Protein AF-A0A816BNA7-F1 (afdb_monomer_lite)

InterPro domains:
  IPR036397 Ribonuclease H superfamily [G3DSA:3.30.420.10] (160-446)

Sequence (597 aa):
SFHITMHQDNNPNPNEQQSSQHHTSTSSQYRHSSSTLPSSISSNSYSSNSNRSTQHQSRSYNPSNMEVSRSLSNRSTLMLAQAGNSSTERQDGNRRYDHHTQHSTSTHHMHPKLHPQQHLYSRSEVDCPIAEGSKRTRWLKAGEKARENQQLVNNIAPFNWPSSHYGQIIYIDKATSNDVLENLLNRIKDVQVFTIDTESENRKSTSSATKQQQIPAIIQIQAIHNEQLATVFIIEAQHLPSPSSQCFESIKTLCHRIFSVNSIILAWGDPVKELAPFFFTNLFNINDVNDPSNKCDLQKLFTRFWNARHPHTSECLRHLNTLKKPDLHGLELICHALTDDLEDDDITYNINEDINDNRNGCICPDSDRPYKQNKTLWSLQKAIHAAFNMALSKELRLNNWTCGLDPELRTWSTPQDIYTRKRMADYAIHDVFGPTHIFFYLSTKMSLCSVSGLQSLKLPDSSPFPSSSPDNDNNNNTDMLDRQQKQKPSFFILSDSHGKFIQPSSTPNYTTYITSIPGLRWYDNKHIELSAIDLIKKPEITSFLSSCSVLVLLIGTNSTRSTAATQIIQQVQHLIENVRHDYKHLNDYQNLAVVLT

Organism: NCBI:txid1234261

pLDDT: mean 73.09, std 26.45, range [23.33, 98.62]

Foldseek 3Di:
DDDDDDDDDDDDDDDDDDDDDDDDDDDDDDDDDDDDDDDDDDDDDDDDDDDDDDDDDDDDDDDDDDDDDDDDDDDDDDDDDDDDDDDDDDDDDDDDDDDPPPPPPPPPPPPKPPFPLVVLLPDDPVNDDPDDDDVSVVSVVSSVVSVVLVCLQVPFAAQADDCQQAPDEAEQFPVDDLVNLVVVCVVLVPFAEKEKAFAWAFDDDPPDPPDTQTATAKIWMWGDPDPRHTHTYIYGLLGHDDCPDPSLVSLLVVLCSALAPRHAYFYCAQQLVRCVSPVVSVSDDSVSSPPPSRYDNLQLVLLQVCLQDFDADPVLVVLLVVVDPPPPPDDDPRQPPPSVLVPPPPDPDDPPDDPPVCSRWRPGDCVRVVQRPSPRTDDLQVSCCVQPVHRQRPRCSNIDSNCDLDPVVCSQPDPVSVVSSVVVVSSSVSNSVSRVVSVVSSVVVVVVPPDPPPPSPPDPDPDDDDPDDDDDDDDDDDDPPPPPVPPQAEEEEEAEQVQVVPDFDDDPRYGYHYDYHHLAALADPVPLVNHPLNVCVDPVNVVSLQPHLAYEYHHAPNCVVPPDPVVSVVSVVVSLVVSCVSRVSCVDPRRYHYDHD

Structure (mmCIF, N/CA/C/O backbone):
data_AF-A0A816BNA7-F1
#
_entry.id   AF-A0A816BNA7-F1
#
loop_
_atom_site.group_PDB
_atom_site.id
_atom_site.type_symbol
_atom_site.label_atom_id
_atom_site.label_alt_id
_atom_site.label_comp_id
_atom_site.label_asym_id
_atom_site.label_entity_id
_atom_site.label_seq_id
_atom_site.pdbx_PDB_ins_code
_atom_site.Cartn_x
_atom_site.Cartn_y
_atom_site.Cartn_z
_atom_site.occupancy
_atom_site.B_iso_or_equiv
_atom_site.auth_seq_id
_atom_site.auth_comp_id
_atom_site.auth_asym_id
_atom_site.auth_atom_id
_atom_site.pdbx_PDB_model_num
ATOM 1 N N . SER A 1 1 ? -8.171 -43.925 -21.406 1.00 29.33 1 SER A N 1
ATOM 2 C CA . SER A 1 1 ? -9.219 -43.562 -22.379 1.00 29.33 1 SER A CA 1
ATOM 3 C C . SER A 1 1 ? -9.360 -42.055 -22.386 1.00 29.33 1 SER A C 1
ATOM 5 O O . SER A 1 1 ? -9.625 -41.506 -21.326 1.00 29.33 1 SER A O 1
ATOM 7 N N . PHE A 1 2 ? -9.103 -41.379 -23.507 1.00 26.41 2 PHE A N 1
ATOM 8 C CA . PHE A 1 2 ? -9.181 -39.914 -23.570 1.00 26.41 2 PHE A CA 1
ATOM 9 C C . PHE A 1 2 ? -10.620 -39.466 -23.835 1.00 26.41 2 PHE A C 1
ATOM 11 O O . PHE A 1 2 ? -11.218 -39.904 -24.815 1.00 26.41 2 PHE A O 1
ATOM 18 N N . HIS A 1 3 ? -11.153 -38.579 -22.993 1.00 23.33 3 HIS A N 1
ATOM 19 C CA . HIS A 1 3 ? -12.391 -37.855 -23.277 1.00 23.33 3 HIS A CA 1
ATOM 20 C C . HIS A 1 3 ? -12.014 -36.424 -23.667 1.00 23.33 3 HIS A C 1
ATOM 22 O O . HIS A 1 3 ? -11.557 -35.649 -22.831 1.00 23.33 3 HIS A O 1
ATOM 28 N N . ILE A 1 4 ? -12.153 -36.098 -24.952 1.00 30.14 4 ILE A N 1
ATOM 29 C CA . ILE A 1 4 ? -11.978 -34.738 -25.468 1.00 30.14 4 ILE A CA 1
ATOM 30 C C . ILE A 1 4 ? -13.375 -34.138 -25.612 1.00 30.14 4 ILE A C 1
ATOM 32 O O . ILE A 1 4 ? -14.157 -34.598 -26.444 1.00 30.14 4 ILE A O 1
ATOM 36 N N . THR A 1 5 ? -13.688 -33.117 -24.818 1.00 26.59 5 THR A N 1
ATOM 37 C CA . THR A 1 5 ? -14.944 -32.368 -24.937 1.00 26.59 5 THR A CA 1
ATOM 38 C C . THR A 1 5 ? -14.704 -31.142 -25.811 1.00 26.59 5 THR A C 1
ATOM 40 O O . THR A 1 5 ? -14.260 -30.108 -25.322 1.00 26.59 5 THR A O 1
ATOM 43 N N . MET A 1 6 ? -14.973 -31.252 -27.115 1.00 25.81 6 MET A N 1
ATOM 44 C CA . MET A 1 6 ? -15.021 -30.082 -27.998 1.00 25.81 6 MET A CA 1
ATOM 45 C C . MET A 1 6 ? -16.444 -29.526 -28.025 1.00 25.81 6 MET A C 1
ATOM 47 O O . MET A 1 6 ? -17.361 -30.200 -28.492 1.00 25.81 6 MET A O 1
ATOM 51 N N . HIS A 1 7 ? -16.625 -28.293 -27.554 1.00 26.89 7 HIS A N 1
ATOM 52 C CA . HIS A 1 7 ? -17.852 -27.541 -27.800 1.00 26.89 7 HIS A CA 1
ATOM 53 C C . HIS A 1 7 ? -17.807 -26.949 -29.214 1.00 26.89 7 HIS A C 1
ATOM 55 O O . HIS A 1 7 ? -16.896 -26.195 -29.547 1.00 26.89 7 HIS A O 1
ATOM 61 N N . GLN A 1 8 ? -18.784 -27.310 -30.047 1.00 28.11 8 GLN A N 1
ATOM 62 C CA . GLN A 1 8 ? -19.048 -26.640 -31.320 1.00 28.11 8 GLN A CA 1
ATOM 63 C C . GLN A 1 8 ? -20.163 -25.614 -31.118 1.00 28.11 8 GLN A C 1
ATOM 65 O O . GLN A 1 8 ? -21.313 -25.992 -30.889 1.00 28.11 8 GLN A O 1
ATOM 70 N N . ASP A 1 9 ? -19.833 -24.330 -31.247 1.00 28.92 9 ASP A N 1
ATOM 71 C CA . ASP A 1 9 ? -20.837 -23.272 -31.338 1.00 28.92 9 ASP A CA 1
ATOM 72 C C . ASP A 1 9 ? -21.466 -23.283 -32.737 1.00 28.92 9 ASP A C 1
ATOM 74 O O . ASP A 1 9 ? -20.832 -22.936 -33.737 1.00 28.92 9 ASP A O 1
ATOM 78 N N . ASN A 1 10 ? -22.731 -23.701 -32.812 1.00 33.03 10 ASN A N 1
ATOM 79 C CA . ASN A 1 10 ? -23.503 -23.673 -34.049 1.00 33.03 10 ASN A CA 1
ATOM 80 C C . ASN A 1 10 ? -24.079 -22.275 -34.295 1.00 33.03 10 ASN A C 1
ATOM 82 O O . ASN A 1 10 ? -24.891 -21.767 -33.525 1.00 33.03 10 ASN A O 1
ATOM 86 N N . ASN A 1 11 ? -23.681 -21.693 -35.422 1.00 37.66 11 ASN A N 1
ATOM 87 C CA . ASN A 1 11 ? -24.105 -20.387 -35.909 1.00 37.66 11 ASN A CA 1
ATOM 88 C C . ASN A 1 11 ? -25.403 -20.512 -36.744 1.00 37.66 11 ASN A C 1
ATOM 90 O O . ASN A 1 11 ? -25.376 -21.223 -37.753 1.00 37.66 11 ASN A O 1
ATOM 94 N N . PRO A 1 12 ? -26.525 -19.849 -36.398 1.00 39.69 12 PRO A N 1
ATOM 95 C CA . PRO A 1 12 ? -27.710 -19.797 -37.252 1.00 39.69 12 PRO A CA 1
ATOM 96 C C . PRO A 1 12 ? -27.746 -18.515 -38.103 1.00 39.69 12 PRO A C 1
ATOM 98 O O . PRO A 1 12 ? -27.696 -17.395 -37.598 1.00 39.69 12 PRO A O 1
ATOM 101 N N . ASN A 1 13 ? -27.873 -18.696 -39.418 1.00 32.41 13 ASN A N 1
ATOM 102 C CA . ASN A 1 13 ? -28.060 -17.620 -40.399 1.00 32.41 13 ASN A CA 1
ATOM 103 C C . ASN A 1 13 ? -29.499 -17.039 -40.302 1.00 32.41 13 ASN A C 1
ATOM 105 O O . ASN A 1 13 ? -30.405 -17.766 -39.886 1.00 32.41 13 ASN A O 1
ATOM 109 N N . PRO A 1 14 ? -29.762 -15.773 -40.683 1.00 41.78 14 PRO A N 1
ATOM 110 C CA . PRO A 1 14 ? -31.052 -15.134 -40.442 1.00 41.78 14 PRO A CA 1
ATOM 111 C C . PRO A 1 14 ? -32.046 -15.367 -41.586 1.00 41.78 14 PRO A C 1
ATOM 113 O O . PRO A 1 14 ? -31.685 -15.213 -42.751 1.00 41.78 14 PRO A O 1
ATOM 116 N N . ASN A 1 15 ? -33.299 -15.674 -41.237 1.00 33.94 15 ASN A N 1
ATOM 117 C CA . ASN A 1 15 ? -34.540 -15.266 -41.917 1.00 33.94 15 ASN A CA 1
ATOM 118 C C . ASN A 1 15 ? -35.724 -16.052 -41.333 1.00 33.94 15 ASN A C 1
ATOM 120 O O . ASN A 1 15 ? -35.805 -17.249 -41.562 1.00 33.94 15 ASN A O 1
ATOM 124 N N . GLU A 1 16 ? -36.648 -15.378 -40.644 1.00 31.31 16 GLU A N 1
ATOM 125 C CA . GLU A 1 16 ? -38.094 -15.434 -40.932 1.00 31.31 16 GLU A CA 1
ATOM 126 C C . GLU A 1 16 ? -38.875 -14.479 -40.015 1.00 31.31 16 GLU A C 1
ATOM 128 O O . GLU A 1 16 ? -38.404 -14.065 -38.955 1.00 31.31 16 GLU A O 1
ATOM 133 N N . GLN A 1 17 ? -40.051 -14.052 -40.478 1.00 34.72 17 GLN A N 1
ATOM 134 C CA . GLN A 1 17 ? -40.914 -13.090 -39.795 1.00 34.72 17 GLN A CA 1
ATOM 135 C C . GLN A 1 17 ? -42.148 -13.773 -39.171 1.00 34.72 17 GLN A C 1
ATOM 137 O O . GLN A 1 17 ? -42.574 -14.827 -39.623 1.00 34.72 17 GLN A O 1
ATOM 142 N N . GLN A 1 18 ? -42.813 -13.017 -38.287 1.00 31.59 18 GLN A N 1
ATOM 143 C CA . GLN A 1 18 ? -44.248 -13.058 -37.938 1.00 31.59 18 GLN A CA 1
ATOM 144 C C . GLN A 1 18 ? -44.753 -13.888 -36.739 1.00 31.59 18 GLN A C 1
ATOM 146 O O . GLN A 1 18 ? -44.342 -15.001 -36.437 1.00 31.59 18 GLN A O 1
ATOM 151 N N . SER A 1 19 ? -45.784 -13.279 -36.136 1.00 30.09 19 SER A N 1
ATOM 152 C CA . SER A 1 19 ? -46.854 -13.839 -35.297 1.00 30.09 19 SER A CA 1
ATOM 153 C C . SER A 1 19 ? -46.523 -14.396 -33.906 1.00 30.09 19 SER A C 1
ATOM 155 O O . SER A 1 19 ? -46.373 -15.589 -33.678 1.00 30.09 19 SER A O 1
ATOM 157 N N . SER A 1 20 ? -46.601 -13.478 -32.942 1.00 33.22 20 SER A N 1
ATOM 158 C CA . SER A 1 20 ? -47.425 -13.588 -31.726 1.00 33.22 20 SER A CA 1
ATOM 159 C C . SER A 1 20 ? -48.287 -14.851 -31.523 1.00 33.22 20 SER A C 1
ATOM 161 O O . SER A 1 20 ? -49.211 -15.093 -32.301 1.00 33.22 20 SER A O 1
ATOM 163 N N . GLN A 1 21 ? -48.175 -15.464 -30.339 1.00 30.44 21 GLN A N 1
ATOM 164 C CA . GLN A 1 21 ? -49.343 -15.925 -29.574 1.00 30.44 21 GLN A CA 1
ATOM 165 C C . GLN A 1 21 ? -49.054 -15.976 -28.063 1.00 30.44 21 GLN A C 1
ATOM 167 O O . GLN A 1 21 ? -47.953 -16.309 -27.632 1.00 30.44 21 GLN A O 1
ATOM 172 N N . HIS A 1 22 ? -50.060 -15.629 -27.255 1.00 32.16 22 HIS A N 1
ATOM 173 C CA . HIS A 1 22 ? -50.076 -15.913 -25.819 1.00 32.16 22 HIS A CA 1
ATOM 174 C C . HIS A 1 22 ? -50.280 -17.416 -25.590 1.00 32.16 22 HIS A C 1
ATOM 176 O O . HIS A 1 22 ? -51.114 -18.001 -26.269 1.00 32.16 22 HIS A O 1
ATOM 182 N N . HIS A 1 23 ? -49.685 -17.982 -24.535 1.00 30.55 23 HIS A N 1
ATOM 183 C CA . HIS A 1 23 ? -50.478 -18.690 -23.523 1.00 30.55 23 HIS A CA 1
ATOM 184 C C . HIS A 1 23 ? -49.732 -18.844 -22.190 1.00 30.55 23 HIS A C 1
ATOM 186 O O . HIS A 1 23 ? -48.523 -19.044 -22.125 1.00 30.55 23 HIS A O 1
ATOM 192 N N . THR A 1 24 ? -50.497 -18.724 -21.110 1.00 29.77 24 THR A N 1
ATOM 193 C CA . THR A 1 24 ? -50.131 -19.067 -19.732 1.00 29.77 24 THR A CA 1
ATOM 194 C C . THR A 1 24 ? -49.997 -20.581 -19.546 1.00 29.77 24 THR A C 1
ATOM 196 O O . THR A 1 24 ? -50.674 -21.322 -20.259 1.00 29.77 24 THR A O 1
ATOM 199 N N . SER A 1 25 ? -49.276 -21.035 -18.508 1.00 27.95 25 SER A N 1
ATOM 200 C CA . SER A 1 25 ? -49.822 -21.811 -17.357 1.00 27.95 25 SER A CA 1
ATOM 201 C C . SER A 1 25 ? -48.713 -22.484 -16.513 1.00 27.95 25 SER A C 1
ATOM 203 O O . SER A 1 25 ? -47.750 -22.977 -17.077 1.00 27.95 25 SER A O 1
ATOM 205 N N . THR A 1 26 ? -48.885 -22.486 -15.176 1.00 28.30 26 THR A N 1
ATOM 206 C CA . THR A 1 26 ? -48.697 -23.600 -14.189 1.00 28.30 26 THR A CA 1
ATOM 207 C C . THR A 1 26 ? -47.570 -24.654 -14.345 1.00 28.30 26 THR A C 1
ATOM 209 O O . THR A 1 26 ? -47.264 -25.081 -15.442 1.00 28.30 26 THR A O 1
ATOM 212 N N . SER A 1 27 ? -47.049 -25.346 -13.320 1.00 26.84 27 SER A N 1
ATOM 213 C CA . SER A 1 27 ? -47.032 -25.243 -11.845 1.00 26.84 27 SER A CA 1
ATOM 214 C C . SER A 1 27 ? -46.303 -26.487 -11.290 1.00 26.84 27 SER A C 1
ATOM 216 O O . SER A 1 27 ? -46.610 -27.592 -11.725 1.00 26.84 27 SER A O 1
ATOM 218 N N . SER A 1 28 ? -45.419 -26.345 -10.300 1.00 30.38 28 SER A N 1
ATOM 219 C CA . SER A 1 28 ? -44.875 -27.429 -9.447 1.00 30.38 28 SER A CA 1
ATOM 220 C C . SER A 1 28 ? -44.037 -26.725 -8.369 1.00 30.38 28 SER A C 1
ATOM 222 O O . SER A 1 28 ? -43.136 -25.977 -8.729 1.00 30.38 28 SER A O 1
ATOM 224 N N . GLN A 1 29 ? -44.320 -26.707 -7.060 1.00 29.06 29 GLN A N 1
ATOM 225 C CA . GLN A 1 29 ? -44.875 -27.700 -6.126 1.00 29.06 29 GLN A CA 1
ATOM 226 C C . GLN A 1 29 ? -44.068 -29.001 -6.007 1.00 29.06 29 GLN A C 1
ATOM 228 O O . GLN A 1 29 ? -44.469 -30.049 -6.498 1.00 29.06 29 GLN A O 1
ATOM 233 N N . TYR A 1 30 ? -43.010 -28.936 -5.191 1.00 28.78 30 TYR A N 1
ATOM 234 C CA . TYR A 1 30 ? -42.533 -30.078 -4.410 1.00 28.78 30 TYR A CA 1
ATOM 235 C C . TYR A 1 30 ? -42.824 -29.857 -2.920 1.00 28.78 30 TYR A C 1
ATOM 237 O O . TYR A 1 30 ? -42.633 -28.760 -2.393 1.00 28.78 30 TYR A O 1
ATOM 245 N N . ARG A 1 31 ? -43.332 -30.897 -2.249 1.00 28.92 31 ARG A N 1
ATOM 246 C CA . ARG A 1 31 ? -43.710 -30.891 -0.826 1.00 28.92 31 ARG A CA 1
ATOM 247 C C . ARG A 1 31 ? -42.631 -31.522 0.058 1.00 28.92 31 ARG A C 1
ATOM 249 O O . ARG A 1 31 ? -41.946 -32.445 -0.357 1.00 28.92 31 ARG A O 1
ATOM 256 N N . HIS A 1 32 ? -42.608 -31.035 1.299 1.00 28.67 32 HIS A N 1
ATOM 257 C CA . HIS A 1 32 ? -42.213 -31.671 2.564 1.00 28.67 32 HIS A CA 1
ATOM 258 C C . HIS A 1 32 ? -41.524 -33.047 2.572 1.00 28.67 32 HIS A C 1
ATOM 260 O O . HIS A 1 32 ? -42.055 -34.048 2.097 1.00 28.67 32 HIS A O 1
ATOM 266 N N . SER A 1 33 ? -40.482 -33.133 3.400 1.00 28.30 33 SER A N 1
ATOM 267 C CA . SER A 1 33 ? -40.252 -34.281 4.284 1.00 28.30 33 SER A CA 1
ATOM 268 C C . SER A 1 33 ? -39.769 -33.771 5.645 1.00 28.30 33 SER A C 1
ATOM 270 O O . SER A 1 33 ? -38.820 -32.994 5.707 1.00 28.30 33 SER A O 1
ATOM 272 N N . SER A 1 34 ? -40.446 -34.182 6.721 1.00 29.97 34 SER A N 1
ATOM 273 C CA . SER A 1 34 ? -40.172 -33.774 8.107 1.00 29.97 34 SER A CA 1
ATOM 274 C C . SER A 1 34 ? -40.100 -35.012 9.001 1.00 29.97 34 SER A C 1
ATOM 276 O O . SER A 1 34 ? -41.082 -35.746 9.043 1.00 29.97 34 SER A O 1
ATOM 278 N N . SER A 1 35 ? -38.998 -35.212 9.734 1.00 28.67 35 SER A N 1
ATOM 279 C CA . SER A 1 35 ? -38.827 -36.178 10.848 1.00 28.67 35 SER A CA 1
ATOM 280 C C . SER A 1 35 ? -37.336 -36.254 11.225 1.00 28.67 35 SER A C 1
ATOM 282 O O . SER A 1 35 ? -36.516 -36.152 10.321 1.00 28.67 35 SER A O 1
ATOM 284 N N . THR A 1 36 ? -36.863 -36.488 12.453 1.00 30.00 36 THR A N 1
ATOM 285 C CA . THR A 1 36 ? -37.427 -36.498 13.823 1.00 30.00 36 THR A CA 1
ATOM 286 C C . THR A 1 36 ? -36.233 -36.485 14.796 1.00 30.00 36 THR A C 1
ATOM 288 O O . THR A 1 36 ? -35.154 -36.956 14.443 1.00 30.00 36 THR A O 1
ATOM 291 N N . LEU A 1 37 ? -36.422 -36.006 16.031 1.00 33.50 37 LEU A N 1
ATOM 292 C CA . LEU A 1 37 ? -35.477 -36.227 17.142 1.00 33.50 37 LEU A CA 1
ATOM 293 C C . LEU A 1 37 ? -35.424 -37.719 17.542 1.00 33.50 37 LEU A C 1
ATOM 295 O O . LEU A 1 37 ? -36.344 -38.474 17.218 1.00 33.50 37 LEU A O 1
ATOM 299 N N . PRO A 1 38 ? -34.407 -38.131 18.318 1.00 40.97 38 PRO A N 1
ATOM 300 C CA . PRO A 1 38 ? -34.740 -38.519 19.694 1.00 40.97 38 PRO A CA 1
ATOM 301 C C . PRO A 1 38 ? -33.780 -37.967 20.763 1.00 40.97 38 PRO A C 1
ATOM 303 O O . PRO A 1 38 ? -32.670 -37.523 20.483 1.00 40.97 38 PRO A O 1
ATOM 306 N N . SER A 1 39 ? -34.238 -38.018 22.016 1.00 31.53 39 SER A N 1
ATOM 307 C CA . SER A 1 39 ? -33.585 -37.458 23.206 1.00 31.53 39 SER A CA 1
ATOM 308 C C . SER A 1 39 ? -33.608 -38.432 24.392 1.00 31.53 39 SER A C 1
ATOM 310 O O . SER A 1 39 ? -34.683 -38.919 24.739 1.00 31.53 39 SER A O 1
ATOM 312 N N . SER A 1 40 ? -32.472 -38.618 25.073 1.00 31.53 40 SER A N 1
ATOM 313 C CA . SER A 1 40 ? -32.342 -39.169 26.443 1.00 31.53 40 SER A CA 1
ATOM 314 C C . SER A 1 40 ? -30.886 -38.958 26.919 1.00 31.53 40 SER A C 1
ATOM 316 O O . SER A 1 40 ? -29.983 -39.280 26.156 1.00 31.53 40 SER A O 1
ATOM 318 N N . ILE A 1 41 ? -30.581 -38.250 28.025 1.00 30.98 41 ILE A N 1
ATOM 319 C CA . ILE A 1 41 ? -30.687 -38.666 29.455 1.00 30.98 41 ILE A CA 1
ATOM 320 C C . ILE A 1 41 ? -29.635 -39.770 29.760 1.00 30.98 41 ILE A C 1
ATOM 322 O O . ILE A 1 41 ? -29.604 -40.748 29.027 1.00 30.98 41 ILE A O 1
ATOM 326 N N . SER A 1 42 ? -28.723 -39.688 30.752 1.00 28.08 42 SER A N 1
ATOM 327 C CA . SER A 1 42 ? -28.820 -39.167 32.142 1.00 28.08 42 SER A CA 1
ATOM 328 C C . SER A 1 42 ? -27.468 -38.814 32.831 1.00 28.08 42 SER A C 1
ATOM 330 O O . SER A 1 42 ? -26.461 -39.401 32.464 1.00 28.08 42 SER A O 1
ATOM 332 N N . SER A 1 43 ? -27.517 -38.004 33.921 1.00 30.48 43 SER A N 1
ATOM 333 C CA . SER A 1 43 ? -26.760 -38.098 35.224 1.00 30.48 43 SER A CA 1
ATOM 334 C C . SER A 1 43 ? -25.214 -38.257 35.245 1.00 30.48 43 SER A C 1
ATOM 336 O O . SER A 1 43 ? -24.687 -39.036 34.473 1.00 30.48 43 SER A O 1
ATOM 338 N N . ASN A 1 44 ? -24.374 -37.757 36.170 1.00 28.72 44 ASN A N 1
ATOM 339 C CA . ASN A 1 44 ? -24.410 -37.018 37.461 1.00 28.72 44 ASN A CA 1
ATOM 340 C C . ASN A 1 44 ? -22.909 -36.754 37.852 1.00 28.72 44 ASN A C 1
ATOM 342 O O . ASN A 1 44 ? -22.038 -37.304 37.187 1.00 28.72 44 ASN A O 1
ATOM 346 N N . SER A 1 45 ? -22.437 -36.068 38.911 1.00 31.05 45 SER A N 1
ATOM 347 C CA . SER A 1 45 ? -22.892 -35.023 39.866 1.00 31.05 45 SER A CA 1
ATOM 348 C C . SER A 1 45 ? -21.728 -34.730 40.851 1.00 31.05 45 SER A C 1
ATOM 350 O O . SER A 1 45 ? -21.065 -35.692 41.213 1.00 31.05 45 SER A O 1
ATOM 352 N N . TYR A 1 46 ? -21.522 -33.506 41.375 1.00 29.05 46 TYR A N 1
ATOM 353 C CA . TYR A 1 46 ? -21.556 -33.190 42.832 1.00 29.05 46 TYR A CA 1
ATOM 354 C C . TYR A 1 46 ? -21.299 -31.688 43.158 1.00 29.05 46 TYR A C 1
ATOM 356 O O . TYR A 1 46 ? -20.715 -30.950 42.375 1.00 29.05 46 TYR A O 1
ATOM 364 N N . SER A 1 47 ? -21.789 -31.285 44.340 1.00 30.61 47 SER A N 1
ATOM 365 C CA . SER A 1 47 ? -21.643 -30.039 45.143 1.00 30.61 47 SER A CA 1
ATOM 366 C C . SER A 1 47 ? -20.287 -29.279 45.099 1.00 30.61 47 SER A C 1
ATOM 368 O O . SER A 1 47 ? -19.270 -29.900 44.830 1.00 30.61 47 SER A O 1
ATOM 370 N N . SER A 1 48 ? -20.162 -27.989 45.484 1.00 30.67 48 SER A N 1
ATOM 371 C CA . SER A 1 48 ? -20.770 -27.368 46.688 1.00 30.67 48 SER A CA 1
ATOM 372 C C . SER A 1 48 ? -20.846 -25.821 46.773 1.00 30.67 48 SER A C 1
ATOM 374 O O . SER A 1 48 ? -19.874 -25.125 46.509 1.00 30.67 48 SER A O 1
ATOM 376 N N . ASN A 1 49 ? -21.983 -25.340 47.304 1.00 28.94 49 ASN A N 1
ATOM 377 C CA . ASN A 1 49 ? -22.256 -24.142 48.133 1.00 28.94 49 ASN A CA 1
ATOM 378 C C . ASN A 1 49 ? -21.187 -23.044 48.364 1.00 28.94 49 ASN A C 1
ATOM 380 O O . ASN A 1 49 ? -20.152 -23.298 48.972 1.00 28.94 49 ASN A O 1
ATOM 384 N N . SER A 1 50 ? -21.617 -21.776 48.255 1.00 31.27 50 SER A N 1
ATOM 385 C CA . SER A 1 50 ? -21.871 -20.941 49.457 1.00 31.27 50 SER A CA 1
ATOM 386 C C . SER A 1 50 ? -22.741 -19.701 49.160 1.00 31.27 50 SER A C 1
ATOM 388 O O . SER A 1 50 ? -22.835 -19.237 48.029 1.00 31.27 50 SER A O 1
ATOM 390 N N . ASN A 1 51 ? -23.450 -19.211 50.185 1.00 28.77 51 ASN A N 1
ATOM 391 C CA . ASN A 1 51 ? -24.493 -18.181 50.080 1.00 28.77 51 ASN A CA 1
ATOM 392 C C . ASN A 1 51 ? -23.959 -16.756 50.306 1.00 28.77 51 ASN A C 1
ATOM 394 O O . ASN A 1 51 ? -23.231 -16.546 51.277 1.00 28.77 51 ASN A O 1
ATOM 398 N N . ARG A 1 52 ? -24.542 -15.751 49.631 1.00 30.92 52 ARG A N 1
ATOM 399 C CA . ARG A 1 52 ? -25.195 -14.647 50.369 1.00 30.92 52 ARG A CA 1
ATOM 400 C C . ARG A 1 52 ? -26.228 -13.869 49.554 1.00 30.92 52 ARG A C 1
ATOM 402 O O . ARG A 1 52 ? -26.110 -13.688 48.352 1.00 30.92 52 ARG A O 1
ATOM 409 N N . SER A 1 53 ? -27.251 -13.426 50.273 1.00 29.23 53 SER A N 1
ATOM 410 C CA . SER A 1 53 ? -28.464 -12.771 49.794 1.00 29.23 53 SER A CA 1
ATOM 411 C C . SER A 1 53 ? -28.443 -11.257 50.001 1.00 29.23 53 SER A C 1
ATOM 413 O O . SER A 1 53 ? -28.109 -10.811 51.100 1.00 29.23 53 SER A O 1
ATOM 415 N N . THR A 1 54 ? -29.005 -10.505 49.055 1.00 32.59 54 THR A N 1
ATOM 416 C CA . THR A 1 54 ? -29.686 -9.229 49.337 1.00 32.59 54 THR A CA 1
ATOM 417 C C . THR A 1 54 ? -30.854 -9.043 48.372 1.00 32.59 54 THR A C 1
ATOM 419 O O . THR A 1 54 ? -30.710 -9.184 47.161 1.00 32.59 54 THR A O 1
ATOM 422 N N . GLN A 1 55 ? -32.036 -8.758 48.918 1.00 30.73 55 GLN A N 1
ATOM 423 C CA . GLN A 1 55 ? -33.229 -8.424 48.141 1.00 30.73 55 GLN A CA 1
ATOM 424 C C . GLN A 1 55 ? -33.167 -6.963 47.687 1.00 30.73 55 GLN A C 1
ATOM 426 O O . GLN A 1 55 ? -32.804 -6.105 48.484 1.00 30.73 55 GLN A O 1
ATOM 431 N N . HIS A 1 56 ? -33.669 -6.663 46.489 1.00 32.69 56 HIS A N 1
ATOM 432 C CA . HIS A 1 56 ? -34.402 -5.417 46.260 1.00 32.69 56 HIS A CA 1
ATOM 433 C C . HIS A 1 56 ? -35.485 -5.623 45.196 1.00 32.69 56 HIS A C 1
ATOM 435 O O . HIS A 1 56 ? -35.214 -6.016 44.065 1.00 32.69 56 HIS A O 1
ATOM 441 N N . GLN A 1 57 ? -36.734 -5.360 45.576 1.00 31.05 57 GLN A N 1
ATOM 442 C CA . GLN A 1 57 ? -37.860 -5.255 44.650 1.00 31.05 57 GLN A CA 1
ATOM 443 C C . GLN A 1 57 ? -37.829 -3.885 43.962 1.00 31.05 57 GLN A C 1
ATOM 445 O O . GLN A 1 57 ? -37.600 -2.890 44.650 1.00 31.05 57 GLN A O 1
ATOM 450 N N . SER A 1 58 ? -38.184 -3.806 42.671 1.00 29.33 58 SER A N 1
ATOM 451 C CA . SER A 1 58 ? -39.041 -2.727 42.137 1.00 29.33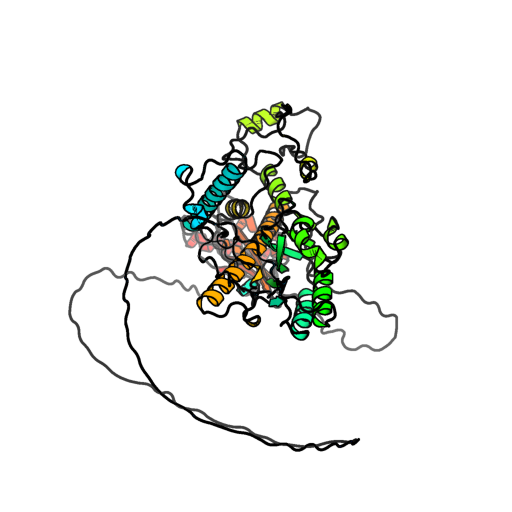 58 SER A CA 1
ATOM 452 C C . SER A 1 58 ? -39.468 -2.929 40.677 1.00 29.33 58 SER A C 1
ATOM 454 O O . SER A 1 58 ? -38.657 -2.864 39.766 1.00 29.33 58 SER A O 1
ATOM 456 N N . ARG A 1 59 ? -40.789 -3.069 40.505 1.00 27.09 59 ARG A N 1
ATOM 457 C CA . ARG A 1 59 ? -41.638 -2.516 39.427 1.00 27.09 59 ARG A CA 1
ATOM 458 C C . ARG A 1 59 ? -41.182 -2.642 37.965 1.00 27.09 59 ARG A C 1
ATOM 460 O O . ARG A 1 59 ? -40.420 -1.836 37.445 1.00 27.09 59 ARG A O 1
ATOM 467 N N . SER A 1 60 ? -41.878 -3.532 37.262 1.00 27.75 60 SER A N 1
ATOM 468 C CA . SER A 1 60 ? -42.162 -3.404 35.835 1.00 27.75 60 SER A CA 1
ATOM 469 C C . SER A 1 60 ? -42.933 -2.113 35.520 1.00 27.75 60 SER A C 1
ATOM 471 O O . SER A 1 60 ? -43.845 -1.729 36.254 1.00 27.75 60 SER A O 1
ATOM 473 N N . TYR A 1 61 ? -42.622 -1.491 34.382 1.00 27.45 61 TYR A N 1
ATOM 474 C CA . TYR A 1 61 ? -43.515 -0.552 33.703 1.00 27.45 61 TYR A CA 1
ATOM 475 C C . TYR A 1 61 ? -43.527 -0.857 32.206 1.00 27.45 61 TYR A C 1
ATOM 477 O O . TYR A 1 61 ? -42.497 -0.826 31.541 1.00 27.45 61 TYR A O 1
ATOM 485 N N . ASN A 1 62 ? -44.719 -1.162 31.706 1.00 35.94 62 ASN A N 1
ATOM 486 C CA . ASN A 1 62 ? -45.056 -1.198 30.288 1.00 35.94 62 ASN A CA 1
ATOM 487 C C . ASN A 1 62 ? -45.679 0.173 29.958 1.00 35.94 62 ASN A C 1
ATOM 489 O O . ASN A 1 62 ? -46.364 0.730 30.823 1.00 35.94 62 ASN A O 1
ATOM 493 N N . PRO A 1 63 ? -45.475 0.733 28.757 1.00 41.53 63 PRO A N 1
ATOM 494 C CA . PRO A 1 63 ? -46.672 0.910 27.935 1.00 41.53 63 PRO A CA 1
ATOM 495 C C . PRO A 1 63 ? -46.445 0.724 26.430 1.00 41.53 63 PRO A C 1
ATOM 497 O O . PRO A 1 63 ? -45.394 1.033 25.872 1.00 41.53 63 PRO A O 1
ATOM 500 N N . SER A 1 64 ? -47.511 0.289 25.768 1.00 30.33 64 SER A N 1
ATOM 501 C CA . SER A 1 64 ? -47.652 0.213 24.317 1.00 30.33 64 SER A CA 1
ATOM 502 C C . SER A 1 64 ? -48.496 1.373 23.756 1.00 30.33 64 SER A C 1
ATOM 504 O O . SER A 1 64 ? -49.253 2.013 24.480 1.00 30.33 64 SER A O 1
ATOM 506 N N . ASN A 1 65 ? -48.396 1.557 22.434 1.00 30.48 65 ASN A N 1
ATOM 507 C CA . ASN A 1 65 ? -49.299 2.293 21.534 1.00 30.48 65 ASN A CA 1
ATOM 508 C C . ASN A 1 65 ? -49.401 3.831 21.639 1.00 30.48 65 ASN A C 1
ATOM 510 O O . ASN A 1 65 ? -50.060 4.365 22.523 1.00 30.48 65 ASN A O 1
ATOM 514 N N . MET A 1 66 ? -48.967 4.509 20.567 1.00 27.39 66 MET A N 1
ATOM 515 C CA . MET A 1 66 ? -49.790 5.511 19.863 1.00 27.39 66 MET A CA 1
ATOM 516 C C . MET A 1 66 ? -49.448 5.515 18.362 1.00 27.39 66 MET A C 1
ATOM 518 O O . MET A 1 66 ? -48.384 5.983 17.964 1.00 27.39 66 MET A O 1
ATOM 522 N N . GLU A 1 67 ? -50.373 5.045 17.523 1.00 28.09 67 GLU A N 1
ATOM 523 C CA . GLU A 1 67 ? -50.434 5.437 16.110 1.00 28.09 67 GLU A CA 1
ATOM 524 C C . GLU A 1 67 ? -51.187 6.768 15.994 1.00 28.09 67 GLU A C 1
ATOM 526 O O . GLU A 1 67 ? -52.305 6.874 16.497 1.00 28.09 67 GLU A O 1
ATOM 531 N N . VAL A 1 68 ? -50.643 7.755 15.271 1.00 29.86 68 VAL A N 1
ATOM 532 C CA . VAL A 1 68 ? -51.445 8.830 14.655 1.00 29.86 68 VAL A CA 1
ATOM 533 C C . VAL A 1 68 ? -50.848 9.204 13.299 1.00 29.86 68 VAL A C 1
ATOM 535 O O . VAL A 1 68 ? -49.716 9.673 13.203 1.00 29.86 68 VAL A O 1
ATOM 538 N N . SER A 1 69 ? -51.639 9.037 12.242 1.00 28.95 69 SER A N 1
ATOM 539 C CA . SER A 1 69 ? -51.317 9.468 10.878 1.00 28.95 69 SER A CA 1
ATOM 540 C C . SER A 1 69 ? -51.621 10.958 10.653 1.00 28.95 69 SER A C 1
ATOM 542 O O . SER A 1 69 ? -52.640 11.449 11.138 1.00 28.95 69 SER A O 1
ATOM 544 N N . ARG A 1 70 ? -50.791 11.644 9.849 1.00 28.78 70 ARG A N 1
ATOM 545 C CA . ARG A 1 70 ? -51.076 12.840 9.005 1.00 28.78 70 ARG A CA 1
ATOM 546 C C . ARG A 1 70 ? -49.777 13.177 8.248 1.00 28.78 70 ARG A C 1
ATOM 548 O O . ARG A 1 70 ? -48.757 13.376 8.889 1.00 28.78 70 ARG A O 1
ATOM 555 N N . SER A 1 71 ? -49.653 13.052 6.924 1.00 27.45 71 SER A N 1
ATOM 556 C CA . SER A 1 71 ? -50.317 13.788 5.828 1.00 27.45 71 SER A CA 1
ATOM 557 C C . SER A 1 71 ? -50.078 15.306 5.860 1.00 27.45 71 SER A C 1
ATOM 559 O O . SER A 1 71 ? -50.614 15.955 6.749 1.00 27.45 71 SER A O 1
ATOM 561 N N . LEU A 1 72 ? -49.329 15.826 4.873 1.00 27.80 72 LEU A N 1
ATOM 562 C CA . LEU A 1 72 ? -49.285 17.193 4.287 1.00 27.80 72 LEU A CA 1
ATOM 563 C C . LEU A 1 72 ? -48.001 17.218 3.415 1.00 27.80 72 LEU A C 1
ATOM 565 O O . LEU A 1 72 ? -46.901 17.160 3.948 1.00 27.80 72 LEU A O 1
ATOM 569 N N . SER A 1 73 ? -48.022 17.008 2.096 1.00 27.17 73 SER A N 1
ATOM 570 C CA . SER A 1 73 ? -48.479 17.894 1.009 1.00 27.17 73 SER A CA 1
ATOM 571 C C . SER A 1 73 ? -47.746 19.245 0.900 1.00 27.17 73 SER A C 1
ATOM 573 O O . SER A 1 73 ? -48.048 20.185 1.626 1.00 27.17 73 SER A O 1
ATOM 575 N N . ASN A 1 74 ? -46.854 19.328 -0.092 1.00 27.84 74 ASN A N 1
ATOM 576 C CA . ASN A 1 74 ? -46.532 20.474 -0.956 1.00 27.84 74 ASN A CA 1
ATOM 577 C C . ASN A 1 74 ? -46.804 21.909 -0.451 1.00 27.84 74 ASN A C 1
ATOM 579 O O . ASN A 1 74 ? -47.956 22.343 -0.439 1.00 27.84 74 ASN A O 1
ATOM 583 N N . ARG A 1 75 ? -45.746 22.735 -0.402 1.00 28.05 75 ARG A N 1
ATOM 584 C CA . ARG A 1 75 ? -45.592 23.815 -1.405 1.00 28.05 75 ARG A CA 1
ATOM 585 C C . ARG A 1 75 ? -44.201 24.455 -1.421 1.00 28.05 75 ARG A C 1
ATOM 587 O O . ARG A 1 75 ? -43.733 24.979 -0.418 1.00 28.05 75 ARG A O 1
ATOM 594 N N . SER A 1 76 ? -43.606 24.490 -2.609 1.00 26.05 76 SER A N 1
ATOM 595 C CA . SER A 1 76 ? -42.496 25.381 -2.954 1.00 26.05 76 SER A CA 1
ATOM 596 C C . SER A 1 76 ? -43.036 26.767 -3.313 1.00 26.05 76 SER A C 1
ATOM 598 O O . SER A 1 76 ? -43.972 26.845 -4.109 1.00 26.05 76 SER A O 1
ATOM 600 N N . THR A 1 77 ? -42.388 27.836 -2.842 1.00 27.53 77 THR A N 1
ATOM 601 C CA . THR A 1 77 ? -42.511 29.182 -3.430 1.00 27.53 77 THR A CA 1
ATOM 602 C C . THR A 1 77 ? -41.166 29.907 -3.333 1.00 27.53 77 THR A C 1
ATOM 604 O O . THR A 1 77 ? -40.697 30.192 -2.234 1.00 27.53 77 THR A O 1
ATOM 607 N N . LEU A 1 78 ? -40.552 30.216 -4.481 1.00 27.34 78 LEU A N 1
ATOM 608 C CA . LEU A 1 78 ? -39.478 31.214 -4.579 1.00 27.34 78 LEU A CA 1
ATOM 609 C C . LEU A 1 78 ? -40.050 32.618 -4.342 1.00 27.34 78 LEU A C 1
ATOM 611 O O . LEU A 1 78 ? -41.124 32.915 -4.856 1.00 27.34 78 LEU A O 1
ATOM 615 N N . MET A 1 79 ? -39.260 33.513 -3.746 1.00 26.91 79 MET A N 1
ATOM 616 C CA . MET A 1 79 ? -39.289 34.949 -4.061 1.00 26.91 79 MET A CA 1
ATOM 617 C C . MET A 1 79 ? -37.872 35.528 -3.927 1.00 26.91 79 MET A C 1
ATOM 619 O O . MET A 1 79 ? -37.220 35.352 -2.899 1.00 26.91 79 MET A O 1
ATOM 623 N N . LEU A 1 80 ? -37.406 36.218 -4.973 1.00 27.30 80 LEU A N 1
ATOM 624 C CA . LEU A 1 80 ? -36.270 37.141 -4.903 1.00 27.30 80 LEU A CA 1
ATOM 625 C C . LEU A 1 80 ? -36.750 38.511 -4.405 1.00 27.30 80 LEU A C 1
ATOM 627 O O . LEU A 1 80 ? -37.831 38.933 -4.800 1.00 27.30 80 LEU A O 1
ATOM 631 N N . ALA A 1 81 ? -35.896 39.228 -3.668 1.00 27.34 81 ALA A N 1
ATOM 632 C CA . ALA A 1 81 ? -35.702 40.692 -3.710 1.00 27.34 81 ALA A CA 1
ATOM 633 C C . ALA A 1 81 ? -34.671 41.047 -2.618 1.00 27.34 81 ALA A C 1
ATOM 635 O O . ALA A 1 81 ? -34.897 40.772 -1.448 1.00 27.34 81 ALA A O 1
ATOM 636 N N . GLN A 1 82 ? -33.429 41.379 -2.975 1.00 27.69 82 GLN A N 1
ATOM 637 C CA . GLN A 1 82 ? -32.920 42.710 -3.358 1.00 27.69 82 GLN A CA 1
ATOM 638 C C . GLN A 1 82 ? -32.337 43.484 -2.167 1.00 27.69 82 GLN A C 1
ATOM 640 O O . GLN A 1 82 ? -32.906 43.542 -1.084 1.00 27.69 82 GLN A O 1
ATOM 645 N N . ALA A 1 83 ? -31.157 44.061 -2.396 1.00 27.42 83 ALA A N 1
ATOM 646 C CA . ALA A 1 83 ? -30.409 44.822 -1.407 1.00 27.42 83 ALA A CA 1
ATOM 647 C C . ALA A 1 83 ? -30.884 46.281 -1.342 1.00 27.42 83 ALA A C 1
ATOM 649 O O . ALA A 1 83 ? -31.190 46.886 -2.369 1.00 27.42 83 ALA A O 1
ATOM 650 N N . GLY A 1 84 ? -30.846 46.860 -0.142 1.00 27.42 84 GLY A N 1
ATOM 651 C CA . GLY A 1 84 ? -30.959 48.297 0.088 1.00 27.42 84 GLY A CA 1
ATOM 652 C C . GLY A 1 84 ? -29.827 48.761 1.000 1.00 27.42 84 GLY A C 1
ATOM 653 O O . GLY A 1 84 ? -29.743 48.327 2.145 1.00 27.42 84 GLY A O 1
ATOM 654 N N . ASN A 1 85 ? -28.951 49.627 0.491 1.00 30.06 85 ASN A N 1
ATOM 655 C CA . ASN A 1 85 ? -27.970 50.338 1.311 1.00 30.06 85 ASN A CA 1
ATOM 656 C C . ASN A 1 85 ? -28.656 51.496 2.044 1.00 30.06 85 ASN A C 1
ATOM 658 O O . ASN A 1 85 ? -29.328 52.302 1.405 1.00 30.06 85 ASN A O 1
ATOM 662 N N . SER A 1 86 ? -28.371 51.670 3.334 1.00 29.53 86 SER A N 1
ATOM 663 C CA . SER A 1 86 ? -28.500 52.975 3.991 1.00 29.53 86 SER A CA 1
ATOM 664 C C . SER A 1 86 ? -27.518 53.098 5.153 1.00 29.53 86 SER A C 1
ATOM 666 O O . SER A 1 86 ? -27.630 52.412 6.166 1.00 29.53 86 SER A O 1
ATOM 668 N N . SER A 1 87 ? -26.549 53.988 4.982 1.00 31.16 87 SER A N 1
ATOM 669 C CA . SER A 1 87 ? -25.622 54.462 6.004 1.00 31.16 87 SER A CA 1
ATOM 670 C C . SER A 1 87 ? -26.258 55.543 6.878 1.00 31.16 87 SER A C 1
ATOM 672 O O . SER A 1 87 ? -26.811 56.487 6.316 1.00 31.16 87 SER A O 1
ATOM 674 N N . THR A 1 88 ? -26.033 55.510 8.195 1.00 32.69 88 THR A N 1
ATOM 675 C CA . THR A 1 88 ? -26.055 56.726 9.031 1.00 32.69 88 THR A CA 1
ATOM 676 C C . THR A 1 88 ? -25.195 56.587 10.292 1.00 32.69 88 THR A C 1
ATOM 678 O O . THR A 1 88 ? -25.284 55.611 11.029 1.00 32.69 88 THR A O 1
ATOM 681 N N . GLU A 1 89 ? -24.330 57.586 10.469 1.00 31.09 89 GLU A N 1
ATOM 682 C CA . GLU A 1 89 ? -23.920 58.258 11.714 1.00 31.09 89 GLU A CA 1
ATOM 683 C C . GLU A 1 89 ? -23.817 57.461 13.032 1.00 31.09 89 GLU A C 1
ATOM 685 O O . GLU A 1 89 ? -24.801 57.053 13.646 1.00 31.09 89 GLU A O 1
ATOM 690 N N . ARG A 1 90 ? -22.588 57.399 13.566 1.00 31.38 90 ARG A N 1
ATOM 691 C CA . ARG A 1 90 ? -22.337 57.177 14.997 1.00 31.38 90 ARG A CA 1
ATOM 692 C C . ARG A 1 90 ? -22.241 58.522 15.715 1.00 31.38 90 ARG A C 1
ATOM 694 O O . ARG A 1 90 ? -21.385 59.329 15.367 1.00 31.38 90 ARG A O 1
ATOM 701 N N . GLN A 1 91 ? -23.054 58.710 16.750 1.00 33.53 91 GLN A N 1
ATOM 702 C CA . GLN A 1 91 ? -22.793 5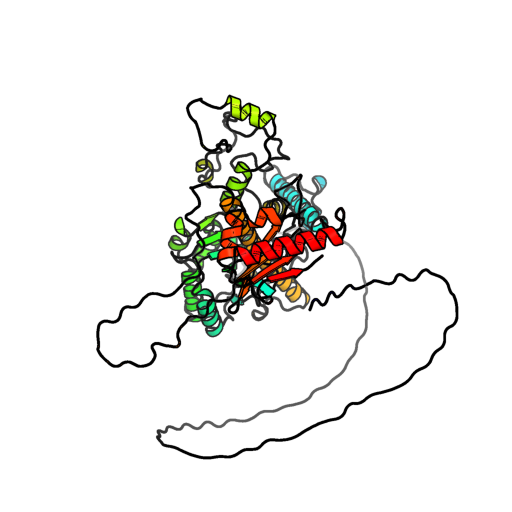9.689 17.807 1.00 33.53 91 GLN A CA 1
ATOM 703 C C . GLN A 1 91 ? -22.010 59.024 18.945 1.00 33.53 91 GLN A C 1
ATOM 705 O O . GLN A 1 91 ? -22.253 57.859 19.274 1.00 33.53 91 GLN A O 1
ATOM 710 N N . ASP A 1 92 ? -21.092 59.768 19.561 1.00 35.91 92 ASP A N 1
ATOM 711 C CA . ASP A 1 92 ? -20.347 59.313 20.733 1.00 35.91 92 ASP A CA 1
ATOM 712 C C . ASP A 1 92 ? -21.259 59.179 21.961 1.00 35.91 92 ASP A C 1
ATOM 714 O O . ASP A 1 92 ? -21.929 60.122 22.380 1.00 35.91 92 ASP A O 1
ATOM 718 N N . GLY A 1 93 ? -21.266 57.985 22.559 1.00 32.09 93 GLY A N 1
ATOM 719 C CA . GLY A 1 93 ? -22.144 57.622 23.671 1.00 32.09 93 GLY A CA 1
ATOM 720 C C . GLY A 1 93 ? -21.400 56.821 24.732 1.00 32.09 93 GLY A C 1
ATOM 721 O O . GLY A 1 93 ? -21.466 55.594 24.763 1.00 32.09 93 GLY A O 1
ATOM 722 N N . ASN A 1 94 ? -20.685 57.521 25.610 1.00 38.69 94 ASN A N 1
ATOM 723 C CA . ASN A 1 94 ? -19.854 56.927 26.655 1.00 38.69 94 ASN A CA 1
ATOM 724 C C . ASN A 1 94 ? -20.717 56.189 27.707 1.00 38.69 94 ASN A C 1
ATOM 726 O O . ASN A 1 94 ? -21.354 56.826 28.549 1.00 38.69 94 ASN A O 1
ATOM 730 N N . ARG A 1 95 ? -20.755 54.848 27.674 1.00 34.38 95 ARG A N 1
ATOM 731 C CA . ARG A 1 95 ? -21.391 54.011 28.710 1.00 34.38 95 ARG A CA 1
ATOM 732 C C . ARG A 1 95 ? -20.518 52.818 29.088 1.00 34.38 95 ARG A C 1
ATOM 734 O O . ARG A 1 95 ? -20.172 51.994 28.246 1.00 34.38 95 ARG A O 1
ATOM 741 N N . ARG A 1 96 ? -20.224 52.719 30.390 1.00 39.59 96 ARG A N 1
ATOM 742 C CA . ARG A 1 96 ? -19.674 51.517 31.033 1.00 39.59 96 ARG A CA 1
ATOM 743 C C . ARG A 1 96 ? -20.608 50.330 30.784 1.00 39.59 96 ARG A C 1
ATOM 745 O O . ARG A 1 96 ? -21.818 50.482 30.926 1.00 39.59 96 ARG A O 1
ATOM 752 N N . TYR A 1 97 ? -20.031 49.171 30.488 1.00 34.28 97 TYR A N 1
ATOM 753 C CA . TYR A 1 97 ? -20.725 47.887 30.481 1.00 34.28 97 TYR A CA 1
ATOM 754 C C . TYR A 1 97 ? -20.024 46.924 31.433 1.00 34.28 97 TYR A C 1
ATOM 756 O O . TYR A 1 97 ? -18.802 46.780 31.384 1.00 34.28 97 TYR A O 1
ATOM 764 N N . ASP A 1 98 ? -20.811 46.263 32.277 1.00 33.62 98 ASP A N 1
ATOM 765 C CA . ASP A 1 98 ? -20.347 45.171 33.123 1.00 33.62 98 ASP A CA 1
ATOM 766 C C . ASP A 1 98 ? -20.014 43.936 32.276 1.00 33.62 98 ASP A C 1
ATOM 768 O O . ASP A 1 98 ? -20.776 43.529 31.394 1.00 33.62 98 ASP A O 1
ATOM 772 N N . HIS A 1 99 ? -18.871 43.310 32.561 1.00 32.94 99 HIS A N 1
ATOM 773 C CA . HIS A 1 99 ? -18.433 42.091 31.884 1.00 32.94 99 HIS A CA 1
ATOM 774 C C . HIS A 1 99 ? -19.191 40.856 32.400 1.00 32.94 99 HIS A C 1
ATOM 776 O O . HIS A 1 99 ? -18.669 40.066 33.185 1.00 32.94 99 HIS A O 1
ATOM 782 N N . HIS A 1 100 ? -20.403 40.627 31.889 1.00 31.17 100 HIS A N 1
ATOM 783 C CA . HIS A 1 100 ? -20.985 39.284 31.869 1.00 31.17 100 HIS A CA 1
ATOM 784 C C . HIS A 1 100 ? -20.646 38.580 30.552 1.00 31.17 100 HIS A C 1
ATOM 786 O O . HIS A 1 100 ? -21.351 38.690 29.550 1.00 31.17 100 HIS A O 1
ATOM 792 N N . THR A 1 101 ? -19.543 37.831 30.571 1.00 32.12 101 THR A N 1
ATOM 793 C CA . THR A 1 101 ? -19.085 37.000 29.451 1.00 32.12 101 THR A CA 1
ATOM 794 C C . THR A 1 101 ? -20.005 35.791 29.264 1.00 32.12 101 THR A C 1
ATOM 796 O O . THR A 1 101 ? -19.708 34.684 29.712 1.00 32.12 101 THR A O 1
ATOM 799 N N . GLN A 1 102 ? -21.134 35.982 28.580 1.00 31.33 102 GLN A N 1
ATOM 800 C CA . GLN A 1 102 ? -21.881 34.863 28.010 1.00 31.33 102 GLN A CA 1
ATOM 801 C C . GLN A 1 102 ? -21.066 34.266 26.858 1.00 31.33 102 GLN A C 1
ATOM 803 O O . GLN A 1 102 ? -21.054 34.792 25.746 1.00 31.33 102 GLN A O 1
ATOM 808 N N . HIS A 1 103 ? -20.383 33.153 27.125 1.00 29.33 103 HIS A N 1
ATOM 809 C CA . HIS A 1 103 ? -19.803 32.319 26.077 1.00 29.33 103 HIS A CA 1
ATOM 810 C C . HIS A 1 103 ? -20.932 31.676 25.262 1.00 29.33 103 HIS A C 1
ATOM 812 O O . HIS A 1 103 ? -21.397 30.584 25.583 1.00 29.33 103 HIS A O 1
ATOM 818 N N . SER A 1 104 ? -21.378 32.345 24.196 1.00 27.03 104 SER A N 1
ATOM 819 C CA . SER A 1 104 ? -22.248 31.716 23.208 1.00 27.03 104 SER A CA 1
ATOM 820 C C . SER A 1 104 ? -21.446 30.662 22.445 1.00 27.03 104 SER A C 1
ATOM 822 O O . SER A 1 104 ? -20.671 30.949 21.531 1.00 27.03 104 SER A O 1
ATOM 824 N N . THR A 1 105 ? -21.627 29.400 22.827 1.00 33.12 105 THR A N 1
ATOM 825 C CA . THR A 1 105 ? -21.132 28.242 22.080 1.00 33.12 105 THR A CA 1
ATOM 826 C C . THR A 1 105 ? -21.946 28.076 20.798 1.00 33.12 105 THR A C 1
ATOM 828 O O . THR A 1 105 ? -22.740 27.149 20.662 1.00 33.12 105 THR A O 1
ATOM 831 N N . SER A 1 106 ? -21.749 28.992 19.841 1.00 31.23 106 SER A N 1
ATOM 832 C CA . SER A 1 106 ? -22.218 28.832 18.465 1.00 31.23 106 SER A CA 1
ATOM 833 C C . SER A 1 106 ? -21.454 27.676 17.826 1.00 31.23 106 SER A C 1
ATOM 835 O O . SER A 1 106 ? -20.402 27.852 17.205 1.00 31.23 106 SER A O 1
ATOM 837 N N . THR A 1 107 ? -21.972 26.463 18.004 1.00 39.09 107 THR A N 1
ATOM 838 C CA . THR A 1 107 ? -21.559 25.281 17.253 1.00 39.09 107 THR A CA 1
ATOM 839 C C . THR A 1 107 ? -22.039 25.433 15.816 1.00 39.09 107 THR A C 1
ATOM 841 O O . THR A 1 107 ? -23.033 24.840 15.399 1.00 39.09 107 THR A O 1
ATOM 844 N N . HIS A 1 108 ? -21.322 26.251 15.041 1.00 44.34 108 HIS A N 1
ATOM 845 C CA . HIS A 1 108 ? -21.429 26.253 13.590 1.00 44.34 108 HIS A CA 1
ATOM 846 C C . HIS A 1 108 ? -21.048 24.862 13.080 1.00 44.34 108 HIS A C 1
ATOM 848 O O . HIS A 1 108 ? -19.870 24.560 12.881 1.00 44.34 108 HIS A O 1
ATOM 854 N N . HIS A 1 109 ? -22.056 24.014 12.872 1.00 50.72 109 HIS A N 1
ATOM 855 C CA . HIS A 1 109 ? -21.906 22.745 12.179 1.00 50.72 109 HIS A CA 1
ATOM 856 C C . HIS A 1 109 ? -21.407 23.029 10.759 1.00 50.72 109 HIS A C 1
ATOM 858 O O . HIS A 1 109 ? -22.170 23.381 9.859 1.00 50.72 109 HIS A O 1
ATOM 864 N N . MET A 1 110 ? -20.092 22.913 10.563 1.00 54.41 110 MET A N 1
ATOM 865 C CA . MET A 1 110 ? -19.486 22.932 9.238 1.00 54.41 110 MET A CA 1
ATOM 866 C C . MET A 1 110 ? -19.893 21.642 8.526 1.00 54.41 110 MET A C 1
ATOM 868 O O . MET A 1 110 ? -19.242 20.610 8.686 1.00 54.41 110 MET A O 1
ATOM 872 N N . HIS A 1 111 ? -20.992 21.709 7.774 1.00 53.78 111 HIS A N 1
ATOM 873 C CA . HIS A 1 111 ? -21.447 20.607 6.932 1.00 53.78 111 HIS A CA 1
ATOM 874 C C . HIS A 1 111 ? -20.336 20.143 5.973 1.00 53.78 111 HIS A C 1
ATOM 876 O O . HIS A 1 111 ? -19.522 20.971 5.533 1.00 53.78 111 HIS A O 1
ATOM 882 N N . PRO A 1 112 ? -20.305 18.846 5.611 1.00 53.53 112 PRO A N 1
ATOM 883 C CA . PRO A 1 112 ? -19.389 18.339 4.601 1.00 53.53 112 PRO A CA 1
ATOM 884 C C . PRO A 1 112 ? -19.464 19.162 3.315 1.00 53.53 112 PRO A C 1
ATOM 886 O O . PRO A 1 112 ? -20.530 19.384 2.737 1.00 53.53 112 PRO A O 1
ATOM 889 N N . LYS A 1 113 ? -18.299 19.592 2.827 1.00 59.16 113 LYS A N 1
ATOM 890 C CA . LYS A 1 113 ? -18.179 20.203 1.504 1.00 59.16 113 LYS A CA 1
ATOM 891 C C . LYS A 1 113 ? -18.262 19.080 0.484 1.00 59.16 113 LYS A C 1
ATOM 893 O O . LYS A 1 113 ? -17.248 18.463 0.197 1.00 59.16 113 LYS A O 1
ATOM 898 N N . LEU A 1 114 ? -19.449 18.829 -0.068 1.00 50.03 114 LEU A N 1
ATOM 899 C CA . LEU A 1 114 ? -19.683 17.695 -0.976 1.00 50.03 114 LEU A CA 1
ATOM 900 C C . LEU A 1 114 ? -18.738 17.643 -2.187 1.00 50.03 114 LEU A C 1
ATOM 902 O O . LEU A 1 114 ? -18.453 16.558 -2.682 1.00 50.03 114 LEU A O 1
ATOM 906 N N . HIS A 1 115 ? -18.182 18.787 -2.596 1.00 56.97 115 HIS A N 1
ATOM 907 C CA . HIS A 1 115 ? -17.008 18.844 -3.463 1.00 56.97 115 HIS A CA 1
ATOM 908 C C . HIS A 1 115 ? -16.063 19.981 -3.032 1.00 56.97 115 HIS A C 1
ATOM 910 O O . HIS A 1 115 ? -16.177 21.101 -3.541 1.00 56.97 115 HIS A O 1
ATOM 916 N N . PRO A 1 116 ? -15.062 19.736 -2.160 1.00 54.25 116 PRO A N 1
ATOM 917 C CA . PRO A 1 116 ? -14.095 20.772 -1.784 1.00 54.25 116 PRO A CA 1
ATOM 918 C C . PRO A 1 116 ? -13.277 21.234 -3.003 1.00 54.25 116 PRO A C 1
ATOM 920 O O . PRO A 1 116 ? -12.785 22.363 -3.046 1.00 54.25 116 PRO A O 1
ATOM 923 N N . GLN A 1 117 ? -13.163 20.352 -4.005 1.00 58.75 117 GLN A N 1
ATOM 924 C CA . GLN A 1 117 ? -12.405 20.556 -5.234 1.00 58.75 117 GLN A CA 1
ATOM 925 C C . GLN A 1 117 ? -13.197 21.209 -6.372 1.00 58.75 117 GLN A C 1
ATOM 927 O O . GLN A 1 117 ? -12.565 21.781 -7.250 1.00 58.75 117 GLN A O 1
ATOM 932 N N . GLN A 1 118 ? -14.537 21.270 -6.342 1.00 62.38 118 GLN A N 1
ATOM 933 C CA . GLN A 1 118 ? -15.281 22.058 -7.345 1.00 62.38 118 GLN A CA 1
ATOM 934 C C . GLN A 1 118 ? -14.875 23.535 -7.295 1.00 62.38 118 GLN A C 1
ATOM 936 O O . GLN A 1 118 ? -14.580 24.136 -8.325 1.00 62.38 118 GLN A O 1
ATOM 941 N N . HIS A 1 119 ? -14.716 24.077 -6.084 1.00 60.16 119 HIS A N 1
ATOM 942 C CA . HIS A 1 119 ? -14.146 25.407 -5.896 1.00 60.16 119 HIS A CA 1
ATOM 943 C C . HIS A 1 119 ? -12.685 25.532 -6.342 1.00 60.16 119 HIS A C 1
ATOM 945 O O . HIS A 1 119 ? -12.248 26.664 -6.487 1.00 60.16 119 HIS A O 1
ATOM 951 N N . LEU A 1 120 ? -11.916 24.443 -6.484 1.00 60.16 120 LEU A N 1
ATOM 952 C CA . LEU A 1 120 ? -10.546 24.452 -7.023 1.00 60.16 120 LEU A CA 1
ATOM 953 C C . LEU A 1 120 ? -10.536 24.385 -8.556 1.00 60.16 120 LEU A C 1
ATOM 955 O O . LEU A 1 120 ? -9.726 25.073 -9.167 1.00 60.16 120 LEU A O 1
ATOM 959 N N . TYR A 1 121 ? -11.439 23.611 -9.165 1.00 54.56 121 TYR A N 1
ATOM 960 C CA . TYR A 1 121 ? -11.557 23.478 -10.621 1.00 54.56 121 TYR A CA 1
ATOM 961 C C . TYR A 1 121 ? -12.001 24.777 -11.302 1.00 54.56 121 TYR A C 1
ATOM 963 O O . TYR A 1 121 ? -11.568 25.061 -12.413 1.00 54.56 121 TYR A O 1
ATOM 971 N N . SER A 1 122 ? -12.828 25.586 -10.632 1.00 56.72 122 SER A N 1
ATOM 972 C CA . SER A 1 122 ? -13.332 26.861 -11.160 1.00 56.72 122 SER A CA 1
ATOM 973 C C . SER A 1 122 ? -12.369 28.048 -10.986 1.00 56.72 122 SER A C 1
ATOM 975 O O . SER A 1 122 ? -12.807 29.190 -11.074 1.00 56.72 122 SER A O 1
ATOM 977 N N . ARG A 1 123 ? -11.091 27.824 -10.644 1.00 61.84 123 ARG A N 1
ATOM 978 C CA . ARG A 1 123 ? -10.114 28.902 -10.396 1.00 61.84 123 ARG A CA 1
ATOM 979 C C . ARG A 1 123 ? -9.273 29.152 -11.635 1.00 61.84 123 ARG A C 1
ATOM 981 O O . ARG A 1 123 ? -8.215 28.544 -11.795 1.00 61.84 123 ARG A O 1
ATOM 988 N N . SER A 1 124 ? -9.733 30.058 -12.492 1.00 61.41 124 SER A N 1
ATOM 989 C CA . SER A 1 124 ? -8.896 30.591 -13.564 1.00 61.41 124 SER A CA 1
ATOM 990 C C . SER A 1 124 ? -7.938 31.670 -13.038 1.00 61.41 124 SER A C 1
ATOM 992 O O . SER A 1 124 ? -8.046 32.139 -11.901 1.00 61.41 124 SER A O 1
ATOM 994 N N . GLU A 1 125 ? -7.005 32.108 -13.885 1.00 60.34 125 GLU A N 1
ATOM 995 C CA . GLU A 1 125 ? -6.156 33.268 -13.591 1.00 60.34 125 GLU A CA 1
ATOM 996 C C . GLU A 1 125 ? -6.959 34.569 -13.405 1.00 60.34 125 GLU A C 1
ATOM 998 O O . GLU A 1 125 ? -6.497 35.463 -12.690 1.00 60.34 125 GLU A O 1
ATOM 1003 N N . VAL A 1 126 ? -8.151 34.637 -14.015 1.00 65.38 126 VAL A N 1
ATOM 1004 C CA . VAL A 1 126 ? -9.084 35.776 -14.042 1.00 65.38 126 VAL A CA 1
ATOM 1005 C C . VAL A 1 126 ? -9.868 35.896 -12.729 1.00 65.38 126 VAL A C 1
ATOM 1007 O O . VAL A 1 126 ? -10.112 37.002 -12.258 1.00 65.38 126 VAL A O 1
ATOM 1010 N N . ASP A 1 127 ? -10.207 34.767 -12.097 1.00 58.16 127 ASP A N 1
ATOM 1011 C CA . ASP A 1 127 ? -11.027 34.716 -10.872 1.00 58.16 127 ASP A CA 1
ATOM 1012 C C . ASP A 1 127 ? -10.211 34.856 -9.574 1.00 58.16 127 ASP A C 1
ATOM 1014 O O . ASP A 1 127 ? -10.759 34.851 -8.468 1.00 58.16 127 ASP A O 1
ATOM 1018 N N . CYS A 1 128 ? -8.881 34.935 -9.677 1.00 53.97 128 CYS A N 1
ATOM 1019 C CA . CYS A 1 128 ? -8.000 35.051 -8.523 1.00 53.97 128 CYS A CA 1
ATOM 1020 C C . CYS A 1 128 ? -7.625 36.522 -8.275 1.00 53.97 128 CYS A C 1
ATOM 1022 O O . CYS A 1 128 ? -6.945 37.108 -9.121 1.00 53.97 128 CYS A O 1
ATOM 1024 N N . PRO A 1 129 ? -7.961 37.114 -7.108 1.00 58.12 129 PRO A N 1
ATOM 1025 C CA . PRO A 1 129 ? -7.593 38.495 -6.810 1.00 58.12 129 PRO A CA 1
ATOM 1026 C C . PRO A 1 129 ? -6.075 38.694 -6.879 1.00 58.12 129 PRO A C 1
ATOM 1028 O O . PRO A 1 129 ? -5.298 37.815 -6.484 1.00 58.12 129 PRO A O 1
ATOM 1031 N N . ILE A 1 130 ? -5.665 39.868 -7.367 1.00 54.41 130 ILE A N 1
ATOM 1032 C CA . ILE A 1 130 ? -4.263 40.270 -7.540 1.00 54.41 130 ILE A CA 1
ATOM 1033 C C . ILE A 1 130 ? -3.663 40.612 -6.166 1.00 54.41 130 ILE A C 1
ATOM 1035 O O . ILE A 1 130 ? -3.440 41.766 -5.820 1.00 54.41 130 ILE A O 1
ATOM 1039 N N . ALA A 1 131 ? -3.437 39.582 -5.354 1.00 54.19 131 ALA A N 1
ATOM 1040 C CA . ALA A 1 131 ? -2.577 39.653 -4.184 1.00 54.19 131 ALA A CA 1
ATOM 1041 C C . ALA A 1 131 ? -1.150 39.294 -4.611 1.00 54.19 131 ALA A C 1
ATOM 1043 O O . ALA A 1 131 ? -0.926 38.233 -5.203 1.00 54.19 131 ALA A O 1
ATOM 1044 N N . GLU A 1 132 ? -0.195 40.171 -4.315 1.00 46.00 132 GLU A N 1
ATOM 1045 C CA . GLU A 1 132 ? 1.206 39.985 -4.690 1.00 46.00 132 GLU A CA 1
ATOM 1046 C C . GLU A 1 132 ? 1.818 38.723 -4.051 1.00 46.00 132 GLU A C 1
ATOM 1048 O O . GLU A 1 132 ? 1.585 38.387 -2.885 1.00 46.00 132 GLU A O 1
ATOM 1053 N N . GLY A 1 133 ? 2.643 38.020 -4.831 1.00 61.31 133 GLY A N 1
ATOM 1054 C CA . GLY A 1 133 ? 3.517 36.958 -4.341 1.00 61.31 133 GLY A CA 1
ATOM 1055 C C . GLY A 1 133 ? 2.899 35.564 -4.148 1.00 61.31 133 GLY A C 1
ATOM 1056 O O . GLY A 1 133 ? 1.847 35.192 -4.675 1.00 61.31 133 GLY A O 1
ATOM 1057 N N . SER A 1 134 ? 3.634 34.745 -3.389 1.00 63.53 134 SER A N 1
ATOM 1058 C CA . SER A 1 134 ? 3.595 33.271 -3.412 1.00 63.53 134 SER A CA 1
ATOM 1059 C C . SER A 1 134 ? 2.240 32.610 -3.130 1.00 63.53 134 SER A C 1
ATOM 1061 O O . SER A 1 134 ? 2.042 31.447 -3.494 1.00 63.53 134 SER A O 1
ATOM 1063 N N . LYS A 1 135 ? 1.288 33.320 -2.510 1.00 68.88 135 LYS A N 1
ATOM 1064 C CA . LYS A 1 135 ? -0.058 32.798 -2.229 1.00 68.88 135 LYS A CA 1
ATOM 1065 C C . LYS A 1 135 ? -0.838 32.524 -3.517 1.00 68.88 135 LYS A C 1
ATOM 1067 O O . LYS A 1 135 ? -1.360 31.418 -3.643 1.00 68.88 135 LYS A O 1
ATOM 1072 N N . ARG A 1 136 ? -0.857 33.454 -4.487 1.00 74.19 136 ARG A N 1
ATOM 1073 C CA . ARG A 1 136 ? -1.533 33.269 -5.791 1.00 74.19 136 ARG A CA 1
ATOM 1074 C C . ARG A 1 136 ? -0.942 32.077 -6.543 1.00 74.19 136 ARG A C 1
ATOM 1076 O O . ARG A 1 136 ? -1.676 31.186 -6.958 1.00 74.19 136 ARG A O 1
ATOM 1083 N N . THR A 1 137 ? 0.387 31.989 -6.600 1.00 73.94 137 THR A N 1
ATOM 1084 C CA . THR A 1 137 ? 1.112 30.885 -7.250 1.00 73.94 137 THR A CA 1
ATOM 1085 C C . THR A 1 137 ? 0.801 29.522 -6.624 1.00 73.94 137 THR A C 1
ATOM 1087 O O . THR A 1 137 ? 0.536 28.568 -7.351 1.00 73.94 137 THR A O 1
ATOM 1090 N N . ARG A 1 138 ? 0.788 29.404 -5.286 1.00 73.00 138 ARG A N 1
ATOM 1091 C CA . ARG A 1 138 ? 0.398 28.155 -4.597 1.00 73.00 138 ARG A CA 1
ATOM 1092 C C . ARG A 1 138 ? -1.055 27.771 -4.891 1.00 73.00 138 ARG A C 1
ATOM 1094 O O . ARG A 1 138 ? -1.351 26.590 -5.035 1.00 73.00 138 ARG A O 1
ATOM 1101 N N . TRP A 1 139 ? -1.948 28.756 -4.980 1.00 70.25 139 TRP A N 1
ATOM 1102 C CA . TRP A 1 139 ? -3.378 28.552 -5.220 1.00 70.25 139 TRP A CA 1
ATOM 1103 C C . TRP A 1 139 ? -3.659 28.040 -6.638 1.00 70.25 139 TRP A C 1
ATOM 1105 O O . TRP A 1 139 ? -4.373 27.050 -6.791 1.00 70.25 139 TRP A O 1
ATOM 1115 N N . LEU A 1 140 ? -3.032 28.653 -7.649 1.00 75.62 140 LEU A N 1
ATOM 1116 C CA . LEU A 1 140 ? -3.116 28.221 -9.049 1.00 75.62 140 LEU A CA 1
ATOM 1117 C C . LEU A 1 140 ? -2.509 26.822 -9.237 1.00 75.62 140 LEU A C 1
ATOM 1119 O O . LEU A 1 140 ? -3.186 25.939 -9.757 1.00 75.62 140 LEU A O 1
ATOM 1123 N N . LYS A 1 141 ? -1.304 26.564 -8.699 1.00 78.06 141 LYS A N 1
ATOM 1124 C CA . LYS A 1 141 ? -0.674 25.226 -8.731 1.00 78.06 141 LYS A CA 1
ATOM 1125 C C . LYS A 1 141 ? -1.534 24.140 -8.069 1.00 78.06 141 LYS A C 1
ATOM 1127 O O . LYS A 1 141 ? -1.534 22.997 -8.518 1.00 78.06 141 LYS A O 1
ATOM 1132 N N . ALA A 1 142 ? -2.276 24.472 -7.010 1.00 76.88 142 ALA A N 1
ATOM 1133 C CA . ALA A 1 142 ? -3.203 23.537 -6.373 1.00 76.88 142 ALA A CA 1
ATOM 1134 C C . ALA A 1 142 ? -4.447 23.252 -7.238 1.00 76.88 142 ALA A C 1
ATOM 1136 O O . ALA A 1 142 ? -4.879 22.103 -7.304 1.00 76.88 142 ALA A O 1
ATOM 1137 N N . GLY A 1 143 ? -5.002 24.269 -7.909 1.00 77.38 143 GLY A N 1
ATOM 1138 C CA . GLY A 1 143 ? -6.113 24.106 -8.856 1.00 77.38 143 GLY A CA 1
ATOM 1139 C C . GLY A 1 143 ? -5.718 23.284 -10.084 1.00 77.38 143 GLY A C 1
ATOM 1140 O O . GLY A 1 143 ? -6.417 22.342 -10.451 1.00 77.38 143 GLY A O 1
ATOM 1141 N N . GLU A 1 144 ? -4.547 23.564 -10.657 1.00 81.31 144 GLU A N 1
ATOM 1142 C CA . GLU A 1 144 ? -3.988 22.806 -11.778 1.00 81.31 144 GLU A CA 1
ATOM 1143 C C . GLU A 1 144 ? -3.750 21.336 -11.419 1.00 81.31 144 GLU A C 1
ATOM 1145 O O . GLU A 1 144 ? -4.246 20.457 -12.119 1.00 81.31 144 GLU A O 1
ATOM 1150 N N . LYS A 1 145 ? -3.105 21.054 -10.280 1.00 82.25 145 LYS A N 1
ATOM 1151 C CA . LYS A 1 145 ? -2.899 19.680 -9.798 1.00 82.25 145 LYS A CA 1
ATOM 1152 C C . LYS A 1 145 ? -4.215 18.943 -9.521 1.00 82.25 145 LYS A C 1
ATOM 1154 O O . LYS A 1 145 ? -4.301 17.741 -9.757 1.00 82.25 145 LYS A O 1
ATOM 1159 N N . ALA A 1 146 ? -5.244 19.638 -9.031 1.00 80.25 146 ALA A N 1
ATOM 1160 C CA . ALA A 1 146 ? -6.570 19.046 -8.871 1.00 80.25 146 ALA A CA 1
ATOM 1161 C C . ALA A 1 146 ? -7.179 18.685 -10.240 1.00 80.25 146 ALA A C 1
ATOM 1163 O O . ALA A 1 146 ? -7.685 17.578 -10.412 1.00 80.25 146 ALA A O 1
ATOM 1164 N N . ARG A 1 147 ? -7.075 19.578 -11.233 1.00 85.19 147 ARG A N 1
ATOM 1165 C CA . ARG A 1 147 ? -7.530 19.338 -12.612 1.00 85.19 147 ARG A CA 1
ATOM 1166 C C . ARG A 1 147 ? -6.781 18.177 -13.280 1.00 85.19 147 ARG A C 1
ATOM 1168 O O . ARG A 1 147 ? -7.440 17.337 -13.881 1.00 85.19 147 ARG A O 1
ATOM 1175 N N . GLU A 1 148 ? -5.454 18.093 -13.140 1.00 86.75 148 GLU A N 1
ATOM 1176 C CA . GLU A 1 148 ? -4.650 16.943 -13.601 1.00 86.75 148 GLU A CA 1
ATOM 1177 C C . GLU A 1 148 ? -5.177 15.631 -13.002 1.00 86.75 148 GLU A C 1
ATOM 1179 O O . GLU A 1 148 ? -5.450 14.675 -13.726 1.00 86.75 148 GLU A O 1
ATOM 1184 N N . ASN A 1 149 ? -5.379 15.591 -11.680 1.00 84.56 149 ASN A N 1
ATOM 1185 C CA . ASN A 1 149 ? -5.902 14.407 -11.000 1.00 84.56 149 ASN A CA 1
ATOM 1186 C C . ASN A 1 149 ? -7.303 14.027 -11.505 1.00 84.56 149 ASN A C 1
ATOM 1188 O O . ASN A 1 149 ? -7.555 12.851 -11.749 1.00 84.56 149 ASN A O 1
ATOM 1192 N N . GLN A 1 150 ? -8.200 15.000 -11.702 1.00 87.50 150 GLN A N 1
ATOM 1193 C CA . GLN A 1 150 ? -9.543 14.741 -12.229 1.00 87.50 150 GLN A CA 1
ATOM 1194 C C . GLN A 1 150 ? -9.503 14.219 -13.672 1.00 87.50 150 GLN A C 1
ATOM 1196 O O . GLN A 1 150 ? -10.268 13.324 -14.014 1.00 87.50 150 GLN A O 1
ATOM 1201 N N . GLN A 1 151 ? -8.604 14.736 -14.515 1.00 91.88 151 GLN A N 1
ATOM 1202 C CA . GLN A 1 151 ? -8.401 14.224 -15.873 1.00 91.88 151 GLN A CA 1
ATOM 1203 C C . GLN A 1 151 ? -7.890 12.778 -15.858 1.00 91.88 151 GLN A C 1
ATOM 1205 O O . GLN A 1 151 ? -8.407 11.956 -16.608 1.00 91.88 151 GLN A O 1
ATOM 1210 N N . LEU A 1 152 ? -6.943 12.440 -14.976 1.00 89.75 152 LEU A N 1
ATOM 1211 C CA . LEU A 1 152 ? -6.480 11.058 -14.805 1.00 89.75 152 LEU A CA 1
ATOM 1212 C C . LEU A 1 152 ? -7.622 10.134 -14.351 1.00 89.75 152 LEU A C 1
ATOM 1214 O O . LEU A 1 152 ? -7.827 9.095 -14.965 1.00 89.75 152 LEU A O 1
ATOM 1218 N N . VAL A 1 153 ? -8.407 10.529 -13.341 1.00 90.06 153 VAL A N 1
ATOM 1219 C CA . VAL A 1 153 ? -9.557 9.744 -12.840 1.00 90.06 153 VAL A CA 1
ATOM 1220 C C . VAL A 1 153 ? -10.657 9.569 -13.897 1.00 90.06 153 VAL A C 1
ATOM 1222 O O . VAL A 1 153 ? -11.302 8.527 -13.934 1.00 90.06 153 VAL A O 1
ATOM 1225 N N . ASN A 1 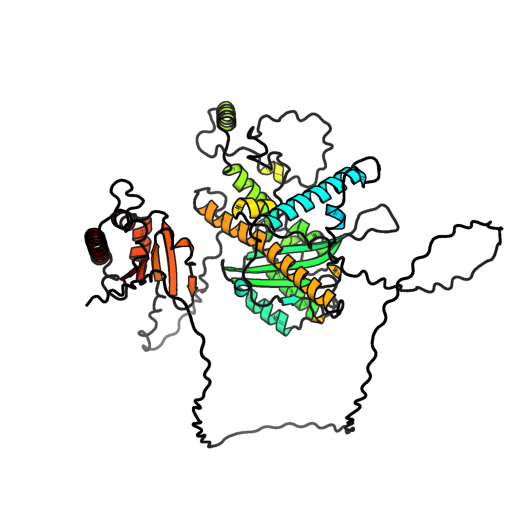154 ? -10.866 10.553 -14.776 1.00 92.56 154 ASN A N 1
ATOM 1226 C CA . ASN A 1 154 ? -11.864 10.461 -15.847 1.00 92.56 154 ASN A CA 1
ATOM 1227 C C . ASN A 1 154 ? -11.409 9.591 -17.033 1.00 92.56 154 ASN A C 1
ATOM 1229 O O . ASN A 1 154 ? -12.253 9.020 -17.721 1.00 92.56 154 ASN A O 1
ATOM 1233 N N . ASN A 1 155 ? -10.101 9.527 -17.303 1.00 94.81 155 ASN A N 1
ATOM 1234 C CA . ASN A 1 155 ? -9.551 8.928 -18.524 1.00 94.81 155 ASN A CA 1
ATOM 1235 C C . ASN A 1 155 ? -8.928 7.536 -18.310 1.00 94.81 155 ASN A C 1
ATOM 1237 O O . ASN A 1 155 ? -8.589 6.867 -19.285 1.00 94.81 155 ASN A O 1
ATOM 1241 N N . ILE A 1 156 ? -8.714 7.121 -17.059 1.00 94.69 156 ILE A N 1
ATOM 1242 C CA . ILE A 1 156 ? -7.932 5.935 -16.688 1.00 94.69 156 ILE A CA 1
ATOM 1243 C C . ILE A 1 156 ? -8.705 5.126 -15.643 1.00 94.69 156 ILE A C 1
ATOM 1245 O O . ILE A 1 156 ? -9.437 5.684 -14.829 1.00 94.69 156 ILE A O 1
ATOM 1249 N N . ALA A 1 157 ? -8.537 3.801 -15.654 1.00 95.25 157 ALA A N 1
ATOM 1250 C CA . ALA A 1 157 ? -9.154 2.921 -14.667 1.00 95.25 157 ALA A CA 1
ATOM 1251 C C . ALA A 1 157 ? -8.807 3.357 -13.223 1.00 95.25 157 ALA A C 1
ATOM 1253 O O . ALA A 1 157 ? -7.633 3.619 -12.931 1.00 95.25 157 ALA A O 1
ATOM 1254 N N . PRO A 1 158 ? -9.791 3.429 -12.308 1.00 95.62 158 PRO A N 1
ATOM 1255 C CA . PRO A 1 158 ? -9.539 3.812 -10.927 1.00 95.62 158 PRO A CA 1
ATOM 1256 C C . PRO A 1 158 ? -8.686 2.759 -10.212 1.00 95.62 158 PRO A C 1
ATOM 1258 O O . PRO A 1 158 ? -8.874 1.554 -10.390 1.00 95.62 158 PRO A O 1
ATOM 1261 N N . PHE A 1 159 ? -7.765 3.221 -9.370 1.00 95.62 159 PHE A N 1
ATOM 1262 C CA . PHE A 1 159 ? -7.042 2.365 -8.437 1.00 95.62 159 PHE A CA 1
ATOM 1263 C C . PHE A 1 159 ? -7.997 1.939 -7.320 1.00 95.62 159 PHE A C 1
ATOM 1265 O O . PHE A 1 159 ? -8.314 2.732 -6.435 1.00 95.62 159 PHE A O 1
ATOM 1272 N N . ASN A 1 160 ? -8.438 0.684 -7.371 1.00 92.12 160 ASN A N 1
ATOM 1273 C CA . ASN A 1 160 ? -9.323 0.083 -6.381 1.00 92.12 160 ASN A CA 1
ATOM 1274 C C . ASN A 1 160 ? -8.664 -1.184 -5.829 1.00 92.12 160 ASN A C 1
ATOM 1276 O O . ASN A 1 160 ? -8.314 -2.082 -6.595 1.00 92.12 160 ASN A O 1
ATOM 1280 N N . TRP A 1 161 ? -8.545 -1.286 -4.505 1.00 88.62 161 TRP A N 1
ATOM 1281 C CA . TRP A 1 161 ? -8.118 -2.526 -3.854 1.00 88.62 161 TRP A CA 1
ATOM 1282 C C . TRP A 1 161 ? -9.335 -3.386 -3.462 1.00 88.62 161 TRP A C 1
ATOM 1284 O O . TRP A 1 161 ? -10.267 -2.841 -2.860 1.00 88.62 161 TRP A O 1
ATOM 1294 N N . PRO A 1 162 ? -9.370 -4.701 -3.765 1.00 89.44 162 PRO A N 1
ATOM 1295 C CA . PRO A 1 162 ? -10.516 -5.551 -3.439 1.00 89.44 162 PRO A CA 1
ATOM 1296 C C . PRO A 1 162 ? -10.790 -5.619 -1.932 1.00 89.44 162 PRO A C 1
ATOM 1298 O O . PRO A 1 162 ? -9.895 -5.918 -1.142 1.00 89.44 162 PRO A O 1
ATOM 1301 N N . SER A 1 163 ? -12.045 -5.419 -1.521 1.00 90.06 163 SER A N 1
ATOM 1302 C CA . SER A 1 163 ? -12.448 -5.540 -0.109 1.00 90.06 163 SER A CA 1
ATOM 1303 C C . SER A 1 163 ? -12.298 -6.957 0.448 1.00 90.06 163 SER A C 1
ATOM 1305 O O . SER A 1 163 ? -12.087 -7.129 1.647 1.00 90.06 163 SER A O 1
ATOM 1307 N N . SER A 1 164 ? -12.296 -7.975 -0.417 1.00 90.12 164 SER A N 1
ATOM 1308 C CA . SER A 1 164 ? -11.958 -9.359 -0.068 1.00 90.12 164 SER A CA 1
ATOM 1309 C C . SER A 1 164 ? -10.550 -9.527 0.516 1.00 90.12 164 SER A C 1
ATOM 1311 O O . SER A 1 164 ? -10.319 -10.497 1.229 1.00 90.12 164 SER A O 1
ATOM 1313 N N . HIS A 1 165 ? -9.621 -8.601 0.251 1.00 89.12 165 HIS A N 1
ATOM 1314 C CA . HIS A 1 165 ? -8.234 -8.685 0.723 1.00 89.12 165 HIS A CA 1
ATOM 1315 C C . HIS A 1 165 ? -8.034 -8.120 2.143 1.00 89.12 165 HIS A C 1
ATOM 1317 O O . HIS A 1 165 ? -6.985 -8.348 2.738 1.00 89.12 165 HIS A O 1
ATOM 1323 N N . TYR A 1 166 ? -8.994 -7.373 2.705 1.00 92.50 166 TYR A N 1
ATOM 1324 C CA . TYR A 1 166 ? -8.883 -6.816 4.068 1.00 92.50 166 TYR A CA 1
ATOM 1325 C C . TYR A 1 166 ? -10.096 -7.086 4.973 1.00 92.50 166 TYR A C 1
ATOM 1327 O O . TYR A 1 166 ? -9.953 -7.138 6.200 1.00 92.50 166 TYR A O 1
ATOM 1335 N N . GLY A 1 167 ? -11.271 -7.335 4.388 1.00 92.38 167 GLY A N 1
ATOM 1336 C CA . GLY A 1 167 ? -12.513 -7.584 5.111 1.00 92.38 167 GLY A CA 1
ATOM 1337 C C . GLY A 1 167 ? -13.134 -6.296 5.655 1.00 92.38 167 GLY A C 1
ATOM 1338 O O . GLY A 1 167 ? -13.190 -5.278 4.970 1.00 92.38 167 GLY A O 1
ATOM 1339 N N . GLN A 1 168 ? -13.640 -6.349 6.886 1.00 95.06 168 GLN A N 1
ATOM 1340 C CA . GLN A 1 168 ? -14.210 -5.184 7.560 1.00 95.06 168 GLN A CA 1
ATOM 1341 C C . GLN A 1 168 ? -13.106 -4.248 8.080 1.00 95.06 168 GLN A C 1
ATOM 1343 O O . GLN A 1 168 ? -12.144 -4.702 8.698 1.00 95.06 168 GLN A O 1
ATOM 1348 N N . ILE A 1 169 ? -13.289 -2.944 7.857 1.00 97.50 169 ILE A N 1
ATOM 1349 C CA . ILE A 1 169 ? -12.479 -1.871 8.450 1.00 97.50 169 ILE A CA 1
ATOM 1350 C C . ILE A 1 169 ? -12.769 -1.829 9.952 1.00 97.50 169 ILE A C 1
ATOM 1352 O O . ILE A 1 169 ? -13.937 -1.781 10.342 1.00 97.50 169 ILE A O 1
ATOM 1356 N N . ILE A 1 170 ? -11.730 -1.814 10.783 1.00 98.44 170 ILE A N 1
ATOM 1357 C CA . ILE A 1 170 ? -11.878 -1.632 12.232 1.00 98.44 170 ILE A CA 1
ATOM 1358 C C . ILE A 1 170 ? -11.601 -0.161 12.559 1.00 98.44 170 ILE A C 1
ATOM 1360 O O . ILE A 1 170 ? -10.512 0.340 12.287 1.00 98.44 170 ILE A O 1
ATOM 1364 N N . TYR A 1 171 ? -12.577 0.535 13.131 1.00 98.50 171 TYR A N 1
ATOM 1365 C CA . TYR A 1 171 ? -12.388 1.896 13.633 1.00 98.50 171 TYR A CA 1
ATOM 1366 C C . TYR A 1 171 ? -11.933 1.850 15.095 1.00 98.50 171 TYR A C 1
ATOM 1368 O O . TYR A 1 171 ? -12.337 0.964 15.856 1.00 98.50 171 TYR A O 1
ATOM 1376 N N . ILE A 1 172 ? -11.032 2.761 15.461 1.00 98.56 172 ILE A N 1
ATOM 1377 C CA . ILE A 1 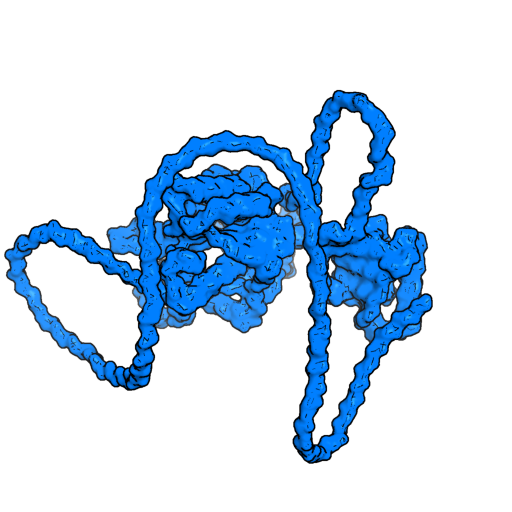172 ? -10.384 2.807 16.771 1.00 98.56 172 ILE A CA 1
ATOM 1378 C C . ILE A 1 172 ? -10.553 4.200 17.374 1.00 98.56 172 ILE A C 1
ATOM 1380 O O . ILE A 1 172 ? -9.853 5.151 17.012 1.00 98.56 172 ILE A O 1
ATOM 1384 N N . ASP A 1 173 ? -11.485 4.293 18.317 1.00 98.06 173 ASP A N 1
ATOM 1385 C CA . ASP A 1 173 ? -11.856 5.497 19.048 1.00 98.06 173 ASP A CA 1
ATOM 1386 C C . ASP A 1 173 ? -12.449 5.151 20.437 1.00 98.06 173 ASP A C 1
ATOM 1388 O O . ASP A 1 173 ? -12.305 4.038 20.941 1.00 98.06 173 ASP A O 1
ATOM 1392 N N . LYS A 1 174 ? -13.076 6.119 21.113 1.00 97.62 174 LYS A N 1
ATOM 1393 C CA . LYS A 1 174 ? -13.704 5.968 22.440 1.00 97.62 174 LYS A CA 1
ATOM 1394 C C . LYS A 1 174 ? -14.877 4.977 22.525 1.00 97.62 174 LYS A C 1
ATOM 1396 O O . LYS A 1 174 ? -15.255 4.629 23.643 1.00 97.62 174 LYS A O 1
ATOM 1401 N N . ALA A 1 175 ? -15.492 4.593 21.409 1.00 97.25 175 ALA A N 1
ATOM 1402 C CA . ALA A 1 175 ? -16.558 3.594 21.335 1.00 97.25 175 ALA A CA 1
ATOM 1403 C C . ALA A 1 175 ? -16.009 2.163 21.198 1.00 97.25 175 ALA A C 1
ATOM 1405 O O . ALA A 1 175 ? -16.699 1.207 21.554 1.00 97.25 175 ALA A O 1
ATOM 1406 N N . THR A 1 176 ? -14.762 2.004 20.741 1.00 97.94 176 THR A N 1
ATOM 1407 C CA . THR A 1 176 ? -14.125 0.698 20.551 1.00 97.94 176 THR A CA 1
ATOM 1408 C C . THR A 1 176 ? -13.998 -0.052 21.880 1.00 97.94 176 THR A C 1
ATOM 1410 O O . THR A 1 176 ? -13.456 0.461 22.863 1.00 97.94 176 THR A O 1
ATOM 1413 N N . SER A 1 177 ? -14.489 -1.292 21.917 1.00 97.56 177 SER A N 1
ATOM 1414 C CA . SER A 1 177 ? -14.393 -2.158 23.094 1.00 97.56 177 SER A CA 1
ATOM 1415 C C . SER A 1 177 ? -13.014 -2.813 23.221 1.00 97.56 177 SER A C 1
ATOM 1417 O O . SER A 1 177 ? -12.319 -3.045 22.227 1.00 97.56 177 SER A O 1
ATOM 1419 N N . ASN A 1 178 ? -12.635 -3.175 24.451 1.00 97.50 178 ASN A N 1
ATOM 1420 C CA . ASN A 1 178 ? -11.387 -3.902 24.705 1.00 97.50 178 ASN A CA 1
ATOM 1421 C C . ASN A 1 178 ? -11.344 -5.231 23.931 1.00 97.50 178 ASN A C 1
ATOM 1423 O O . ASN A 1 178 ? -10.317 -5.536 23.339 1.00 97.50 178 ASN A O 1
ATOM 1427 N N . ASP A 1 179 ? -12.463 -5.957 23.832 1.00 98.00 179 ASP A N 1
ATOM 1428 C CA . ASP A 1 179 ? -12.568 -7.200 23.056 1.00 98.00 179 ASP A CA 1
ATOM 1429 C C . ASP A 1 179 ? -12.165 -7.003 21.584 1.00 98.00 179 ASP A C 1
ATOM 1431 O O . ASP A 1 179 ? -11.492 -7.852 21.000 1.00 98.00 179 ASP A O 1
ATOM 1435 N N . VAL A 1 180 ? -12.543 -5.881 20.957 1.00 98.12 180 VAL A N 1
ATOM 1436 C CA . VAL A 1 180 ? -12.143 -5.565 19.573 1.00 98.12 180 VAL A CA 1
ATOM 1437 C C . VAL A 1 180 ? -10.640 -5.288 19.492 1.00 98.12 180 VAL A C 1
ATOM 1439 O O . VAL A 1 180 ? -9.984 -5.767 18.565 1.00 98.12 180 VAL A O 1
ATOM 1442 N N . LEU A 1 181 ? -10.075 -4.581 20.474 1.00 98.44 181 LEU A N 1
ATOM 1443 C CA . LEU A 1 181 ? -8.639 -4.286 20.544 1.00 98.44 181 LEU A CA 1
ATOM 1444 C C . LEU A 1 181 ? -7.796 -5.542 20.812 1.00 98.44 181 LEU A C 1
ATOM 1446 O O . LEU A 1 181 ? -6.771 -5.730 20.162 1.00 98.44 181 LEU A O 1
ATOM 1450 N N . GLU A 1 182 ? -8.236 -6.435 21.700 1.00 97.75 182 GLU A N 1
ATOM 1451 C CA . GLU A 1 182 ? -7.587 -7.723 21.973 1.00 97.75 182 GLU A CA 1
ATOM 1452 C C . GLU A 1 182 ? -7.650 -8.655 20.758 1.00 97.75 182 GLU A C 1
ATOM 1454 O O . GLU A 1 182 ? -6.644 -9.264 20.386 1.00 97.75 182 GLU A O 1
ATOM 1459 N N . ASN A 1 183 ? -8.797 -8.731 20.076 1.00 97.81 183 ASN A N 1
ATOM 1460 C CA . ASN A 1 183 ? -8.919 -9.484 18.826 1.00 97.81 183 ASN A CA 1
ATOM 1461 C C . ASN A 1 183 ? -8.028 -8.906 17.715 1.00 97.81 183 ASN A C 1
ATOM 1463 O O . ASN A 1 183 ? -7.414 -9.669 16.967 1.00 97.81 183 ASN A O 1
ATOM 1467 N N . LEU A 1 184 ? -7.909 -7.578 17.616 1.00 98.12 184 LEU A N 1
ATOM 1468 C CA . LEU A 1 184 ? -7.016 -6.928 16.657 1.00 98.12 184 LEU A CA 1
ATOM 1469 C C . LEU A 1 184 ? -5.541 -7.199 16.980 1.00 98.12 184 LEU A C 1
ATOM 1471 O O . LEU A 1 184 ? -4.810 -7.632 16.090 1.00 98.12 184 LEU A O 1
ATOM 1475 N N . LEU A 1 185 ? -5.122 -7.025 18.239 1.00 98.00 185 LEU A N 1
ATOM 1476 C CA . LEU A 1 185 ? -3.783 -7.368 18.733 1.00 98.00 185 LEU A CA 1
ATOM 1477 C C . LEU A 1 185 ? -3.423 -8.819 18.398 1.00 98.00 185 LEU A C 1
ATOM 1479 O O . LEU A 1 185 ? -2.379 -9.068 17.799 1.00 98.00 185 LEU A O 1
ATOM 1483 N N . ASN A 1 186 ? -4.314 -9.766 18.704 1.00 97.12 186 ASN A N 1
ATOM 1484 C CA . ASN A 1 186 ? -4.137 -11.179 18.371 1.00 97.12 186 ASN A CA 1
ATOM 1485 C C . ASN A 1 186 ? -4.049 -11.422 16.857 1.00 97.12 186 ASN A C 1
ATOM 1487 O O . ASN A 1 186 ? -3.239 -12.241 16.423 1.00 97.12 186 ASN A O 1
ATOM 1491 N N . ARG A 1 187 ? -4.841 -10.708 16.044 1.00 97.06 187 ARG A N 1
ATOM 1492 C CA . ARG A 1 187 ? -4.814 -10.819 14.577 1.00 97.06 187 ARG A CA 1
ATOM 1493 C C . ARG A 1 187 ? -3.526 -10.259 13.971 1.00 97.06 187 ARG A C 1
ATOM 1495 O O . ARG A 1 187 ? -3.088 -10.801 12.966 1.00 97.06 187 ARG A O 1
ATOM 1502 N N . ILE A 1 188 ? -2.919 -9.212 14.539 1.00 97.69 188 ILE A N 1
ATOM 1503 C CA . ILE A 1 188 ? -1.671 -8.613 14.019 1.00 97.69 188 ILE A CA 1
ATOM 1504 C C . ILE A 1 188 ? -0.398 -9.082 14.739 1.00 97.69 188 ILE A C 1
ATOM 1506 O O . ILE A 1 188 ? 0.686 -8.601 14.419 1.00 97.69 188 ILE A O 1
ATOM 1510 N N . LYS A 1 189 ? -0.498 -10.000 15.710 1.00 96.38 189 LYS A N 1
ATOM 1511 C CA . LYS A 1 189 ? 0.622 -10.372 16.593 1.00 96.38 189 LYS A CA 1
ATOM 1512 C C . LYS A 1 189 ? 1.871 -10.848 15.837 1.00 96.38 189 LYS A C 1
ATOM 1514 O O . LYS A 1 189 ? 2.976 -10.536 16.272 1.00 96.38 189 LYS A O 1
ATOM 1519 N N . ASP A 1 190 ? 1.684 -11.521 14.700 1.00 94.88 190 ASP A N 1
ATOM 1520 C CA . ASP A 1 190 ? 2.743 -12.091 13.854 1.00 94.88 190 ASP A CA 1
ATOM 1521 C C . ASP A 1 190 ? 3.094 -11.192 12.646 1.00 94.88 190 ASP A C 1
ATOM 1523 O O . ASP A 1 190 ? 3.983 -11.518 11.862 1.00 94.88 190 ASP A O 1
ATOM 1527 N N . VAL A 1 191 ? 2.421 -10.043 12.485 1.00 96.75 191 VAL A N 1
ATOM 1528 C CA . VAL A 1 191 ? 2.691 -9.095 11.393 1.00 96.75 191 VAL A CA 1
ATOM 1529 C C . VAL A 1 191 ? 3.961 -8.298 11.686 1.00 96.75 191 VAL A C 1
ATOM 1531 O O . VAL A 1 191 ? 4.168 -7.810 12.799 1.00 96.75 191 VAL A O 1
ATOM 1534 N N . GLN A 1 192 ? 4.799 -8.147 10.662 1.00 96.44 192 GLN A N 1
ATOM 1535 C CA . GLN A 1 192 ? 6.006 -7.317 10.708 1.00 96.44 192 GLN A CA 1
ATOM 1536 C C . GLN A 1 192 ? 5.915 -6.091 9.798 1.00 96.44 192 GLN A C 1
ATOM 1538 O O . GLN A 1 192 ? 6.523 -5.079 10.111 1.00 96.44 192 GLN A O 1
ATOM 1543 N N . VAL A 1 193 ? 5.160 -6.133 8.695 1.00 97.31 193 VAL A N 1
ATOM 1544 C CA . VAL A 1 193 ? 5.090 -5.005 7.751 1.00 97.31 193 VAL A CA 1
ATOM 1545 C C . VAL A 1 193 ? 3.757 -4.279 7.888 1.00 97.31 193 VAL A C 1
ATOM 1547 O O . VAL A 1 193 ? 2.686 -4.882 7.785 1.00 97.31 193 VAL A O 1
ATOM 1550 N N . PHE A 1 194 ? 3.829 -2.971 8.104 1.00 98.38 194 PHE A N 1
ATOM 1551 C CA . PHE A 1 194 ? 2.685 -2.081 8.233 1.00 98.38 194 PHE A CA 1
ATOM 1552 C C . PHE A 1 194 ? 2.834 -0.933 7.242 1.00 98.38 194 PHE A C 1
ATOM 1554 O O . PHE A 1 194 ? 3.886 -0.306 7.191 1.00 98.38 194 PHE A O 1
ATOM 1561 N N . THR A 1 195 ? 1.782 -0.612 6.497 1.00 98.44 195 THR A N 1
ATOM 1562 C CA . THR A 1 195 ? 1.717 0.651 5.752 1.00 98.44 195 THR A CA 1
ATOM 1563 C C . THR A 1 195 ? 0.870 1.642 6.523 1.00 98.44 195 THR A C 1
ATOM 1565 O O . THR A 1 195 ? -0.189 1.275 7.042 1.00 98.44 195 THR A O 1
ATOM 1568 N N . ILE A 1 196 ? 1.334 2.886 6.591 1.00 98.31 196 ILE A N 1
ATOM 1569 C CA . ILE A 1 196 ? 0.616 3.995 7.208 1.00 98.31 196 ILE A CA 1
ATOM 1570 C C . ILE A 1 196 ? 0.391 5.140 6.221 1.00 98.31 196 ILE A C 1
ATOM 1572 O O . ILE A 1 196 ? 1.159 5.347 5.281 1.00 98.31 196 ILE A O 1
ATOM 1576 N N . ASP A 1 197 ? -0.666 5.892 6.486 1.00 97.94 197 ASP A N 1
ATOM 1577 C CA . ASP A 1 197 ? -0.969 7.198 5.903 1.00 97.94 197 ASP A CA 1
ATOM 1578 C C . ASP A 1 197 ? -1.658 8.036 6.997 1.00 97.94 197 ASP A C 1
ATOM 1580 O O . ASP A 1 197 ? -2.160 7.466 7.976 1.00 97.94 197 ASP A O 1
ATOM 1584 N N . THR A 1 198 ? -1.689 9.364 6.880 1.00 97.62 198 THR A N 1
ATOM 1585 C CA . THR A 1 198 ? -2.465 10.202 7.808 1.00 97.62 198 THR A CA 1
ATOM 1586 C C . THR A 1 198 ? -3.276 11.267 7.094 1.00 97.62 198 THR A C 1
ATOM 1588 O O . THR A 1 198 ? -2.938 11.745 6.013 1.00 97.62 198 THR A O 1
ATOM 1591 N N . GLU A 1 199 ? -4.352 11.709 7.739 1.00 96.50 199 GLU A N 1
ATOM 1592 C CA . GLU A 1 199 ? -5.032 12.942 7.355 1.00 96.50 199 GLU A CA 1
ATOM 1593 C C . GLU A 1 199 ? -5.142 13.885 8.563 1.00 96.50 199 GLU A C 1
ATOM 1595 O O . GLU A 1 199 ? -5.389 13.484 9.707 1.00 96.50 199 GLU A O 1
ATOM 1600 N N . SER A 1 200 ? -4.937 15.178 8.301 1.00 94.19 200 SER A N 1
ATOM 1601 C CA . SER A 1 200 ? -4.900 16.244 9.309 1.00 94.19 200 SER A CA 1
ATOM 1602 C C . SER A 1 200 ? -5.644 17.490 8.833 1.00 94.19 200 SER A C 1
ATOM 1604 O O . SER A 1 200 ? -5.521 17.920 7.683 1.00 94.19 200 SER A O 1
ATOM 1606 N N . GLU A 1 201 ? -6.385 18.138 9.732 1.00 91.31 201 GLU A N 1
ATOM 1607 C CA . GLU A 1 201 ? -7.133 19.354 9.418 1.00 91.31 201 GLU A CA 1
ATOM 1608 C C . GLU A 1 201 ? -6.303 20.620 9.685 1.00 91.31 201 GLU A C 1
ATOM 1610 O O . GLU A 1 201 ? -5.779 20.852 10.774 1.00 91.31 201 GLU A O 1
ATOM 1615 N N . ASN A 1 202 ? -6.198 21.488 8.677 1.00 82.38 202 ASN A N 1
ATOM 1616 C CA . ASN A 1 202 ? -5.461 22.746 8.783 1.00 82.38 202 ASN A CA 1
ATOM 1617 C C . ASN A 1 202 ? -6.314 23.823 9.471 1.00 82.38 202 ASN A C 1
ATOM 1619 O O . ASN A 1 202 ? -7.076 24.533 8.800 1.00 82.38 202 ASN A O 1
ATOM 1623 N N . ARG A 1 203 ? -6.159 24.019 10.789 1.00 78.81 203 ARG A N 1
ATOM 1624 C CA . ARG A 1 203 ? -6.839 25.127 11.476 1.00 78.81 203 ARG A CA 1
ATOM 1625 C C . ARG A 1 203 ? -6.184 26.457 11.106 1.00 78.81 203 ARG A C 1
ATOM 1627 O O . ARG A 1 203 ? -5.005 26.699 11.362 1.00 78.81 203 ARG A O 1
ATOM 1634 N N . LYS A 1 204 ? -6.971 27.373 10.539 1.00 71.06 204 LYS A N 1
ATOM 1635 C CA . LYS A 1 204 ? -6.579 28.784 10.454 1.00 71.06 204 LYS A CA 1
ATOM 1636 C C . LYS A 1 204 ? -6.741 29.400 11.842 1.00 71.06 204 LYS A C 1
ATOM 1638 O O . LYS A 1 204 ? -7.872 29.631 12.261 1.00 71.06 204 LYS A O 1
ATOM 1643 N N . SER A 1 205 ? -5.632 29.663 12.536 1.00 62.81 205 SER A N 1
ATOM 1644 C CA . SER A 1 205 ? -5.662 30.537 13.713 1.00 62.81 205 SER A CA 1
ATOM 1645 C C . SER A 1 205 ? -6.234 31.894 13.300 1.00 62.81 205 SER A C 1
ATOM 1647 O O . SER A 1 205 ? -5.789 32.484 12.314 1.00 62.81 205 SER A O 1
ATOM 1649 N N . THR A 1 206 ? -7.257 32.360 14.011 1.00 62.88 206 THR A N 1
ATOM 1650 C CA . THR A 1 206 ? -7.943 33.627 13.724 1.00 62.88 206 THR A CA 1
ATOM 1651 C C . THR A 1 206 ? -7.259 34.834 14.364 1.00 62.88 206 THR A C 1
ATOM 1653 O O . THR A 1 206 ? -7.599 35.960 14.013 1.00 62.88 206 THR A O 1
ATOM 1656 N N . SER A 1 207 ? -6.313 34.622 15.286 1.00 60.12 207 SER A N 1
ATOM 1657 C CA . SER A 1 207 ? -5.802 35.661 16.191 1.00 60.12 207 SER A CA 1
ATOM 1658 C C . SER A 1 207 ? -4.327 36.040 16.012 1.00 60.12 207 SER A C 1
ATOM 1660 O O . SER A 1 207 ? -3.922 37.078 16.530 1.00 60.12 207 SER A O 1
ATOM 1662 N N . SER A 1 208 ? -3.513 35.277 15.273 1.00 56.38 208 SER A N 1
ATOM 1663 C CA . SER A 1 208 ? -2.122 35.665 14.983 1.00 56.38 208 SER A CA 1
ATOM 1664 C C . SER A 1 208 ? -1.547 34.992 13.732 1.00 56.38 208 SER A C 1
ATOM 1666 O O . SER A 1 208 ? -1.919 33.881 13.361 1.00 56.38 208 SER A O 1
ATOM 1668 N N . ALA A 1 209 ? -0.576 35.653 13.091 1.00 60.94 209 ALA A N 1
ATOM 1669 C CA . ALA A 1 209 ? 0.131 35.148 11.906 1.00 60.94 209 ALA A CA 1
ATOM 1670 C C . ALA A 1 209 ? 1.160 34.029 12.208 1.00 60.94 209 ALA A C 1
ATOM 1672 O O . ALA A 1 209 ? 1.968 33.673 11.350 1.00 60.94 209 ALA A O 1
ATOM 1673 N N . THR A 1 210 ? 1.167 33.485 13.426 1.00 59.44 210 THR A N 1
ATOM 1674 C CA . THR A 1 210 ? 2.188 32.555 13.924 1.00 59.44 210 THR A CA 1
ATOM 1675 C C . THR A 1 210 ? 1.734 31.102 13.801 1.00 59.44 210 THR A C 1
ATOM 1677 O O . THR A 1 210 ? 0.901 30.666 14.588 1.00 59.44 210 THR A O 1
ATOM 1680 N N . LYS A 1 211 ? 2.353 30.372 12.859 1.00 67.56 211 LYS A N 1
ATOM 1681 C CA . LYS A 1 211 ? 2.277 28.913 12.611 1.00 67.56 211 LYS A CA 1
ATOM 1682 C C . LYS A 1 211 ? 0.859 28.333 12.424 1.00 67.56 211 LYS A C 1
ATOM 1684 O O . LYS A 1 211 ? 0.032 28.309 13.327 1.00 67.56 211 LYS A O 1
ATOM 1689 N N . GLN A 1 212 ? 0.597 27.775 11.237 1.00 70.75 212 GLN A N 1
ATOM 1690 C CA . GLN A 1 212 ? -0.576 26.918 11.031 1.00 70.75 212 GLN A CA 1
ATOM 1691 C C . GLN A 1 212 ? -0.408 25.648 11.869 1.00 70.75 212 GLN A C 1
ATOM 1693 O O . GLN A 1 212 ? 0.527 24.887 11.636 1.00 70.75 212 GLN A O 1
ATOM 1698 N N . GLN A 1 213 ? -1.302 25.426 12.831 1.00 82.31 213 GLN A N 1
ATOM 1699 C CA . GLN A 1 213 ? -1.349 24.175 13.578 1.00 82.31 213 GLN A CA 1
ATOM 1700 C C . GLN A 1 213 ? -2.207 23.170 12.804 1.00 82.31 213 GLN A C 1
ATOM 1702 O O . GLN A 1 213 ? -3.376 23.433 12.502 1.00 82.31 213 GLN A O 1
ATOM 1707 N N . GLN A 1 214 ? -1.612 22.027 12.475 1.00 89.44 214 GLN A N 1
ATOM 1708 C CA . GLN A 1 214 ? -2.339 20.867 11.974 1.00 89.44 214 GLN A CA 1
ATOM 1709 C C . GLN A 1 214 ? -3.020 20.171 13.154 1.00 89.44 214 GLN A C 1
ATOM 1711 O O . GLN A 1 214 ? -2.403 19.960 14.197 1.00 89.44 214 GLN A O 1
ATOM 1716 N N . ILE A 1 215 ? -4.302 19.853 12.997 1.00 93.44 215 ILE A N 1
ATOM 1717 C CA . ILE A 1 215 ? -5.044 19.007 13.927 1.00 93.44 215 ILE A CA 1
ATOM 1718 C C . ILE A 1 215 ? -4.954 17.575 13.385 1.00 93.44 215 ILE A C 1
ATOM 1720 O O . ILE A 1 215 ? -5.502 17.342 12.304 1.00 93.44 215 ILE A O 1
ATOM 1724 N N . PRO A 1 216 ? -4.311 16.625 14.087 1.00 96.12 216 PRO A N 1
ATOM 1725 C CA . PRO A 1 216 ? -4.337 15.220 13.696 1.00 96.12 216 PRO A CA 1
ATOM 1726 C C . PRO A 1 216 ? -5.780 14.722 13.696 1.00 96.12 216 PRO A C 1
ATOM 1728 O O . PRO A 1 216 ? -6.480 14.880 14.700 1.00 96.12 216 PRO A O 1
ATOM 1731 N N . ALA A 1 217 ? -6.236 14.142 12.589 1.00 97.12 217 ALA A N 1
ATOM 1732 C CA . ALA A 1 217 ? -7.602 13.649 12.480 1.00 97.12 217 ALA A CA 1
ATOM 1733 C C . ALA A 1 217 ? -7.650 12.121 12.502 1.00 97.12 217 ALA A C 1
ATOM 1735 O O . ALA A 1 217 ? -8.261 11.560 13.411 1.00 97.12 217 ALA A O 1
ATOM 1736 N N . ILE A 1 218 ? -6.973 11.465 11.555 1.00 98.12 218 ILE A N 1
ATOM 1737 C CA . ILE A 1 218 ? -6.931 10.003 11.450 1.00 98.12 218 ILE A CA 1
ATOM 1738 C C . ILE A 1 218 ? -5.532 9.483 11.099 1.00 98.12 218 ILE A C 1
ATOM 1740 O O . ILE A 1 218 ? -4.790 10.146 10.374 1.00 98.12 218 ILE A O 1
ATOM 1744 N N . ILE A 1 219 ? -5.208 8.289 11.600 1.00 98.44 219 ILE A N 1
ATOM 1745 C CA . ILE A 1 219 ? -4.095 7.458 11.119 1.00 98.44 219 ILE A CA 1
ATOM 1746 C C . ILE A 1 219 ? -4.704 6.237 10.431 1.00 98.44 219 ILE A C 1
ATOM 1748 O O . ILE A 1 219 ? -5.426 5.465 11.069 1.00 98.44 219 ILE A O 1
ATOM 1752 N N . GLN A 1 220 ? -4.411 6.050 9.150 1.00 98.25 220 GLN A N 1
ATOM 1753 C CA . GLN A 1 220 ? -4.762 4.862 8.383 1.00 98.25 220 GLN A CA 1
ATOM 1754 C C . GLN A 1 220 ? -3.657 3.827 8.569 1.00 98.25 220 GLN A C 1
ATOM 1756 O O . GLN A 1 220 ? -2.489 4.141 8.347 1.00 98.25 220 GLN A O 1
ATOM 1761 N N . ILE A 1 221 ? -4.000 2.597 8.956 1.00 98.62 221 ILE A N 1
ATOM 1762 C CA . ILE A 1 221 ? -3.012 1.538 9.183 1.00 98.62 221 ILE A CA 1
ATOM 1763 C C . ILE A 1 221 ? -3.437 0.262 8.460 1.00 98.62 221 ILE A C 1
ATOM 1765 O O . ILE A 1 221 ? -4.535 -0.264 8.658 1.00 98.62 221 ILE A O 1
ATOM 1769 N N . GLN A 1 222 ? -2.531 -0.256 7.636 1.00 98.38 222 GLN A N 1
ATOM 1770 C CA . GLN A 1 222 ? -2.647 -1.540 6.962 1.00 98.38 222 GLN A CA 1
ATOM 1771 C C . GLN A 1 222 ? -1.582 -2.498 7.508 1.00 98.38 222 GLN A C 1
ATOM 1773 O O . GLN A 1 222 ? -0.409 -2.388 7.168 1.00 98.38 222 GLN A O 1
ATOM 1778 N N . ALA A 1 223 ? -1.995 -3.482 8.304 1.00 98.44 223 ALA A N 1
ATOM 1779 C CA . ALA A 1 223 ? -1.152 -4.604 8.709 1.00 98.44 223 ALA A CA 1
ATOM 1780 C C . ALA A 1 223 ? -1.111 -5.649 7.580 1.00 98.44 223 ALA A C 1
ATOM 1782 O O . ALA A 1 223 ? -2.158 -6.184 7.205 1.00 98.44 223 ALA A O 1
ATOM 1783 N N . ILE A 1 224 ? 0.067 -5.927 7.018 1.00 97.38 224 ILE A N 1
ATOM 1784 C CA . ILE A 1 224 ?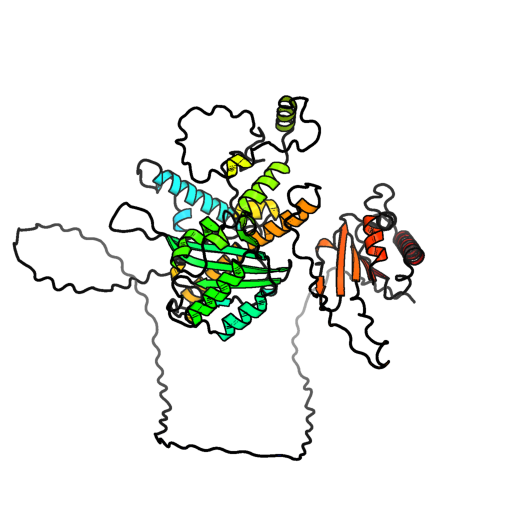 0.248 -6.789 5.842 1.00 97.38 224 ILE A CA 1
ATOM 1785 C C . ILE A 1 224 ? 0.592 -8.214 6.294 1.00 97.38 224 ILE A C 1
ATOM 1787 O O . ILE A 1 224 ? 1.690 -8.464 6.784 1.00 97.38 224 ILE A O 1
ATOM 1791 N N . HIS A 1 225 ? -0.324 -9.167 6.089 1.00 93.62 225 HIS A N 1
ATOM 1792 C CA . HIS A 1 225 ? -0.057 -10.594 6.346 1.00 93.62 225 HIS A CA 1
ATOM 1793 C C . HIS A 1 225 ? 0.663 -11.249 5.167 1.00 93.62 225 HIS A C 1
ATOM 1795 O O . HIS A 1 225 ? 1.495 -12.128 5.358 1.00 93.62 225 HIS A O 1
ATOM 1801 N N . ASN A 1 226 ? 0.303 -10.850 3.945 1.00 90.50 226 ASN A N 1
ATOM 1802 C CA . ASN A 1 226 ? 0.934 -11.223 2.676 1.00 90.50 226 ASN A CA 1
ATOM 1803 C C . ASN A 1 226 ? 0.394 -10.317 1.546 1.00 90.50 226 ASN A C 1
ATOM 1805 O O . ASN A 1 226 ? -0.392 -9.405 1.799 1.00 90.50 226 ASN A O 1
ATOM 1809 N N . GLU A 1 227 ? 0.778 -10.581 0.293 1.00 86.31 227 GLU A N 1
ATOM 1810 C CA . GLU A 1 227 ? 0.352 -9.818 -0.897 1.00 86.31 227 GLU A CA 1
ATOM 1811 C C . GLU A 1 227 ? -1.176 -9.735 -1.101 1.00 86.31 227 GLU A C 1
ATOM 1813 O O . GLU A 1 227 ? -1.670 -8.792 -1.720 1.00 86.31 227 GLU A O 1
ATOM 1818 N N . GLN A 1 228 ? -1.936 -10.709 -0.589 1.00 86.69 228 GLN A N 1
ATOM 1819 C CA . GLN A 1 228 ? -3.383 -10.851 -0.807 1.00 86.69 228 GLN A CA 1
ATOM 1820 C C . GLN A 1 228 ? -4.222 -10.594 0.450 1.00 86.69 228 GLN A C 1
ATOM 1822 O O . GLN A 1 228 ? -5.435 -10.431 0.339 1.00 86.69 228 GLN A O 1
ATOM 1827 N N . LEU A 1 229 ? -3.607 -10.556 1.636 1.00 91.69 229 LEU A N 1
ATOM 1828 C CA . LEU A 1 229 ? -4.309 -10.448 2.912 1.00 91.69 229 LEU A CA 1
ATOM 1829 C C . LEU A 1 229 ? -3.718 -9.348 3.798 1.00 91.69 229 LEU A C 1
ATOM 1831 O O . LEU A 1 229 ? -2.544 -9.374 4.170 1.00 91.69 229 LEU A O 1
ATOM 1835 N N . ALA A 1 230 ? -4.583 -8.433 4.221 1.00 96.69 230 ALA A N 1
ATOM 1836 C CA . ALA A 1 230 ? -4.293 -7.373 5.172 1.00 96.69 230 ALA A CA 1
ATOM 1837 C C . ALA A 1 230 ? -5.316 -7.342 6.326 1.00 96.69 230 ALA A C 1
ATOM 1839 O O . ALA A 1 230 ? -6.399 -7.930 6.262 1.00 96.69 230 ALA A O 1
ATOM 1840 N N . THR A 1 231 ? -4.988 -6.617 7.393 1.00 98.25 231 THR A N 1
ATOM 1841 C CA . THR A 1 231 ? -5.980 -6.030 8.304 1.00 98.25 231 THR A CA 1
ATOM 1842 C C . THR A 1 231 ? -5.897 -4.521 8.152 1.00 98.25 231 THR A C 1
ATOM 1844 O O . THR A 1 231 ? -4.806 -3.971 8.274 1.00 98.25 231 THR A O 1
ATOM 1847 N N . VAL A 1 232 ? -7.025 -3.854 7.908 1.00 98.19 232 VAL A N 1
ATOM 1848 C CA . VAL A 1 232 ? -7.080 -2.389 7.813 1.00 98.19 232 VAL A CA 1
ATOM 1849 C C . VAL A 1 232 ? -7.863 -1.831 8.987 1.00 98.19 232 VAL A C 1
ATOM 1851 O O . VAL A 1 232 ? -8.962 -2.301 9.295 1.00 98.19 232 VAL A O 1
ATOM 1854 N N . PHE A 1 233 ? -7.289 -0.827 9.635 1.00 98.38 233 PHE A N 1
ATOM 1855 C CA . PHE A 1 233 ? -7.909 -0.119 10.740 1.00 98.38 233 PHE A CA 1
ATOM 1856 C C . PHE A 1 233 ? -7.541 1.364 10.729 1.00 98.38 233 PHE A C 1
ATOM 1858 O O . PHE A 1 233 ? -6.531 1.765 10.149 1.00 98.38 233 PHE A O 1
ATOM 1865 N N . ILE A 1 234 ? -8.404 2.182 11.326 1.00 98.56 234 ILE A N 1
ATOM 1866 C CA . ILE A 1 234 ? -8.281 3.642 11.334 1.00 98.56 234 ILE A CA 1
ATOM 1867 C C . ILE A 1 234 ? -8.354 4.124 12.781 1.00 98.56 234 ILE A C 1
ATOM 1869 O O . ILE A 1 234 ? -9.333 3.848 13.470 1.00 98.56 234 ILE A O 1
ATOM 1873 N N . ILE A 1 235 ? -7.327 4.844 13.234 1.00 98.62 235 ILE A N 1
ATOM 1874 C CA . ILE A 1 235 ? -7.292 5.462 14.566 1.00 98.62 235 ILE A CA 1
ATOM 1875 C C . ILE A 1 235 ? -7.794 6.897 14.453 1.00 98.62 235 ILE A C 1
ATOM 1877 O O . ILE A 1 235 ? -7.184 7.706 13.755 1.00 98.62 235 ILE A O 1
ATOM 1881 N N . GLU A 1 236 ? -8.871 7.236 15.160 1.00 98.31 236 GLU A N 1
ATOM 1882 C CA . GLU A 1 236 ? -9.491 8.562 15.093 1.00 98.31 236 GLU A CA 1
ATOM 1883 C C . GLU A 1 236 ? -8.999 9.467 16.227 1.00 98.31 236 GLU A C 1
ATOM 1885 O O . GLU A 1 236 ? -9.572 9.528 17.315 1.00 98.31 236 GLU A O 1
ATOM 1890 N N . ALA A 1 237 ? -7.921 10.210 15.969 1.00 97.88 237 ALA A N 1
ATOM 1891 C CA . ALA A 1 237 ? -7.178 10.966 16.979 1.00 97.88 237 ALA A CA 1
ATOM 1892 C C . ALA A 1 237 ? -8.016 12.007 17.752 1.00 97.88 237 ALA A C 1
ATOM 1894 O O . ALA A 1 237 ? -7.731 12.273 18.918 1.00 97.88 237 ALA A O 1
ATOM 1895 N N . GLN A 1 238 ? -9.061 12.578 17.138 1.00 96.88 238 GLN A N 1
ATOM 1896 C CA . GLN A 1 238 ? -9.981 13.516 17.809 1.00 96.88 238 GLN A CA 1
ATOM 1897 C C . GLN A 1 238 ? -11.095 12.832 18.621 1.00 96.88 238 GLN A C 1
ATOM 1899 O O . GLN A 1 238 ? -11.800 13.507 19.373 1.00 96.88 238 GLN A O 1
ATOM 1904 N N . HIS A 1 239 ? -11.261 11.513 18.488 1.00 97.62 239 HIS A N 1
ATOM 1905 C CA . HIS A 1 239 ? -12.299 10.729 19.168 1.00 97.62 239 HIS A CA 1
ATOM 1906 C C . HIS A 1 239 ? -11.736 9.669 20.115 1.00 97.62 239 HIS A C 1
ATOM 1908 O O . HIS A 1 239 ? -12.513 8.879 20.642 1.00 97.62 239 HIS A O 1
ATOM 1914 N N . LEU A 1 240 ? -10.427 9.684 20.384 1.00 98.25 240 LEU A N 1
ATOM 1915 C CA . LEU A 1 240 ? -9.783 8.820 21.375 1.00 98.25 240 LEU A CA 1
ATOM 1916 C C . LEU A 1 240 ? -10.446 8.933 22.767 1.00 98.25 240 LEU A C 1
ATOM 1918 O O . LEU A 1 240 ? -10.926 10.007 23.150 1.00 98.25 240 LEU A O 1
ATOM 1922 N N . PRO A 1 241 ? -10.461 7.843 23.555 1.00 98.06 241 PRO A N 1
ATOM 1923 C CA . PRO A 1 241 ? -10.933 7.873 24.936 1.00 98.06 241 PRO A CA 1
ATOM 1924 C C . PRO A 1 241 ? -9.970 8.651 25.854 1.00 98.06 241 PRO A C 1
ATOM 1926 O O . PRO A 1 241 ? -8.857 9.006 25.469 1.00 98.06 241 PRO A O 1
ATOM 1929 N N . SER A 1 242 ? -10.391 8.912 27.099 1.00 97.81 242 SER A N 1
ATOM 1930 C CA . SER A 1 242 ? -9.550 9.596 28.098 1.00 97.81 242 SER A CA 1
ATOM 1931 C C . SER A 1 242 ? -8.201 8.880 28.278 1.00 97.81 242 SER A C 1
ATOM 1933 O O . SER A 1 242 ? -8.224 7.660 28.464 1.00 97.81 242 SER A O 1
ATOM 1935 N N . PRO A 1 243 ? -7.057 9.594 28.354 1.00 97.81 243 PRO A N 1
ATOM 1936 C CA . PRO A 1 243 ? -5.744 8.993 28.620 1.00 97.81 243 PRO A CA 1
ATOM 1937 C C . PRO A 1 243 ? -5.658 8.156 29.906 1.00 97.81 243 PRO A C 1
ATOM 1939 O O . PRO A 1 243 ? -4.777 7.321 30.042 1.00 97.81 243 PRO A O 1
ATOM 1942 N N . SER A 1 244 ? -6.577 8.365 30.854 1.00 97.69 244 SER A N 1
ATOM 1943 C CA . SER A 1 244 ? -6.696 7.585 32.094 1.00 97.69 244 SER A CA 1
ATOM 1944 C C . SER A 1 244 ? -7.553 6.314 31.981 1.00 97.69 244 SER A C 1
ATOM 1946 O O . SER A 1 244 ? -7.784 5.643 32.986 1.00 97.69 244 SER A O 1
ATOM 1948 N N . SER A 1 245 ? -8.094 6.004 30.800 1.00 97.88 245 SER A N 1
ATOM 1949 C CA . SER A 1 245 ? -9.002 4.871 30.592 1.00 97.88 245 SER A CA 1
ATOM 1950 C C . SER A 1 245 ? -8.269 3.600 30.159 1.00 97.88 245 SER A C 1
ATOM 1952 O O . SER A 1 245 ? -7.269 3.655 29.448 1.00 97.88 245 SER A O 1
ATOM 1954 N N . GLN A 1 246 ? -8.824 2.438 30.518 1.00 97.75 246 GLN A N 1
ATOM 1955 C CA . GLN A 1 246 ? -8.296 1.143 30.079 1.00 97.75 246 GLN A CA 1
ATOM 1956 C C . GLN A 1 246 ? -8.272 1.016 28.547 1.00 97.75 246 GLN A C 1
ATOM 1958 O O . GLN A 1 246 ? -7.273 0.563 28.001 1.00 97.75 246 GLN A O 1
ATOM 1963 N N . CYS A 1 247 ? -9.324 1.477 27.856 1.00 97.94 247 CYS A N 1
ATOM 1964 C CA . CYS A 1 247 ? -9.375 1.458 26.392 1.00 97.94 247 CYS A CA 1
ATOM 1965 C C . CYS A 1 247 ? -8.225 2.280 25.777 1.00 97.94 247 CYS A C 1
ATOM 1967 O O . CYS A 1 247 ? -7.574 1.813 24.847 1.00 97.94 247 CYS A O 1
ATOM 1969 N N . PHE A 1 248 ? -7.881 3.445 26.344 1.00 98.44 248 PHE A N 1
ATOM 1970 C CA . PHE A 1 248 ? -6.727 4.221 25.874 1.00 98.44 248 PHE A CA 1
ATOM 1971 C C . PHE A 1 248 ? -5.404 3.449 25.998 1.00 98.44 248 PHE A C 1
ATOM 1973 O O . PHE A 1 248 ? -4.632 3.401 25.041 1.00 98.44 248 PHE A O 1
ATOM 1980 N N . GLU A 1 249 ? -5.150 2.797 27.135 1.00 98.19 249 GLU A N 1
ATOM 1981 C CA . GLU A 1 249 ? -3.937 1.984 27.318 1.00 98.19 249 GLU A CA 1
ATOM 1982 C C . GLU A 1 249 ? -3.923 0.730 26.416 1.00 98.19 249 GLU A C 1
ATOM 1984 O O . GLU A 1 249 ? -2.861 0.333 25.931 1.00 98.19 249 GLU A O 1
ATOM 1989 N N . SER A 1 250 ? -5.082 0.151 26.082 1.00 98.38 250 SER A N 1
ATOM 1990 C CA . SER A 1 250 ? -5.197 -0.895 25.053 1.00 98.38 250 SER A CA 1
ATOM 1991 C C . SER A 1 250 ? -4.877 -0.373 23.640 1.00 98.38 250 SER A C 1
ATOM 1993 O O . SER A 1 250 ? -4.126 -1.027 22.915 1.00 98.38 250 SER A O 1
ATOM 1995 N N . ILE A 1 251 ? -5.350 0.821 23.253 1.00 98.56 251 ILE A N 1
ATOM 1996 C CA . ILE A 1 251 ? -4.993 1.464 21.967 1.00 98.56 251 ILE A CA 1
ATOM 1997 C C . ILE A 1 251 ? -3.492 1.782 21.927 1.00 98.56 251 ILE A C 1
ATOM 1999 O O . ILE A 1 251 ? -2.820 1.552 20.924 1.00 98.56 251 ILE A O 1
ATOM 2003 N N . LYS A 1 252 ? -2.927 2.260 23.034 1.00 98.25 252 LYS A N 1
ATOM 2004 C CA . LYS A 1 252 ? -1.493 2.528 23.172 1.00 98.25 252 LYS A CA 1
ATOM 2005 C C . LYS A 1 252 ? -0.661 1.244 23.089 1.00 98.25 252 LYS A C 1
ATOM 2007 O O . LYS A 1 252 ? 0.379 1.250 22.439 1.00 98.25 252 LYS A O 1
ATOM 2012 N N . THR A 1 253 ? -1.134 0.130 23.650 1.00 97.94 253 THR A N 1
ATOM 2013 C CA . THR A 1 253 ? -0.499 -1.199 23.522 1.00 97.94 253 THR A CA 1
ATOM 2014 C C . THR A 1 253 ? -0.505 -1.678 22.067 1.00 97.94 253 THR A C 1
ATOM 2016 O O . THR A 1 253 ? 0.512 -2.162 21.569 1.00 97.94 253 THR A O 1
ATOM 2019 N N . LEU A 1 254 ? -1.615 -1.474 21.351 1.00 98.44 254 LEU A N 1
ATOM 2020 C CA . LEU A 1 254 ? -1.712 -1.718 19.911 1.00 98.44 254 LEU A CA 1
ATOM 2021 C C . LEU A 1 254 ? -0.697 -0.877 19.119 1.00 98.44 254 LEU A C 1
ATOM 2023 O O . LEU A 1 254 ? 0.051 -1.429 18.312 1.00 98.44 254 LEU A O 1
ATOM 2027 N N . CYS A 1 255 ? -0.604 0.425 19.392 1.00 98.38 255 CYS A N 1
ATOM 2028 C CA . CYS A 1 255 ? 0.381 1.306 18.763 1.00 98.38 255 CYS A CA 1
ATOM 2029 C C . CYS A 1 255 ? 1.831 0.880 19.050 1.00 98.38 255 CYS A C 1
ATOM 2031 O O . CYS A 1 255 ? 2.633 0.844 18.121 1.00 98.38 255 CYS A O 1
ATOM 2033 N N . HIS A 1 256 ? 2.165 0.469 20.278 1.00 97.12 256 HIS A N 1
ATOM 2034 C CA . HIS A 1 256 ? 3.498 -0.067 20.593 1.00 97.12 256 HIS A CA 1
ATOM 2035 C C . HIS A 1 256 ? 3.803 -1.372 19.839 1.00 97.12 256 HIS A C 1
ATOM 2037 O O . HIS A 1 256 ? 4.953 -1.593 19.466 1.00 97.12 256 HIS A O 1
ATOM 2043 N N . ARG A 1 257 ? 2.807 -2.232 19.560 1.00 96.94 257 ARG A N 1
ATOM 2044 C CA . ARG A 1 257 ? 3.023 -3.424 18.717 1.00 96.94 257 ARG A CA 1
ATOM 2045 C C . ARG A 1 257 ? 3.291 -3.050 17.260 1.00 96.94 257 ARG A C 1
ATOM 2047 O O . ARG A 1 257 ? 4.140 -3.684 16.634 1.00 96.94 257 ARG A O 1
ATOM 2054 N N . ILE A 1 258 ? 2.574 -2.057 16.732 1.00 97.50 258 ILE A N 1
ATOM 2055 C CA . ILE A 1 258 ? 2.713 -1.581 15.349 1.00 97.50 258 ILE A CA 1
ATOM 2056 C C . ILE A 1 258 ? 4.080 -0.930 15.157 1.00 97.50 258 ILE A C 1
ATOM 2058 O O . ILE A 1 258 ? 4.841 -1.391 14.318 1.00 97.50 258 ILE A O 1
ATOM 2062 N N . PHE A 1 259 ? 4.428 0.063 15.975 1.00 96.62 259 PHE A N 1
ATOM 2063 C CA . PHE A 1 259 ? 5.660 0.854 15.854 1.00 96.62 259 PHE A CA 1
ATOM 2064 C C . PHE A 1 259 ? 6.871 0.240 16.581 1.00 96.62 259 PHE A C 1
ATOM 2066 O O . PHE A 1 259 ? 7.808 0.949 16.927 1.00 96.62 259 PHE A O 1
ATOM 2073 N N . SER A 1 260 ? 6.857 -1.072 16.840 1.00 94.06 260 SER A N 1
ATOM 2074 C CA . SER A 1 260 ? 7.952 -1.773 17.522 1.00 94.06 260 SER A CA 1
ATOM 2075 C C . SER A 1 260 ? 9.229 -1.860 16.674 1.00 94.06 260 SER A C 1
ATOM 2077 O O . SER A 1 260 ? 9.147 -1.908 15.452 1.00 94.06 260 SER A O 1
ATOM 2079 N N . VAL A 1 261 ? 10.388 -2.053 17.317 1.00 90.94 261 VAL A N 1
ATOM 2080 C CA . VAL A 1 261 ? 11.699 -2.306 16.663 1.00 90.94 261 VAL A CA 1
ATOM 2081 C C . VAL A 1 261 ? 11.803 -3.596 15.833 1.00 90.94 261 VAL A C 1
ATOM 2083 O O . VAL A 1 261 ? 12.861 -3.919 15.308 1.00 90.94 261 VAL A O 1
ATOM 2086 N N . ASN A 1 262 ? 10.715 -4.363 15.731 1.00 92.25 262 ASN A N 1
ATOM 2087 C CA . ASN A 1 262 ? 10.609 -5.545 14.871 1.00 92.25 262 ASN A CA 1
ATOM 2088 C C . ASN A 1 262 ? 9.600 -5.327 13.726 1.00 92.25 262 ASN A C 1
ATOM 2090 O O . ASN A 1 262 ? 9.127 -6.296 13.127 1.00 92.25 262 ASN A O 1
ATOM 2094 N N . SER A 1 263 ? 9.213 -4.073 13.473 1.00 95.00 263 SER A N 1
ATOM 2095 C CA . SER A 1 263 ? 8.188 -3.695 12.504 1.00 95.00 263 SER A CA 1
ATOM 2096 C C . SER A 1 263 ? 8.751 -2.776 11.421 1.00 95.00 263 SER A C 1
ATOM 2098 O O . SER A 1 263 ? 9.398 -1.778 11.715 1.00 95.00 263 SER A O 1
ATOM 2100 N N . ILE A 1 264 ? 8.417 -3.060 10.164 1.00 95.88 264 ILE A N 1
ATOM 2101 C CA . ILE A 1 264 ? 8.723 -2.217 9.008 1.00 95.88 264 ILE A CA 1
ATOM 2102 C C . ILE A 1 264 ? 7.495 -1.353 8.696 1.00 95.88 264 ILE A C 1
ATOM 2104 O O . ILE A 1 264 ? 6.454 -1.858 8.275 1.00 95.88 264 ILE A O 1
ATOM 2108 N N . ILE A 1 265 ? 7.638 -0.047 8.890 1.00 97.69 265 ILE A N 1
ATOM 2109 C CA . ILE A 1 265 ? 6.659 1.009 8.650 1.00 97.69 265 ILE A CA 1
ATOM 2110 C C . ILE A 1 265 ? 6.899 1.613 7.264 1.00 97.69 265 ILE A C 1
ATOM 2112 O O . ILE A 1 265 ? 7.868 2.340 7.029 1.00 97.69 265 ILE A O 1
ATOM 2116 N N . LEU A 1 266 ? 5.995 1.313 6.339 1.00 97.88 266 LEU A N 1
ATOM 2117 C CA . LEU A 1 266 ? 5.955 1.856 4.989 1.00 97.88 266 LEU A CA 1
ATOM 2118 C C . LEU A 1 266 ? 5.101 3.134 4.967 1.00 97.88 266 LEU A C 1
ATOM 2120 O O . LEU A 1 266 ? 3.976 3.125 5.464 1.00 97.88 266 LEU A O 1
ATOM 2124 N N . ALA A 1 267 ? 5.581 4.208 4.339 1.00 97.50 267 ALA A N 1
ATOM 2125 C CA . ALA A 1 267 ? 4.773 5.402 4.058 1.00 97.50 267 ALA A CA 1
ATOM 2126 C C . ALA A 1 267 ? 5.140 6.024 2.700 1.00 97.50 267 ALA A C 1
ATOM 2128 O O . ALA A 1 267 ? 6.210 5.756 2.143 1.00 97.50 267 ALA A O 1
ATOM 2129 N N . TRP A 1 268 ? 4.269 6.883 2.153 1.00 97.31 268 TRP A N 1
ATOM 2130 C CA . TRP A 1 268 ? 4.591 7.680 0.960 1.00 97.31 268 TRP A CA 1
ATOM 2131 C C . TRP A 1 268 ? 5.354 8.966 1.310 1.00 97.31 268 TRP A C 1
ATOM 2133 O O . TRP A 1 268 ? 4.870 10.083 1.123 1.00 97.31 268 TRP A O 1
ATOM 2143 N N . GLY A 1 269 ? 6.563 8.780 1.823 1.00 95.19 269 GLY A N 1
ATOM 2144 C CA . GLY A 1 269 ? 7.408 9.823 2.389 1.00 95.19 269 GLY A CA 1
ATOM 2145 C C . GLY A 1 269 ? 8.010 9.336 3.703 1.00 95.19 269 GLY A C 1
ATOM 2146 O O . GLY A 1 269 ? 7.975 8.145 4.004 1.00 95.19 269 GLY A O 1
ATOM 2147 N N . ASP A 1 270 ? 8.543 10.259 4.494 1.00 95.19 270 ASP A N 1
ATOM 2148 C CA . ASP A 1 270 ? 9.141 9.973 5.800 1.00 95.19 270 ASP A CA 1
ATOM 2149 C C . ASP A 1 270 ? 8.058 9.683 6.868 1.00 95.19 270 ASP A C 1
ATOM 2151 O O . ASP A 1 270 ? 7.323 10.611 7.235 1.00 95.19 270 ASP A O 1
ATOM 2155 N N . PRO A 1 271 ? 7.969 8.451 7.419 1.00 95.81 271 PRO A N 1
ATOM 2156 C CA . PRO A 1 271 ? 6.969 8.097 8.432 1.00 95.81 271 PRO A CA 1
ATOM 2157 C C . PRO A 1 271 ? 6.999 8.988 9.682 1.00 95.81 271 PRO A C 1
ATOM 2159 O O . PRO A 1 271 ? 5.961 9.208 10.307 1.00 95.81 271 PRO A O 1
ATOM 2162 N N . VAL A 1 272 ? 8.164 9.543 10.040 1.00 96.00 272 VAL A N 1
ATOM 2163 C CA . VAL A 1 272 ? 8.316 10.421 11.213 1.00 96.00 272 VAL A CA 1
ATOM 2164 C C . VAL A 1 272 ? 7.595 11.749 10.991 1.00 96.00 272 VAL A C 1
ATOM 2166 O O . VAL A 1 272 ? 6.964 12.268 11.910 1.00 96.00 272 VAL A O 1
ATOM 2169 N N . LYS A 1 273 ? 7.662 12.299 9.773 1.00 95.06 273 LYS A N 1
ATOM 2170 C CA . LYS A 1 273 ? 6.989 13.557 9.408 1.00 95.06 273 LYS A CA 1
ATOM 2171 C C . LYS A 1 273 ? 5.492 13.360 9.236 1.00 95.06 273 LYS A C 1
ATOM 2173 O O . LYS A 1 273 ? 4.726 14.227 9.645 1.00 95.06 273 LYS A O 1
ATOM 2178 N N . GLU A 1 274 ? 5.095 12.219 8.680 1.00 94.81 274 GLU A N 1
ATOM 2179 C CA . GLU A 1 274 ? 3.693 11.837 8.515 1.00 94.81 274 GLU A CA 1
ATOM 2180 C C . GLU A 1 274 ? 2.995 11.713 9.884 1.00 94.81 274 GLU A C 1
ATOM 2182 O O . GLU A 1 274 ? 1.934 12.288 10.107 1.00 94.81 274 GLU A O 1
ATOM 2187 N N . LEU A 1 275 ? 3.653 11.083 10.866 1.00 96.88 275 LEU A N 1
ATOM 2188 C CA . LEU A 1 275 ? 3.138 10.953 12.235 1.00 96.88 275 LEU A CA 1
ATOM 2189 C C . LEU A 1 275 ? 3.392 12.176 13.137 1.00 96.88 275 LEU A C 1
ATOM 2191 O O . LEU A 1 275 ? 2.857 12.227 14.248 1.00 96.88 275 LEU A O 1
ATOM 2195 N N . ALA A 1 276 ? 4.146 13.186 12.690 1.00 95.81 276 ALA A N 1
ATOM 2196 C CA . ALA A 1 276 ? 4.506 14.341 13.518 1.00 95.81 276 ALA A CA 1
ATOM 2197 C C . ALA A 1 276 ? 3.313 15.110 14.128 1.00 95.81 276 ALA A C 1
ATOM 2199 O O . ALA A 1 276 ? 3.406 15.497 15.299 1.00 95.81 276 ALA A O 1
ATOM 2200 N N . PRO A 1 277 ? 2.170 15.300 13.432 1.00 95.69 277 PRO A N 1
ATOM 2201 C CA . PRO A 1 277 ? 0.979 15.906 14.030 1.00 95.69 277 PRO A CA 1
ATOM 2202 C C . PRO A 1 277 ? 0.388 15.099 15.195 1.00 95.69 277 PRO A C 1
ATOM 2204 O O . PRO A 1 277 ? -0.357 15.661 15.993 1.00 95.69 277 PRO A O 1
ATOM 2207 N N . PHE A 1 278 ? 0.708 13.807 15.314 1.00 97.06 278 PHE A N 1
ATOM 2208 C CA . PHE A 1 278 ? 0.094 12.871 16.258 1.00 97.06 278 PHE A CA 1
ATOM 2209 C C . PHE A 1 278 ? 0.928 12.639 17.526 1.00 97.06 278 PHE A C 1
ATOM 2211 O O . PHE A 1 278 ? 0.385 12.105 18.491 1.00 97.06 278 PHE A O 1
ATOM 2218 N N . PHE A 1 279 ? 2.197 13.066 17.599 1.00 95.56 279 PHE A N 1
ATOM 2219 C CA . PHE A 1 279 ? 3.057 12.786 18.766 1.00 95.56 279 PHE A CA 1
ATOM 2220 C C . PHE A 1 279 ? 2.479 13.281 20.104 1.00 95.56 279 PHE A C 1
ATOM 2222 O O . PHE A 1 279 ? 2.655 12.623 21.127 1.00 95.56 279 PHE A O 1
ATOM 2229 N N . PHE A 1 280 ? 1.715 14.382 20.120 1.00 94.75 280 PHE A N 1
ATOM 2230 C CA . PHE A 1 280 ? 1.090 14.879 21.356 1.00 94.75 280 PHE A CA 1
ATOM 2231 C C . PHE A 1 280 ? -0.021 13.968 21.910 1.00 94.75 280 PHE A C 1
ATOM 2233 O O . PHE A 1 280 ? -0.453 14.159 23.046 1.00 94.75 280 PHE A O 1
ATOM 2240 N N . THR A 1 281 ? -0.498 12.991 21.130 1.00 95.88 281 THR A N 1
ATOM 2241 C CA . THR A 1 281 ? -1.495 12.012 21.589 1.00 95.88 281 THR A CA 1
ATOM 2242 C C . THR A 1 281 ? -0.918 11.007 22.586 1.00 95.88 281 THR A C 1
ATOM 2244 O O . THR A 1 281 ? -1.690 10.393 23.308 1.00 95.88 281 THR A O 1
ATOM 2247 N N . ASN A 1 282 ? 0.412 10.853 22.672 1.00 96.31 282 ASN A N 1
ATOM 2248 C CA . ASN A 1 282 ? 1.105 9.853 23.503 1.00 96.31 282 ASN A CA 1
ATOM 2249 C C . ASN A 1 282 ? 0.727 8.384 23.202 1.00 96.31 282 ASN A C 1
ATOM 2251 O O . ASN A 1 282 ? 0.896 7.511 24.056 1.00 96.31 282 ASN A O 1
ATOM 2255 N N . LEU A 1 283 ? 0.229 8.095 21.992 1.00 96.38 283 LEU A N 1
ATOM 2256 C CA . LEU A 1 283 ? -0.080 6.729 21.551 1.00 96.38 283 LEU A CA 1
ATOM 2257 C C . LEU A 1 283 ? 1.171 5.867 21.307 1.00 96.38 283 LEU A C 1
ATOM 2259 O O . LEU A 1 283 ? 1.117 4.651 21.474 1.00 96.38 283 LEU A O 1
ATOM 2263 N N . PHE A 1 284 ? 2.281 6.485 20.905 1.00 94.56 284 PHE A N 1
ATOM 2264 C CA . PHE A 1 284 ? 3.551 5.839 20.564 1.00 94.56 284 PHE A CA 1
ATOM 2265 C C . PHE A 1 284 ? 4.722 6.787 20.849 1.00 94.56 284 PHE A C 1
ATOM 2267 O O . PHE A 1 284 ? 4.542 8.004 20.937 1.00 94.56 284 PHE A O 1
ATOM 2274 N N . ASN A 1 285 ? 5.924 6.232 21.002 1.00 91.75 285 ASN A N 1
ATOM 2275 C CA . ASN A 1 285 ? 7.142 7.001 21.228 1.00 91.75 285 ASN A CA 1
ATOM 2276 C C . ASN A 1 285 ? 7.754 7.452 19.890 1.00 91.75 285 ASN A C 1
ATOM 2278 O O . ASN A 1 285 ? 7.856 6.670 18.947 1.00 91.75 285 ASN A O 1
ATOM 2282 N N . ILE A 1 286 ? 8.205 8.707 19.820 1.00 93.12 286 ILE A N 1
ATOM 2283 C CA . ILE A 1 286 ? 8.907 9.248 18.646 1.00 93.12 286 ILE A CA 1
ATOM 2284 C C . ILE A 1 286 ? 10.189 8.467 18.328 1.00 93.12 286 ILE A C 1
ATOM 2286 O O . ILE A 1 286 ? 10.535 8.323 17.159 1.00 93.12 286 ILE A O 1
ATOM 2290 N N . ASN A 1 287 ? 10.875 7.936 19.345 1.00 93.75 287 ASN A N 1
ATOM 2291 C CA . ASN A 1 287 ? 12.125 7.198 19.156 1.00 93.75 287 ASN A CA 1
ATOM 2292 C C . ASN A 1 287 ? 11.903 5.889 18.385 1.00 93.75 287 ASN A C 1
ATOM 2294 O O . ASN A 1 287 ? 12.663 5.601 17.466 1.00 93.75 287 ASN A O 1
ATOM 2298 N N . ASP A 1 288 ? 10.835 5.154 18.706 1.00 90.94 288 ASP A N 1
ATOM 2299 C CA . ASP A 1 288 ? 10.519 3.859 18.090 1.00 90.94 288 ASP A CA 1
ATOM 2300 C C . ASP A 1 288 ? 10.151 4.033 16.599 1.00 90.94 288 ASP A C 1
ATOM 2302 O O . ASP A 1 288 ? 10.561 3.249 15.743 1.00 90.94 288 ASP A O 1
ATOM 2306 N N . VAL A 1 289 ? 9.447 5.128 16.272 1.00 92.56 289 VAL A N 1
ATOM 2307 C CA . VAL A 1 289 ? 9.100 5.530 14.893 1.00 92.56 289 VAL A CA 1
ATOM 2308 C C . VAL A 1 289 ? 10.314 6.066 14.119 1.00 92.56 289 VAL A C 1
ATOM 2310 O O . VAL A 1 289 ? 10.381 5.932 12.897 1.00 92.56 289 VAL A O 1
ATOM 2313 N N . ASN A 1 290 ? 11.267 6.710 14.799 1.00 93.12 290 ASN A N 1
ATOM 2314 C CA . ASN A 1 290 ? 12.420 7.340 14.153 1.00 93.12 290 ASN A CA 1
ATOM 2315 C C . ASN A 1 290 ? 13.574 6.369 13.852 1.00 93.12 290 ASN A C 1
ATOM 2317 O O . ASN A 1 290 ? 14.458 6.734 13.071 1.00 93.12 290 ASN A O 1
ATOM 2321 N N . ASP A 1 291 ? 13.563 5.163 14.424 1.00 92.81 291 ASP A N 1
ATOM 2322 C CA . ASP A 1 291 ? 14.559 4.122 14.163 1.00 92.81 291 ASP A CA 1
ATOM 2323 C C . ASP A 1 291 ? 14.719 3.876 12.643 1.00 92.81 291 ASP A C 1
ATOM 2325 O O . ASP A 1 291 ? 13.749 3.507 11.969 1.00 92.81 291 ASP A O 1
ATOM 2329 N N . PRO A 1 292 ? 15.922 4.081 12.067 1.00 89.88 292 PRO A N 1
ATOM 2330 C CA . PRO A 1 292 ? 16.170 3.876 10.641 1.00 89.88 292 PRO A CA 1
ATOM 2331 C C . PRO A 1 292 ? 15.894 2.453 10.142 1.00 89.88 292 PRO A C 1
ATOM 2333 O O . PRO A 1 292 ? 15.619 2.287 8.958 1.00 89.88 292 PRO A O 1
ATOM 2336 N N . SER A 1 293 ? 15.959 1.440 11.011 1.00 89.44 293 SER A N 1
ATOM 2337 C CA . SER A 1 293 ? 15.666 0.048 10.648 1.00 89.44 293 SER A CA 1
ATOM 2338 C C . SER A 1 293 ? 14.165 -0.231 10.505 1.00 89.44 293 SER A C 1
ATOM 2340 O O . SER A 1 293 ? 13.777 -1.088 9.710 1.00 89.44 293 SER A O 1
ATOM 2342 N N . ASN A 1 294 ? 13.322 0.551 11.189 1.00 90.19 294 ASN A N 1
ATOM 2343 C CA . ASN A 1 294 ? 11.868 0.400 11.165 1.00 90.19 294 ASN A CA 1
ATOM 2344 C C . ASN A 1 294 ? 11.192 1.162 10.024 1.00 90.19 294 ASN A C 1
ATOM 2346 O O . ASN A 1 294 ? 10.035 0.885 9.734 1.00 90.19 294 ASN A O 1
ATOM 2350 N N . LYS A 1 295 ? 11.829 2.156 9.394 1.00 93.69 295 LYS A N 1
ATOM 2351 C CA . LYS A 1 295 ? 11.136 3.088 8.482 1.00 93.69 295 LYS A CA 1
ATOM 2352 C C . LYS A 1 295 ? 11.530 2.924 7.016 1.00 93.69 295 LYS A C 1
ATOM 2354 O O . LYS A 1 295 ? 12.705 2.927 6.662 1.00 93.69 295 LYS A O 1
ATOM 2359 N N . CYS A 1 296 ? 10.532 2.860 6.135 1.00 94.81 296 CYS A N 1
ATOM 2360 C CA . CYS A 1 296 ? 10.718 2.803 4.688 1.00 94.81 296 CYS A CA 1
ATOM 2361 C C . CYS A 1 296 ? 9.984 3.956 3.993 1.00 94.81 296 CYS A C 1
ATOM 2363 O O . CYS A 1 296 ? 8.764 3.934 3.815 1.00 94.81 296 CYS A O 1
ATOM 2365 N N . ASP A 1 297 ? 10.757 4.950 3.552 1.00 95.25 297 ASP A N 1
ATOM 2366 C CA . ASP A 1 297 ? 10.276 6.010 2.669 1.00 95.25 297 ASP A CA 1
ATOM 2367 C C . ASP A 1 297 ? 10.143 5.462 1.235 1.00 95.25 297 ASP A C 1
ATOM 2369 O O . ASP A 1 297 ? 11.100 5.416 0.448 1.00 95.25 297 ASP A O 1
ATOM 2373 N N . LEU A 1 298 ? 8.928 5.029 0.886 1.00 95.94 298 LEU A N 1
ATOM 2374 C CA . LEU A 1 298 ? 8.627 4.481 -0.437 1.00 95.94 298 LEU A CA 1
ATOM 2375 C C . LEU A 1 298 ? 8.691 5.540 -1.540 1.00 95.94 298 LEU A C 1
ATOM 2377 O O . LEU A 1 298 ? 8.902 5.194 -2.704 1.00 95.94 298 LEU A O 1
ATOM 2381 N N . GLN A 1 299 ? 8.553 6.821 -1.199 1.00 94.31 299 GLN A N 1
ATOM 2382 C CA . GLN A 1 299 ? 8.661 7.922 -2.148 1.00 94.31 299 GLN A CA 1
ATOM 2383 C C . GLN A 1 299 ? 10.122 8.093 -2.594 1.00 94.31 299 GLN A C 1
ATOM 2385 O O . GLN A 1 299 ? 10.390 8.151 -3.800 1.00 94.31 299 GLN A O 1
ATOM 2390 N N . LYS A 1 300 ? 11.084 8.084 -1.661 1.00 90.44 300 LYS A N 1
ATOM 2391 C CA . LYS A 1 300 ? 12.528 8.069 -1.959 1.00 90.44 300 LYS A CA 1
ATOM 2392 C C . LYS A 1 300 ? 12.932 6.764 -2.659 1.00 90.44 300 LYS A C 1
ATOM 2394 O O . LYS A 1 300 ? 13.628 6.825 -3.676 1.00 90.44 300 LYS A O 1
ATOM 2399 N N . LEU A 1 301 ? 12.438 5.603 -2.214 1.00 90.69 301 LEU A N 1
ATOM 2400 C CA . LEU A 1 301 ? 12.742 4.304 -2.839 1.00 90.69 301 LEU A CA 1
ATOM 2401 C C . LEU A 1 301 ? 12.240 4.211 -4.293 1.00 90.69 301 LEU A C 1
ATOM 2403 O O . LEU A 1 301 ? 13.006 3.838 -5.184 1.00 90.69 301 LEU A O 1
ATOM 2407 N N . PHE A 1 302 ? 10.992 4.612 -4.564 1.00 92.19 302 PHE A N 1
ATOM 2408 C CA . PHE A 1 302 ? 10.435 4.653 -5.922 1.00 92.19 302 PHE A CA 1
ATOM 2409 C C . PHE A 1 302 ? 11.169 5.665 -6.810 1.00 92.19 302 PHE A C 1
ATOM 2411 O O . PHE A 1 302 ? 11.432 5.385 -7.979 1.00 92.19 302 PHE A O 1
ATOM 2418 N N . THR A 1 303 ? 11.562 6.819 -6.259 1.00 87.25 303 THR A N 1
ATOM 2419 C CA . THR A 1 303 ? 12.347 7.829 -6.988 1.00 87.25 303 THR A CA 1
ATOM 2420 C C . THR A 1 303 ? 13.709 7.274 -7.419 1.00 87.25 303 THR A C 1
ATOM 2422 O O . THR A 1 303 ? 14.086 7.425 -8.583 1.00 87.25 303 THR A O 1
ATOM 2425 N N . ARG A 1 304 ? 14.426 6.583 -6.517 1.00 83.69 304 ARG A N 1
ATOM 2426 C CA . ARG A 1 304 ? 15.698 5.897 -6.815 1.00 83.69 304 ARG A CA 1
ATOM 2427 C C . ARG A 1 304 ? 15.501 4.816 -7.890 1.00 83.69 304 ARG A C 1
ATOM 2429 O O . ARG A 1 304 ? 16.198 4.832 -8.902 1.00 83.69 304 ARG A O 1
ATOM 2436 N N . PHE A 1 305 ? 14.492 3.953 -7.735 1.00 87.38 305 PHE A N 1
ATOM 2437 C CA . PHE A 1 305 ? 14.129 2.921 -8.717 1.00 87.38 305 PHE A CA 1
ATOM 2438 C C . PHE A 1 305 ? 13.841 3.486 -10.115 1.00 87.38 305 PHE A C 1
ATOM 2440 O O . PHE A 1 305 ? 14.361 2.977 -11.108 1.00 87.38 305 PHE A O 1
ATOM 2447 N N . TRP A 1 306 ? 13.020 4.537 -10.204 1.00 86.31 306 TRP A N 1
ATOM 2448 C CA . TRP A 1 306 ? 12.649 5.140 -11.482 1.00 86.31 306 TRP A CA 1
ATOM 2449 C C . TRP A 1 306 ? 13.853 5.800 -12.154 1.00 86.31 306 TRP A C 1
ATOM 2451 O O . TRP A 1 306 ? 14.114 5.561 -13.332 1.00 86.31 306 TRP A O 1
ATOM 2461 N N . ASN A 1 307 ? 14.642 6.574 -11.403 1.00 78.50 307 ASN A N 1
ATOM 2462 C CA . ASN A 1 307 ? 15.858 7.195 -11.929 1.00 78.50 307 ASN A CA 1
ATOM 2463 C C . ASN A 1 307 ? 16.858 6.152 -12.462 1.00 78.50 307 ASN A C 1
ATOM 2465 O O . ASN A 1 307 ? 17.509 6.424 -13.464 1.00 78.50 307 ASN A O 1
ATOM 2469 N N . ALA A 1 308 ? 16.915 4.954 -11.875 1.00 77.56 308 ALA A N 1
ATOM 2470 C CA . ALA A 1 308 ? 17.758 3.851 -12.339 1.00 77.56 308 ALA A CA 1
ATOM 2471 C C . ALA A 1 308 ? 17.253 3.113 -13.597 1.00 77.56 308 ALA A C 1
ATOM 2473 O O . ALA A 1 308 ? 18.024 2.367 -14.199 1.00 77.56 308 ALA A O 1
ATOM 2474 N N . ARG A 1 309 ? 15.972 3.252 -13.978 1.00 80.62 309 ARG A N 1
ATOM 2475 C CA . ARG A 1 309 ? 15.347 2.414 -15.029 1.00 80.62 309 ARG A CA 1
ATOM 2476 C C . ARG A 1 309 ? 14.534 3.149 -16.089 1.00 80.62 309 ARG A C 1
ATOM 2478 O O . ARG A 1 309 ? 14.074 2.506 -17.032 1.00 80.62 309 ARG A O 1
ATOM 2485 N N . HIS A 1 310 ? 14.316 4.452 -15.947 1.00 79.25 310 HIS A N 1
ATOM 2486 C CA . HIS A 1 310 ? 13.609 5.225 -16.963 1.00 79.25 310 HIS A CA 1
ATOM 2487 C C . HIS A 1 310 ? 14.350 5.178 -18.315 1.00 79.25 310 HIS A C 1
ATOM 2489 O O . HIS A 1 310 ? 15.583 5.134 -18.339 1.00 79.25 310 HIS A O 1
ATOM 2495 N N . PRO A 1 311 ? 13.631 5.189 -19.452 1.00 77.25 311 PRO A N 1
ATOM 2496 C CA . PRO A 1 311 ? 14.266 5.242 -20.761 1.00 77.25 311 PRO A CA 1
ATOM 2497 C C . PRO A 1 311 ? 15.102 6.518 -20.911 1.00 77.25 311 PRO A C 1
ATOM 2499 O O . PRO A 1 311 ? 14.575 7.629 -20.904 1.00 77.25 311 PRO A O 1
ATOM 2502 N N . HIS A 1 312 ? 16.414 6.362 -21.067 1.00 79.12 312 HIS A N 1
ATOM 2503 C CA . HIS A 1 312 ? 17.300 7.469 -21.407 1.00 79.12 312 HIS A CA 1
ATOM 2504 C C . HIS A 1 312 ? 17.274 7.735 -22.913 1.00 79.12 312 HIS A C 1
ATOM 2506 O O . HIS A 1 312 ? 17.350 6.807 -23.721 1.00 79.12 312 HIS A O 1
ATOM 2512 N N . THR A 1 313 ? 17.261 9.011 -23.305 1.00 78.25 313 THR A N 1
ATOM 2513 C CA . THR A 1 313 ? 17.495 9.380 -24.705 1.00 78.25 313 THR A CA 1
ATOM 2514 C C . THR A 1 313 ? 18.916 9.006 -25.133 1.00 78.25 313 THR A C 1
ATOM 2516 O O . THR A 1 313 ? 19.850 8.994 -24.325 1.00 78.25 313 THR A O 1
ATOM 2519 N N . SER A 1 314 ? 19.108 8.748 -26.428 1.00 78.81 314 SER A N 1
ATOM 2520 C CA . SER A 1 314 ? 20.434 8.501 -27.013 1.00 78.81 314 SER A CA 1
ATOM 2521 C C . SER A 1 314 ? 21.414 9.647 -26.735 1.00 78.81 314 SER A C 1
ATOM 2523 O O . SER A 1 314 ? 22.600 9.411 -26.507 1.00 78.81 314 SER A O 1
ATOM 2525 N N . GLU A 1 315 ? 20.914 10.883 -26.678 1.00 80.81 315 GLU A N 1
ATOM 2526 C CA . GLU A 1 315 ? 21.698 12.052 -26.296 1.00 80.81 315 GLU A CA 1
ATOM 2527 C C . GLU A 1 315 ? 22.134 12.011 -24.825 1.00 80.81 315 GLU A C 1
ATOM 2529 O O . GLU A 1 315 ? 23.312 12.232 -24.539 1.00 80.81 315 GLU A O 1
ATOM 2534 N N . CYS A 1 316 ? 21.239 11.639 -23.902 1.00 77.25 316 CYS A N 1
ATOM 2535 C CA . CYS A 1 316 ? 21.587 11.457 -22.494 1.00 77.25 316 CYS A CA 1
ATOM 2536 C C . CYS A 1 316 ? 22.626 10.346 -22.302 1.00 77.25 316 CYS A C 1
ATOM 2538 O O . CYS A 1 316 ? 23.596 10.535 -21.570 1.00 77.25 316 CYS A O 1
ATOM 2540 N N . LEU A 1 317 ? 22.484 9.215 -23.001 1.00 78.75 317 LEU A N 1
ATOM 2541 C CA . LEU A 1 317 ? 23.482 8.141 -22.979 1.00 78.75 317 LEU A CA 1
ATOM 2542 C C . LEU A 1 317 ? 24.833 8.607 -23.542 1.00 78.75 317 LEU A C 1
ATOM 2544 O O . LEU A 1 317 ? 25.881 8.255 -23.000 1.00 78.75 317 LEU A O 1
ATOM 2548 N N . ARG A 1 318 ? 24.843 9.430 -24.598 1.00 80.06 318 ARG A N 1
ATOM 2549 C CA . ARG A 1 318 ? 26.071 10.038 -25.134 1.00 80.06 318 ARG A CA 1
ATOM 2550 C C . ARG A 1 318 ? 26.725 10.976 -24.115 1.00 80.06 318 ARG A C 1
ATOM 2552 O O . ARG A 1 318 ? 27.930 10.878 -23.910 1.00 80.06 318 ARG A O 1
ATOM 2559 N N . HIS A 1 319 ? 25.947 11.827 -23.447 1.00 79.12 319 HIS A N 1
ATOM 2560 C CA . HIS A 1 319 ? 26.446 12.747 -22.422 1.00 79.12 319 HIS A CA 1
ATOM 2561 C C . HIS A 1 319 ? 27.028 12.001 -21.208 1.00 79.12 319 HIS A C 1
ATOM 2563 O O . HIS A 1 319 ? 28.167 12.257 -20.818 1.00 79.12 319 HIS A O 1
ATOM 2569 N N . LEU A 1 320 ? 26.320 10.991 -20.690 1.00 72.94 320 LEU A N 1
ATOM 2570 C CA . LEU A 1 320 ? 26.821 10.118 -19.622 1.00 72.94 320 LEU A CA 1
ATOM 2571 C C . LEU A 1 320 ? 28.124 9.409 -20.025 1.00 72.94 320 LEU A C 1
ATOM 2573 O O . LEU A 1 320 ? 29.053 9.331 -19.227 1.00 72.94 320 LEU A O 1
ATOM 2577 N N . ASN A 1 321 ? 28.242 8.953 -21.277 1.00 75.50 321 ASN A N 1
ATOM 2578 C CA . ASN A 1 321 ? 29.490 8.372 -21.780 1.00 75.50 321 ASN A CA 1
ATOM 2579 C C . ASN A 1 321 ? 30.646 9.388 -21.864 1.00 75.50 321 ASN A C 1
ATOM 2581 O O . ASN A 1 321 ? 31.786 8.984 -21.662 1.00 75.50 321 ASN A O 1
ATOM 2585 N N . THR A 1 322 ? 30.388 10.681 -22.103 1.00 79.62 322 THR A N 1
ATOM 2586 C CA . THR A 1 322 ? 31.435 11.725 -22.051 1.00 79.62 322 THR A CA 1
ATOM 2587 C C . THR A 1 322 ? 31.854 12.118 -20.631 1.00 79.62 322 THR A C 1
ATOM 2589 O O . THR A 1 322 ? 32.956 12.625 -20.451 1.00 79.62 322 THR A O 1
ATOM 2592 N N . LEU A 1 323 ? 31.012 11.863 -19.623 1.00 72.38 323 LEU A N 1
ATOM 2593 C CA . LEU A 1 323 ? 31.321 12.106 -18.207 1.00 72.38 323 LEU A CA 1
ATOM 2594 C C . LEU A 1 323 ? 32.093 10.952 -17.543 1.00 72.38 323 LEU A C 1
ATOM 2596 O O . LEU A 1 323 ? 32.563 11.102 -16.414 1.00 72.38 323 LEU A O 1
ATOM 2600 N N . LYS A 1 324 ? 32.254 9.810 -18.225 1.00 63.47 324 LYS A N 1
ATOM 2601 C CA . LYS A 1 324 ? 33.035 8.669 -17.730 1.00 63.47 324 LYS A CA 1
ATOM 2602 C C . LYS A 1 324 ? 34.497 9.055 -17.510 1.00 63.47 324 LYS A C 1
ATOM 2604 O O . LYS A 1 324 ? 35.299 9.051 -18.443 1.00 63.47 324 LYS A O 1
ATOM 2609 N N . LYS A 1 325 ? 34.873 9.283 -16.250 1.00 58.88 325 LYS A N 1
ATOM 2610 C CA . LYS A 1 325 ? 36.266 9.105 -15.828 1.00 58.88 325 LYS A CA 1
ATOM 2611 C C . LYS A 1 325 ? 36.622 7.619 -16.000 1.00 58.88 325 LYS A C 1
ATOM 2613 O O . LYS A 1 325 ? 35.832 6.780 -15.562 1.00 58.88 325 LYS A O 1
ATOM 2618 N N . PRO A 1 326 ? 37.760 7.280 -16.631 1.00 56.19 326 PRO A N 1
ATOM 2619 C CA . PRO A 1 326 ? 38.066 5.904 -17.034 1.00 56.19 326 PRO A CA 1
ATOM 2620 C C . PRO A 1 326 ? 38.223 4.907 -15.873 1.00 56.19 326 PRO A C 1
ATOM 2622 O O . PRO A 1 326 ? 38.157 3.708 -16.115 1.00 56.19 326 PRO A O 1
ATOM 2625 N N . ASP A 1 327 ? 38.366 5.373 -14.629 1.00 57.56 327 ASP A N 1
ATOM 2626 C CA . ASP A 1 327 ? 38.626 4.508 -13.469 1.00 57.56 327 ASP A CA 1
ATOM 2627 C C . ASP A 1 327 ? 37.363 3.920 -12.799 1.00 57.56 327 ASP A C 1
ATOM 2629 O O . ASP A 1 327 ? 37.477 3.011 -11.979 1.00 57.56 327 ASP A O 1
ATOM 2633 N N . LEU A 1 328 ? 36.147 4.366 -13.155 1.00 53.69 328 LEU A N 1
ATOM 2634 C CA . LEU A 1 328 ? 34.894 3.738 -12.689 1.00 53.69 328 LEU A CA 1
ATOM 2635 C C . LEU A 1 328 ? 34.486 2.566 -13.595 1.00 53.69 328 LEU A C 1
ATOM 2637 O O . LEU A 1 328 ? 33.463 2.580 -14.285 1.00 53.69 328 LEU A O 1
ATOM 2641 N N . HIS A 1 329 ? 35.316 1.524 -13.588 1.00 45.22 329 HIS A N 1
ATOM 2642 C CA . HIS A 1 329 ? 35.033 0.277 -14.286 1.00 45.22 329 HIS A CA 1
ATOM 2643 C C . HIS A 1 329 ? 34.121 -0.638 -13.458 1.00 45.22 329 HIS A C 1
ATOM 2645 O O . HIS A 1 329 ? 34.559 -1.298 -12.523 1.00 45.22 329 HIS A O 1
ATOM 2651 N N . GLY A 1 330 ? 32.862 -0.748 -13.887 1.00 48.53 330 GLY A N 1
ATOM 2652 C CA . GLY A 1 330 ? 32.003 -1.876 -13.528 1.00 48.53 330 GLY A CA 1
ATOM 2653 C C . GLY A 1 330 ? 31.227 -1.744 -12.220 1.00 48.53 330 GLY A C 1
ATOM 2654 O O . GLY A 1 330 ? 31.390 -2.583 -11.346 1.00 48.53 330 GLY A O 1
ATOM 2655 N N . LEU A 1 331 ? 30.320 -0.767 -12.145 1.00 39.47 331 LEU A N 1
ATOM 2656 C CA . LEU A 1 331 ? 28.924 -0.944 -11.710 1.00 39.47 331 LEU A CA 1
ATOM 2657 C C . LEU A 1 331 ? 28.144 0.355 -11.991 1.00 39.47 331 LEU A C 1
ATOM 2659 O O . LEU A 1 331 ? 28.684 1.445 -11.868 1.00 39.47 331 LEU A O 1
ATOM 2663 N N . GLU A 1 332 ? 26.893 0.205 -12.431 1.00 48.22 332 GLU A N 1
ATOM 2664 C CA . GLU A 1 332 ? 25.844 1.240 -12.447 1.00 48.22 332 GLU A CA 1
ATOM 2665 C C . GLU A 1 332 ? 26.198 2.636 -13.020 1.00 48.22 332 GLU A C 1
ATOM 2667 O O . GLU A 1 332 ? 26.360 3.614 -12.301 1.00 48.22 332 GLU A O 1
ATOM 2672 N N . LEU A 1 333 ? 26.076 2.788 -14.351 1.00 44.56 333 LEU A N 1
ATOM 2673 C CA . LEU A 1 333 ? 25.751 4.086 -14.988 1.00 44.56 333 LEU A CA 1
ATOM 2674 C C . LEU A 1 333 ? 24.285 4.495 -14.749 1.00 44.56 333 LEU A C 1
ATOM 2676 O O . LEU A 1 333 ? 23.593 4.972 -15.648 1.00 44.56 333 LEU A O 1
ATOM 2680 N N . ILE A 1 334 ? 23.810 4.301 -13.523 1.00 51.34 334 ILE A N 1
ATOM 2681 C CA . ILE A 1 334 ? 22.644 5.013 -13.020 1.00 51.34 334 ILE A CA 1
ATOM 2682 C C . ILE A 1 334 ? 23.072 6.479 -12.917 1.00 51.34 334 ILE A C 1
ATOM 2684 O O . ILE A 1 334 ? 24.220 6.771 -12.576 1.00 51.34 334 ILE A O 1
ATOM 2688 N N . CYS A 1 335 ? 22.184 7.423 -13.235 1.00 45.28 335 CYS A N 1
ATOM 2689 C CA . CYS A 1 335 ? 22.480 8.825 -12.964 1.00 45.28 335 CYS A CA 1
ATOM 2690 C C . CYS A 1 335 ? 22.863 8.974 -11.486 1.00 45.28 335 CYS A C 1
ATOM 2692 O O . CYS A 1 335 ? 22.005 8.765 -10.629 1.00 45.28 335 CYS A O 1
ATOM 2694 N N . HIS A 1 336 ? 24.112 9.372 -11.210 1.00 44.47 336 HIS A N 1
ATOM 2695 C CA . HIS A 1 336 ? 24.592 9.784 -9.888 1.00 44.47 336 HIS A CA 1
ATOM 2696 C C . HIS A 1 336 ? 23.917 11.108 -9.470 1.00 44.47 336 HIS A C 1
ATOM 2698 O O . HIS A 1 336 ? 24.557 12.133 -9.251 1.00 44.47 336 HIS A O 1
ATOM 2704 N N . ALA A 1 337 ? 22.589 11.080 -9.343 1.00 44.19 337 ALA A N 1
ATOM 2705 C CA . ALA A 1 337 ? 21.911 11.851 -8.326 1.00 44.19 337 ALA A CA 1
ATOM 2706 C C . ALA A 1 337 ? 22.388 11.252 -7.003 1.00 44.19 337 ALA A C 1
ATOM 2708 O O . ALA A 1 337 ? 21.993 10.136 -6.654 1.00 44.19 337 ALA A O 1
ATOM 2709 N N . LEU A 1 338 ? 23.314 11.960 -6.354 1.00 43.59 338 LEU A N 1
ATOM 2710 C CA . LEU A 1 338 ? 23.874 11.604 -5.057 1.00 43.59 338 LEU A CA 1
ATOM 2711 C C . LEU A 1 338 ? 22.719 11.209 -4.138 1.00 43.59 338 LEU A C 1
ATOM 2713 O O . LEU A 1 338 ? 21.799 11.992 -3.905 1.00 43.59 338 LEU A O 1
ATOM 2717 N N . THR A 1 339 ? 22.727 9.965 -3.663 1.00 43.97 339 THR A N 1
ATOM 2718 C CA . THR A 1 339 ? 21.674 9.442 -2.782 1.00 43.97 339 THR A CA 1
ATOM 2719 C C . THR A 1 339 ? 21.574 10.208 -1.469 1.00 43.97 339 THR A C 1
ATOM 2721 O O . THR A 1 339 ? 20.519 10.156 -0.832 1.00 43.97 339 THR A O 1
ATOM 2724 N N . ASP A 1 340 ? 22.651 10.919 -1.151 1.00 44.19 340 ASP A N 1
ATOM 2725 C CA . ASP A 1 340 ? 22.935 11.704 0.040 1.00 44.19 340 ASP A CA 1
ATOM 2726 C C . ASP A 1 340 ? 22.233 13.084 -0.026 1.00 44.19 340 ASP A C 1
ATOM 2728 O O . ASP A 1 340 ? 21.777 13.594 0.993 1.00 44.19 340 ASP A O 1
ATOM 2732 N N . ASP A 1 341 ? 21.996 13.634 -1.231 1.00 41.69 341 ASP A N 1
ATOM 2733 C CA . ASP A 1 341 ? 21.258 14.901 -1.446 1.00 41.69 341 ASP A CA 1
ATOM 2734 C C . ASP A 1 341 ? 19.762 14.810 -1.062 1.00 41.69 341 ASP A C 1
ATOM 2736 O O . ASP A 1 341 ? 19.049 15.817 -1.055 1.00 41.69 341 ASP A O 1
ATOM 2740 N N . LEU A 1 342 ? 19.254 13.600 -0.799 1.00 46.09 342 LEU A N 1
ATOM 2741 C CA . LEU A 1 342 ? 17.861 13.348 -0.418 1.00 46.09 342 LEU A CA 1
ATOM 2742 C C . LEU A 1 342 ? 17.633 13.355 1.101 1.00 46.09 342 LEU A C 1
ATOM 2744 O O . LEU A 1 342 ? 16.505 13.093 1.521 1.00 46.09 342 LEU A O 1
ATOM 2748 N N . GLU A 1 343 ? 18.652 13.608 1.926 1.00 46.97 343 GLU A N 1
ATOM 2749 C CA . GLU A 1 343 ? 18.511 13.617 3.394 1.00 46.97 343 GLU A CA 1
ATOM 2750 C C . GLU A 1 343 ? 18.342 15.032 3.988 1.00 46.97 343 GLU A C 1
ATOM 2752 O O . GLU A 1 343 ? 17.724 15.178 5.043 1.00 46.97 343 GLU A O 1
ATOM 2757 N N . ASP A 1 344 ? 18.744 16.086 3.264 1.00 44.06 344 ASP A N 1
ATOM 2758 C CA . ASP A 1 344 ? 18.595 17.497 3.667 1.00 44.06 344 ASP A CA 1
ATOM 2759 C C . ASP A 1 344 ? 17.180 18.061 3.396 1.00 44.06 344 ASP A C 1
ATOM 2761 O O . ASP A 1 344 ? 16.944 18.915 2.532 1.00 44.06 344 ASP A O 1
ATOM 2765 N N . ASP A 1 345 ? 16.208 17.576 4.168 1.00 43.06 345 ASP A N 1
ATOM 2766 C CA . ASP A 1 345 ? 14.793 17.962 4.060 1.00 43.06 345 ASP A CA 1
ATOM 2767 C C . ASP A 1 345 ? 14.433 19.311 4.733 1.00 43.06 345 ASP A C 1
ATOM 2769 O O . ASP A 1 345 ? 13.316 19.792 4.533 1.00 43.06 345 ASP A O 1
ATOM 2773 N N . ASP A 1 346 ? 15.333 19.938 5.508 1.00 42.22 346 ASP A N 1
ATOM 2774 C CA . ASP A 1 346 ? 15.006 21.115 6.350 1.00 42.22 346 ASP A CA 1
ATOM 2775 C C . ASP A 1 346 ? 15.714 22.428 5.953 1.00 42.22 346 ASP A C 1
ATOM 2777 O O . ASP A 1 346 ? 15.567 23.453 6.621 1.00 42.22 346 ASP A O 1
ATOM 2781 N N . ILE A 1 347 ? 16.448 22.453 4.830 1.00 37.81 347 ILE A N 1
ATOM 2782 C CA . ILE A 1 347 ? 17.045 23.700 4.322 1.00 37.81 347 ILE A CA 1
ATOM 2783 C C . ILE A 1 347 ? 16.256 24.252 3.134 1.00 37.81 347 ILE A C 1
ATOM 2785 O O . ILE A 1 347 ? 16.525 23.966 1.961 1.00 37.81 347 ILE A O 1
ATOM 2789 N N . THR A 1 348 ? 15.328 25.164 3.442 1.00 38.69 348 THR A N 1
ATOM 2790 C CA . THR A 1 348 ? 14.867 26.191 2.498 1.00 38.69 348 THR A CA 1
ATOM 2791 C C . THR A 1 348 ? 16.009 27.161 2.180 1.00 38.69 348 THR A C 1
ATOM 2793 O O . THR A 1 348 ? 15.995 28.317 2.604 1.00 38.69 348 THR A O 1
ATOM 2796 N N . TYR A 1 349 ? 17.007 26.692 1.429 1.00 38.12 349 TYR A N 1
ATOM 2797 C CA . TYR A 1 349 ? 18.000 27.561 0.808 1.00 38.12 349 TYR A CA 1
ATOM 2798 C C . TYR A 1 349 ? 17.276 28.551 -0.108 1.00 38.12 349 TYR A C 1
ATOM 2800 O O . TYR A 1 349 ? 16.454 28.156 -0.941 1.00 38.12 349 TYR A O 1
ATOM 2808 N N . ASN A 1 350 ? 17.581 29.842 0.041 1.00 39.94 350 ASN A N 1
ATOM 2809 C CA . ASN A 1 350 ? 17.164 30.850 -0.928 1.00 39.94 350 ASN A CA 1
ATOM 2810 C C . ASN A 1 350 ? 17.739 30.466 -2.297 1.00 39.94 350 ASN A C 1
ATOM 2812 O O . ASN A 1 350 ? 18.951 30.367 -2.452 1.00 39.94 350 ASN A O 1
ATOM 2816 N N . ILE A 1 351 ? 16.871 30.275 -3.294 1.00 45.84 351 ILE A N 1
ATOM 2817 C CA . ILE A 1 351 ? 17.207 29.766 -4.642 1.00 45.84 351 ILE A CA 1
ATOM 2818 C C . ILE A 1 351 ? 17.881 30.866 -5.506 1.00 45.84 351 ILE A C 1
ATOM 2820 O O . ILE A 1 351 ? 17.767 30.885 -6.724 1.00 45.84 351 ILE A O 1
ATOM 2824 N N . ASN A 1 352 ? 18.563 31.826 -4.876 1.00 43.06 352 ASN A N 1
ATOM 2825 C CA . ASN A 1 352 ? 19.015 33.068 -5.509 1.00 43.06 352 ASN A CA 1
ATOM 2826 C C . ASN A 1 352 ? 20.541 33.176 -5.683 1.00 43.06 352 ASN A C 1
ATOM 2828 O O . ASN A 1 352 ? 20.991 34.211 -6.161 1.00 43.06 352 ASN A O 1
ATOM 2832 N N . GLU A 1 353 ? 21.328 32.152 -5.331 1.00 44.88 353 GLU A N 1
ATOM 2833 C CA . GLU A 1 353 ? 22.793 32.170 -5.496 1.00 44.88 353 GLU A CA 1
ATOM 2834 C C . GLU A 1 353 ? 23.310 30.938 -6.270 1.00 44.88 353 GLU A C 1
ATOM 2836 O O . GLU A 1 353 ? 23.559 29.869 -5.718 1.00 44.88 353 GLU A O 1
ATOM 2841 N N . ASP A 1 354 ? 23.422 31.109 -7.591 1.00 46.09 354 ASP A N 1
ATOM 2842 C CA . ASP A 1 354 ? 24.516 30.662 -8.475 1.00 46.09 354 ASP A CA 1
ATOM 2843 C C . ASP A 1 354 ? 25.112 29.236 -8.381 1.00 46.09 354 ASP A C 1
ATOM 2845 O O . ASP A 1 354 ? 26.258 29.012 -8.784 1.00 46.09 354 ASP A O 1
ATOM 2849 N N . ILE A 1 355 ? 24.335 28.210 -8.016 1.00 46.72 355 ILE A N 1
ATOM 2850 C CA . ILE A 1 355 ? 24.733 26.812 -8.292 1.00 46.72 355 ILE A CA 1
ATOM 2851 C C . ILE A 1 355 ? 24.488 26.479 -9.772 1.00 46.72 355 ILE A C 1
ATOM 2853 O O . ILE A 1 355 ? 23.520 25.827 -10.162 1.00 46.72 355 ILE A O 1
ATOM 2857 N N . ASN A 1 356 ? 25.428 26.914 -10.610 1.00 48.06 356 ASN A N 1
ATOM 2858 C CA . ASN A 1 356 ? 25.507 26.606 -12.041 1.00 48.06 356 ASN A CA 1
ATOM 2859 C C . ASN A 1 356 ? 26.104 25.201 -12.313 1.00 48.06 356 ASN A C 1
ATOM 2861 O O . ASN A 1 356 ? 26.494 24.882 -13.437 1.00 48.06 356 ASN A O 1
ATOM 2865 N N . ASP A 1 357 ? 26.195 24.343 -11.287 1.00 50.38 357 ASP A N 1
ATOM 2866 C CA . ASP A 1 357 ? 26.799 23.005 -11.367 1.00 50.38 357 ASP A CA 1
ATOM 2867 C C . ASP A 1 357 ? 25.799 21.934 -11.838 1.00 50.38 357 ASP A C 1
ATOM 2869 O O . ASP A 1 357 ? 25.646 20.843 -11.292 1.00 50.38 357 ASP A O 1
ATOM 2873 N N . ASN A 1 358 ? 25.091 22.261 -12.918 1.00 53.06 358 ASN A N 1
ATOM 2874 C CA . ASN A 1 358 ? 24.059 21.432 -13.541 1.00 53.06 358 ASN A CA 1
ATOM 2875 C C . ASN A 1 358 ? 24.653 20.239 -14.336 1.00 53.06 358 ASN A C 1
ATOM 2877 O O . ASN A 1 358 ? 24.004 19.682 -15.220 1.00 53.06 358 ASN A O 1
ATOM 2881 N N . ARG A 1 359 ? 25.919 19.877 -14.074 1.00 55.12 359 ARG A N 1
ATOM 2882 C CA . ARG A 1 359 ? 26.753 18.986 -14.905 1.00 55.12 359 ARG A CA 1
ATOM 2883 C C . ARG A 1 359 ? 26.509 17.490 -14.685 1.00 55.12 359 ARG A C 1
ATOM 2885 O O . ARG A 1 359 ? 26.972 16.694 -15.493 1.00 55.12 359 ARG A O 1
ATOM 2892 N N . ASN A 1 360 ? 25.766 17.121 -13.640 1.00 55.94 360 ASN A N 1
ATOM 2893 C CA . ASN A 1 360 ? 25.472 15.724 -13.282 1.00 55.94 360 ASN A CA 1
ATOM 2894 C C . ASN A 1 360 ? 24.005 15.306 -13.549 1.00 55.94 360 ASN A C 1
ATOM 2896 O O . ASN A 1 360 ? 23.609 14.185 -13.229 1.00 55.94 360 ASN A O 1
ATOM 2900 N N . GLY A 1 361 ? 23.173 16.184 -14.122 1.00 64.06 361 GLY A N 1
ATOM 2901 C CA . GLY A 1 361 ? 21.767 15.887 -14.420 1.00 64.06 361 GLY A CA 1
ATOM 2902 C C . GLY A 1 361 ? 21.567 15.109 -15.729 1.00 64.06 361 GLY A C 1
ATOM 2903 O O . GLY A 1 361 ? 22.199 15.410 -16.738 1.00 64.06 361 GLY A O 1
ATOM 2904 N N . CYS A 1 362 ? 20.630 14.147 -15.763 1.00 69.88 362 CYS A N 1
ATOM 2905 C CA . CYS A 1 362 ? 20.196 13.559 -17.041 1.00 69.88 362 CYS A CA 1
ATOM 2906 C C . CYS A 1 362 ? 19.547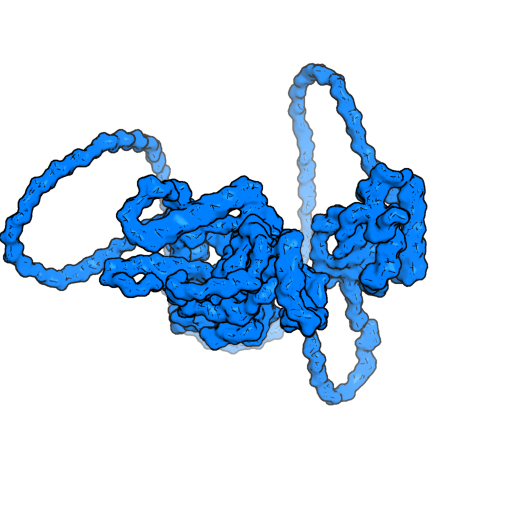 14.643 -17.916 1.00 69.88 362 CYS A C 1
ATOM 2908 O O . CYS A 1 362 ? 18.578 15.288 -17.509 1.00 69.88 362 CYS A O 1
ATOM 2910 N N . ILE A 1 363 ? 20.063 14.798 -19.136 1.00 79.06 363 ILE A N 1
ATOM 2911 C CA . ILE A 1 363 ? 19.574 15.747 -20.151 1.00 79.06 363 ILE A CA 1
ATOM 2912 C C . ILE A 1 363 ? 18.380 15.206 -20.957 1.00 79.06 363 ILE A C 1
ATOM 2914 O O . ILE A 1 363 ? 18.037 15.732 -22.012 1.00 79.06 363 ILE A O 1
ATOM 2918 N N . CYS A 1 364 ? 17.749 14.136 -20.473 1.00 76.06 364 CYS A N 1
ATOM 2919 C CA . CYS A 1 364 ? 16.492 13.610 -20.999 1.00 76.06 364 CYS A CA 1
ATOM 2920 C C . CYS A 1 364 ? 15.418 14.731 -21.051 1.00 76.06 364 CYS A C 1
ATOM 2922 O O . CYS A 1 364 ? 15.555 15.720 -20.339 1.00 76.06 364 CYS A O 1
ATOM 2924 N N . PRO A 1 365 ? 14.334 14.640 -21.834 1.00 74.69 365 PRO A N 1
ATOM 2925 C CA . PRO A 1 365 ? 13.176 15.542 -21.734 1.00 74.69 365 PRO A CA 1
ATOM 2926 C C . PRO A 1 365 ? 12.415 15.448 -20.395 1.00 74.69 365 PRO A C 1
ATOM 2928 O O . PRO A 1 365 ? 12.491 14.437 -19.698 1.00 74.69 365 PRO A O 1
ATOM 2931 N N . ASP A 1 366 ? 11.662 16.494 -20.018 1.00 67.81 366 ASP A N 1
ATOM 2932 C CA . ASP A 1 366 ? 10.792 16.457 -18.816 1.00 67.81 366 ASP A CA 1
ATOM 2933 C C . ASP A 1 366 ? 9.610 15.486 -18.993 1.00 67.81 366 ASP A C 1
ATOM 2935 O O . ASP A 1 366 ? 9.111 14.947 -18.010 1.00 67.81 366 ASP A O 1
ATOM 2939 N N . SER A 1 367 ? 9.194 15.207 -20.234 1.00 70.06 367 SER A N 1
ATOM 2940 C CA . SER A 1 367 ? 8.218 14.153 -20.546 1.00 70.06 367 SER A CA 1
ATOM 2941 C C . SER A 1 367 ? 8.697 12.763 -20.125 1.00 70.06 367 SER A C 1
ATOM 2943 O O . SER A 1 367 ? 7.899 11.944 -19.677 1.00 70.06 367 SER A O 1
ATOM 2945 N N . ASP A 1 368 ? 10.002 12.518 -20.244 1.00 67.94 368 ASP A N 1
ATOM 2946 C CA . ASP A 1 368 ? 10.612 11.193 -20.097 1.00 67.94 368 ASP A CA 1
ATOM 2947 C C . ASP A 1 368 ? 11.114 10.989 -18.655 1.00 67.94 368 ASP A C 1
ATOM 2949 O O . ASP A 1 368 ? 11.134 9.878 -18.120 1.00 67.94 368 ASP A O 1
ATOM 2953 N N . ARG A 1 369 ? 11.465 12.096 -17.988 1.00 71.38 369 ARG A N 1
ATOM 2954 C CA . ARG A 1 369 ? 11.781 12.163 -16.560 1.00 71.38 369 ARG A CA 1
ATOM 2955 C C . ARG A 1 369 ? 11.002 13.323 -15.915 1.00 71.38 369 ARG A C 1
ATOM 2957 O O . ARG A 1 369 ? 11.595 14.374 -15.684 1.00 71.38 369 ARG A O 1
ATOM 2964 N N . PRO A 1 370 ? 9.720 13.143 -15.533 1.00 62.44 370 PRO A N 1
ATOM 2965 C CA . PRO A 1 370 ? 8.879 14.206 -14.946 1.00 62.44 370 PRO A CA 1
ATOM 2966 C C . PRO A 1 370 ? 9.333 14.738 -13.570 1.00 62.44 370 PRO A C 1
ATOM 2968 O O . PRO A 1 370 ? 8.649 15.559 -12.962 1.00 62.44 370 PRO A O 1
ATOM 2971 N N . TYR A 1 371 ? 10.486 14.273 -13.083 1.00 66.69 371 TYR A N 1
ATOM 2972 C CA . TYR A 1 371 ? 11.071 14.552 -11.773 1.00 66.69 371 TYR A CA 1
ATOM 2973 C C . TYR A 1 371 ? 12.599 14.710 -11.875 1.00 66.69 371 TYR A C 1
ATOM 2975 O O . TYR A 1 371 ? 13.357 14.045 -11.169 1.00 66.69 371 TYR A O 1
ATOM 2983 N N . LYS A 1 372 ? 13.086 15.531 -12.818 1.00 57.75 372 LYS A N 1
ATOM 2984 C CA . LYS A 1 372 ? 14.538 15.693 -13.035 1.00 57.75 372 LYS A CA 1
ATOM 2985 C C . LYS A 1 372 ? 15.285 16.351 -11.892 1.00 57.75 372 LYS A C 1
ATOM 2987 O O . LYS A 1 372 ? 16.455 16.036 -11.682 1.00 57.75 372 LYS A O 1
ATOM 2992 N N . GLN A 1 373 ? 14.650 17.332 -11.258 1.00 62.34 373 GLN A N 1
ATOM 2993 C CA . GLN A 1 373 ? 15.269 18.134 -10.215 1.00 62.34 373 GLN A CA 1
ATOM 2994 C C . GLN A 1 373 ? 15.467 17.234 -8.995 1.00 62.34 373 GLN A C 1
ATOM 2996 O O . GLN A 1 373 ? 14.515 16.582 -8.566 1.00 62.34 373 GLN A O 1
ATOM 3001 N N . ASN A 1 374 ? 16.668 17.219 -8.407 1.00 55.81 374 ASN A N 1
ATOM 3002 C CA . ASN A 1 374 ? 16.999 16.316 -7.290 1.00 55.81 374 ASN A CA 1
ATOM 3003 C C . ASN A 1 374 ? 16.034 16.444 -6.089 1.00 55.81 374 ASN A C 1
ATOM 3005 O O . ASN A 1 374 ? 15.918 15.513 -5.305 1.00 55.81 374 ASN A O 1
ATOM 3009 N N . LYS A 1 375 ? 15.296 17.561 -5.980 1.00 63.09 375 LYS A N 1
ATOM 3010 C CA . LYS A 1 375 ? 14.316 17.841 -4.915 1.00 63.09 375 LYS A CA 1
ATOM 3011 C C . LYS A 1 375 ? 12.842 17.621 -5.305 1.00 63.09 375 LYS A C 1
ATOM 3013 O O . LYS A 1 375 ? 11.956 17.814 -4.475 1.00 63.09 375 LYS A O 1
ATOM 3018 N N . THR A 1 376 ? 12.526 17.242 -6.548 1.00 68.94 376 THR A N 1
ATOM 3019 C CA . THR A 1 376 ? 11.133 16.963 -6.952 1.00 68.94 376 THR A CA 1
ATOM 3020 C C . THR A 1 376 ? 10.765 15.512 -6.664 1.00 68.94 376 THR A C 1
ATOM 3022 O O . THR A 1 376 ? 11.064 14.621 -7.453 1.00 68.94 376 THR A O 1
ATOM 3025 N N . LEU A 1 377 ? 10.093 15.281 -5.537 1.00 78.00 377 LEU A N 1
ATOM 3026 C CA . LEU A 1 377 ? 9.628 13.957 -5.125 1.00 78.00 377 LEU A CA 1
ATOM 3027 C C . LEU A 1 377 ? 8.346 13.532 -5.864 1.00 78.00 377 LEU A C 1
ATOM 3029 O O . LEU A 1 377 ? 7.451 14.346 -6.126 1.00 78.00 377 LEU A O 1
ATOM 3033 N N . TRP A 1 378 ? 8.222 12.233 -6.152 1.00 88.75 378 TRP A N 1
ATOM 3034 C CA . TRP A 1 378 ? 7.032 11.664 -6.790 1.00 88.75 378 TRP A CA 1
ATOM 3035 C C . TRP A 1 378 ? 5.781 11.854 -5.928 1.00 88.75 378 TRP A C 1
ATOM 3037 O O . TRP A 1 378 ? 5.780 11.576 -4.733 1.00 88.75 378 TRP A O 1
ATOM 3047 N N . SER A 1 379 ? 4.660 12.268 -6.518 1.00 91.38 379 SER A N 1
ATOM 3048 C CA . SER A 1 379 ? 3.366 12.162 -5.828 1.00 91.38 379 SER A CA 1
ATOM 3049 C C . SER A 1 379 ? 2.794 10.765 -6.025 1.00 91.38 379 SER A C 1
ATOM 3051 O O . SER A 1 379 ? 2.803 10.306 -7.167 1.00 91.38 379 SER A O 1
ATOM 3053 N N . LEU A 1 380 ? 2.215 10.160 -4.982 1.00 94.19 380 LEU A N 1
ATOM 3054 C CA . LEU A 1 380 ? 1.660 8.801 -5.024 1.00 94.19 380 LEU A CA 1
ATOM 3055 C C . LEU A 1 380 ? 0.779 8.556 -6.257 1.00 94.19 380 LEU A C 1
ATOM 3057 O O . LEU A 1 380 ? 1.018 7.610 -6.990 1.00 94.19 380 LEU A O 1
ATOM 3061 N N . GLN A 1 381 ? -0.141 9.474 -6.577 1.00 93.38 381 GLN A N 1
ATOM 3062 C CA . GLN A 1 381 ? -0.980 9.389 -7.784 1.00 93.38 381 GLN A CA 1
ATOM 3063 C C . GLN A 1 381 ? -0.174 9.231 -9.090 1.00 93.38 381 GLN A C 1
ATOM 3065 O O . GLN A 1 381 ? -0.519 8.420 -9.944 1.00 93.38 381 GLN A O 1
ATOM 3070 N N . LYS A 1 382 ? 0.923 9.980 -9.253 1.00 91.56 382 LYS A N 1
ATOM 3071 C CA . LYS A 1 382 ? 1.788 9.864 -10.439 1.00 91.56 382 LYS A CA 1
ATOM 3072 C C . LYS A 1 382 ? 2.599 8.561 -10.413 1.00 91.56 382 LYS A C 1
ATOM 3074 O O . LYS A 1 382 ? 2.773 7.968 -11.469 1.00 91.56 382 LYS A O 1
ATOM 3079 N N . ALA A 1 383 ? 3.017 8.074 -9.241 1.00 94.06 383 ALA A N 1
ATOM 3080 C CA . ALA A 1 383 ? 3.703 6.784 -9.112 1.00 94.06 383 ALA A CA 1
ATOM 3081 C C . ALA A 1 383 ? 2.773 5.595 -9.421 1.00 94.06 383 ALA A C 1
ATOM 3083 O O . ALA A 1 383 ? 3.147 4.720 -10.196 1.00 94.06 383 ALA A O 1
ATOM 3084 N N . ILE A 1 384 ? 1.539 5.606 -8.902 1.00 95.56 384 ILE A N 1
ATOM 3085 C CA . ILE A 1 384 ? 0.483 4.631 -9.220 1.00 95.56 384 ILE A CA 1
ATOM 3086 C C . ILE A 1 384 ? 0.178 4.629 -10.721 1.00 95.56 384 ILE A C 1
ATOM 3088 O O . ILE A 1 384 ? 0.139 3.567 -11.344 1.00 95.56 384 ILE A O 1
ATOM 3092 N N . HIS A 1 385 ? 0.026 5.809 -11.327 1.00 93.81 385 HIS A N 1
ATOM 3093 C CA . HIS A 1 385 ? -0.182 5.921 -12.767 1.00 93.81 385 HIS A CA 1
ATOM 3094 C C . HIS A 1 385 ? 1.010 5.370 -13.570 1.00 93.81 385 HIS A C 1
ATOM 3096 O O . HIS A 1 385 ? 0.803 4.572 -14.480 1.00 93.81 385 HIS A O 1
ATOM 3102 N N . ALA A 1 386 ? 2.249 5.712 -13.205 1.00 91.62 386 ALA A N 1
ATOM 3103 C CA . ALA A 1 386 ? 3.447 5.248 -13.908 1.00 91.62 386 ALA A CA 1
ATOM 3104 C C . ALA A 1 386 ? 3.723 3.740 -13.744 1.00 91.62 386 ALA A C 1
ATOM 3106 O O . ALA A 1 386 ? 4.216 3.110 -14.677 1.00 91.62 386 ALA A O 1
ATOM 3107 N N . ALA A 1 387 ? 3.417 3.153 -12.582 1.00 93.50 387 ALA A N 1
ATOM 3108 C CA . ALA A 1 387 ? 3.661 1.736 -12.301 1.00 93.50 387 ALA A CA 1
ATOM 3109 C C . ALA A 1 387 ? 2.544 0.808 -12.812 1.00 93.50 387 ALA A C 1
ATOM 3111 O O . ALA A 1 387 ? 2.832 -0.304 -13.255 1.00 93.50 387 ALA A O 1
ATOM 3112 N N . PHE A 1 388 ? 1.281 1.252 -12.758 1.00 94.81 388 PHE A N 1
ATOM 3113 C CA . PHE A 1 388 ? 0.108 0.390 -12.971 1.00 94.81 388 PHE A CA 1
ATOM 3114 C C . PHE A 1 388 ? -0.857 0.875 -14.060 1.00 94.81 388 PHE A C 1
ATOM 3116 O O . PHE A 1 388 ? -1.802 0.161 -14.384 1.00 94.81 388 PHE A O 1
ATOM 3123 N N . ASN A 1 389 ? -0.654 2.075 -14.615 1.00 94.31 389 ASN A N 1
ATOM 3124 C CA . ASN A 1 389 ? -1.616 2.758 -15.485 1.00 94.31 389 ASN A CA 1
ATOM 3125 C C . ASN A 1 389 ? -3.029 2.841 -14.866 1.00 94.31 389 ASN A C 1
ATOM 3127 O O . ASN A 1 389 ? -4.032 2.540 -15.511 1.00 94.31 389 ASN A O 1
ATOM 3131 N N . MET A 1 390 ? -3.089 3.237 -13.590 1.00 95.81 390 MET A N 1
ATOM 3132 C CA . MET A 1 390 ? -4.321 3.441 -12.816 1.00 95.81 390 MET A CA 1
ATOM 3133 C C . MET A 1 390 ? -4.382 4.858 -12.232 1.00 95.81 390 MET A C 1
ATOM 3135 O O . MET A 1 390 ? -3.357 5.534 -12.128 1.00 95.81 390 MET A O 1
ATOM 3139 N N . ALA A 1 391 ? -5.568 5.303 -11.814 1.00 96.00 391 ALA A N 1
ATOM 3140 C CA . ALA A 1 391 ? -5.773 6.589 -11.152 1.00 96.00 391 ALA A CA 1
ATOM 3141 C C . ALA A 1 391 ? -6.289 6.425 -9.710 1.00 96.00 391 ALA A C 1
ATOM 3143 O O . ALA A 1 391 ? -7.434 6.043 -9.481 1.00 96.00 391 ALA A O 1
ATOM 3144 N N . LEU A 1 392 ? -5.456 6.766 -8.730 1.00 94.38 392 LEU A N 1
ATOM 3145 C CA . LEU A 1 392 ? -5.837 6.931 -7.329 1.00 94.38 392 LEU A CA 1
ATOM 3146 C C . LEU A 1 392 ? -6.619 8.243 -7.158 1.00 94.38 392 LEU A C 1
ATOM 3148 O O . LEU A 1 392 ? -6.089 9.337 -7.388 1.00 94.38 392 LEU A O 1
ATOM 3152 N N . SER A 1 393 ? -7.888 8.142 -6.751 1.00 92.00 393 SER A N 1
ATOM 3153 C CA . SER A 1 393 ? -8.726 9.321 -6.509 1.00 92.00 393 SER A CA 1
ATOM 3154 C C . SER A 1 393 ? -8.124 10.187 -5.406 1.00 92.00 393 SER A C 1
ATOM 3156 O O . SER A 1 393 ? -7.769 9.704 -4.335 1.00 92.00 393 SER A O 1
ATOM 3158 N N . LYS A 1 394 ? -8.028 11.495 -5.660 1.00 89.44 394 LYS A N 1
ATOM 3159 C CA . LYS A 1 394 ? -7.575 12.492 -4.677 1.00 89.44 394 LYS A CA 1
ATOM 3160 C C . LYS A 1 394 ? -8.664 13.486 -4.289 1.00 89.44 394 LYS A C 1
ATOM 3162 O O . LYS A 1 394 ? -8.360 14.510 -3.682 1.00 89.44 394 LYS A O 1
ATOM 3167 N N . GLU A 1 395 ? -9.920 13.200 -4.628 1.00 88.00 395 GLU A N 1
ATOM 3168 C CA . GLU A 1 395 ? -11.042 14.142 -4.513 1.00 88.00 395 GLU A CA 1
ATOM 3169 C C . GLU A 1 395 ? -11.393 14.507 -3.053 1.00 88.00 395 GLU A C 1
ATOM 3171 O O . GLU A 1 395 ? -11.782 15.646 -2.778 1.00 88.00 395 GLU A O 1
ATOM 3176 N N . LEU A 1 396 ? -11.211 13.569 -2.110 1.00 89.94 396 LEU A N 1
ATOM 3177 C CA . LEU A 1 396 ? -11.656 13.705 -0.715 1.00 89.94 396 LEU A CA 1
ATOM 3178 C C . LEU A 1 396 ? -10.596 14.240 0.254 1.00 89.94 396 LEU A C 1
ATOM 3180 O O . LEU A 1 396 ? -10.944 14.563 1.386 1.00 89.94 396 LEU A O 1
ATOM 3184 N N . ARG A 1 397 ? -9.350 14.433 -0.196 1.00 87.00 397 ARG A N 1
ATOM 3185 C CA . ARG A 1 397 ? -8.221 14.914 0.625 1.00 87.00 397 ARG A CA 1
ATOM 3186 C C . ARG A 1 397 ? -8.513 16.181 1.445 1.00 87.00 397 ARG A C 1
ATOM 3188 O O . ARG A 1 397 ? -7.946 16.398 2.504 1.00 87.00 397 ARG A O 1
ATOM 3195 N N . LEU A 1 398 ? -9.373 17.065 0.936 1.00 83.75 398 LEU A N 1
ATOM 3196 C CA . LEU A 1 398 ? -9.676 18.370 1.546 1.00 83.75 398 LEU A CA 1
ATOM 3197 C C . LEU A 1 398 ? -11.010 18.391 2.315 1.00 83.75 398 LEU A C 1
ATOM 3199 O O . LEU A 1 398 ? -11.676 19.431 2.372 1.00 83.75 398 LEU A O 1
ATOM 3203 N N . ASN A 1 399 ? -11.421 17.248 2.867 1.00 87.75 399 ASN A N 1
ATOM 3204 C CA . ASN A 1 399 ? -12.590 17.144 3.735 1.00 87.75 399 ASN A CA 1
ATOM 3205 C C . ASN A 1 399 ? -12.299 17.538 5.188 1.00 87.75 399 ASN A C 1
ATOM 3207 O O . ASN A 1 399 ? -11.161 17.770 5.593 1.00 87.75 399 ASN A O 1
ATOM 3211 N N . ASN A 1 400 ? -13.374 17.631 5.972 1.00 91.38 400 ASN A N 1
ATOM 3212 C CA . ASN A 1 400 ? -13.294 17.715 7.423 1.00 91.38 400 ASN A CA 1
ATOM 3213 C C . ASN A 1 400 ? -13.059 16.303 7.977 1.00 91.38 400 ASN A C 1
ATOM 3215 O O . ASN A 1 400 ? -14.014 15.570 8.206 1.00 91.38 400 ASN A O 1
ATOM 3219 N N . TRP A 1 401 ? -11.797 15.925 8.170 1.00 94.94 401 TRP A N 1
ATOM 3220 C CA . TRP A 1 401 ? -11.426 14.626 8.733 1.00 94.94 401 TRP A CA 1
ATOM 3221 C C . TRP A 1 401 ? -11.702 14.512 10.242 1.00 94.94 401 TRP A C 1
ATOM 3223 O O . TRP A 1 401 ? -11.836 13.406 10.756 1.00 94.94 401 TRP A O 1
ATOM 3233 N N . THR A 1 402 ? -11.832 15.632 10.966 1.00 95.06 402 THR A N 1
ATOM 3234 C CA . THR A 1 402 ? -12.054 15.622 12.425 1.00 95.06 402 THR A CA 1
ATOM 3235 C C . THR A 1 402 ? -13.488 15.254 12.821 1.00 95.06 402 THR A C 1
ATOM 3237 O O . THR A 1 402 ? -13.755 14.984 13.994 1.00 95.06 402 THR A O 1
ATOM 3240 N N . CYS A 1 403 ? -14.419 15.154 11.862 1.00 94.12 403 CYS A N 1
ATOM 3241 C CA . CYS A 1 403 ? -15.771 14.646 12.115 1.00 94.12 403 CYS A CA 1
ATOM 3242 C C . CYS A 1 403 ? -15.805 13.168 12.542 1.00 94.12 403 CYS A C 1
ATOM 3244 O O . CYS A 1 403 ? -16.791 12.742 13.149 1.00 94.12 403 CYS A O 1
ATOM 3246 N N . GLY A 1 404 ? -14.728 12.428 12.262 1.00 94.94 404 GLY A N 1
ATOM 3247 C CA . GLY A 1 404 ? -14.613 10.991 12.470 1.00 94.94 404 GLY A CA 1
ATOM 3248 C C . GLY A 1 404 ? -15.300 10.170 11.379 1.00 94.94 404 GLY A C 1
ATOM 3249 O O . GLY A 1 404 ? -16.238 10.642 10.730 1.00 94.94 404 GLY A O 1
ATOM 3250 N N . LEU A 1 405 ? -14.904 8.916 11.189 1.00 96.81 405 LEU A N 1
ATOM 3251 C CA . LEU A 1 405 ? -15.412 8.015 10.147 1.00 96.81 405 LEU A CA 1
ATOM 3252 C C . LEU A 1 405 ? -16.343 6.922 10.694 1.00 96.81 405 LEU A C 1
ATOM 3254 O O . LEU A 1 405 ? -17.311 6.594 10.004 1.00 96.81 405 LEU A O 1
ATOM 3258 N N . ASP A 1 406 ? -16.143 6.445 11.928 1.00 96.62 406 ASP A N 1
ATOM 3259 C CA . ASP A 1 406 ? -16.961 5.385 12.540 1.00 96.62 406 ASP A CA 1
ATOM 3260 C C . ASP A 1 406 ? -18.460 5.765 12.628 1.00 96.62 406 ASP A C 1
ATOM 3262 O O . ASP A 1 406 ? -18.828 6.723 13.330 1.00 96.62 406 ASP A O 1
ATOM 3266 N N . PRO A 1 407 ? -19.376 5.038 11.956 1.00 93.44 407 PRO A N 1
ATOM 3267 C CA . PRO A 1 407 ? -20.823 5.194 12.123 1.00 93.44 407 PRO A CA 1
ATOM 3268 C C . PRO A 1 407 ? -21.309 5.293 13.583 1.00 93.44 407 PRO A C 1
ATOM 3270 O O . PRO A 1 407 ? -22.247 6.051 13.852 1.00 93.44 407 PRO A O 1
ATOM 3273 N N . GLU A 1 408 ? -20.670 4.600 14.527 1.00 94.88 408 GLU A N 1
ATOM 3274 C CA . GLU A 1 408 ? -21.063 4.533 15.940 1.00 94.88 408 GLU A CA 1
ATOM 3275 C C . GLU A 1 408 ? -20.837 5.839 16.715 1.00 94.88 408 GLU A C 1
ATOM 3277 O O . GLU A 1 408 ? -21.593 6.130 17.647 1.00 94.88 408 GLU A O 1
ATOM 3282 N N . LEU A 1 409 ? -19.909 6.699 16.276 1.00 92.94 409 LEU A N 1
ATOM 3283 C CA . LEU A 1 409 ? -19.655 8.009 16.894 1.00 92.94 409 LEU A CA 1
ATOM 3284 C C . LEU A 1 409 ? -20.838 8.987 16.800 1.00 92.94 409 LEU A C 1
ATOM 3286 O O . LEU A 1 409 ? -20.897 9.946 17.571 1.00 92.94 409 LEU A O 1
ATOM 3290 N N . ARG A 1 410 ? -21.767 8.778 15.851 1.00 90.19 410 ARG A N 1
ATOM 3291 C CA . ARG A 1 410 ? -22.999 9.576 15.627 1.00 90.19 410 ARG A CA 1
ATOM 3292 C C . ARG A 1 410 ? -22.807 11.098 15.499 1.00 90.19 410 ARG A C 1
ATOM 3294 O O . ARG A 1 410 ? -23.787 11.838 15.547 1.00 90.19 410 ARG A O 1
ATOM 3301 N N . THR A 1 411 ? -21.581 11.570 15.285 1.00 87.31 411 THR A N 1
ATOM 3302 C CA . THR A 1 411 ? -21.238 12.988 15.071 1.00 87.31 411 THR A CA 1
ATOM 3303 C C . THR A 1 411 ? -21.987 13.583 13.880 1.00 87.31 411 THR A C 1
ATOM 3305 O O . THR A 1 411 ? -22.429 14.729 13.924 1.00 87.31 411 THR A O 1
ATOM 3308 N N . TRP A 1 412 ? -22.125 12.780 12.827 1.00 88.12 412 TRP A N 1
ATOM 3309 C CA . TRP A 1 412 ? -22.608 13.123 11.495 1.00 88.12 412 TRP A CA 1
ATOM 3310 C C . TRP A 1 412 ? -23.619 12.049 11.062 1.00 88.12 412 TRP A C 1
ATOM 3312 O O . TRP A 1 412 ? -23.239 10.958 10.633 1.00 88.12 412 TRP A O 1
ATOM 3322 N N . SER A 1 413 ? -24.909 12.329 11.266 1.00 90.25 413 SER A N 1
ATOM 3323 C CA . SER A 1 413 ? -25.977 11.318 11.302 1.00 90.25 413 SER A CA 1
ATOM 3324 C C . SER A 1 413 ? -27.031 11.433 10.198 1.00 90.25 413 SER A C 1
ATOM 3326 O O . SER A 1 413 ? -27.913 10.574 10.123 1.00 90.25 413 SER A O 1
ATOM 3328 N N . THR A 1 414 ? -26.973 12.441 9.318 1.00 93.38 414 THR A N 1
ATOM 3329 C CA . THR A 1 414 ? -27.894 12.475 8.170 1.00 93.38 414 THR A CA 1
ATOM 3330 C C . THR A 1 414 ? -27.497 11.410 7.137 1.00 93.38 414 THR A C 1
ATOM 3332 O O . THR A 1 414 ? -26.319 11.050 7.048 1.00 93.38 414 THR A O 1
ATOM 3335 N N . PRO A 1 415 ? -28.428 10.921 6.291 1.00 93.31 415 PRO A N 1
ATOM 3336 C CA . PRO A 1 415 ? -28.095 9.955 5.239 1.00 93.31 415 PRO A CA 1
ATOM 3337 C C . PRO A 1 415 ? -26.977 10.436 4.300 1.00 93.31 415 PRO A C 1
ATOM 3339 O O . PRO A 1 415 ? -26.154 9.639 3.851 1.00 93.31 415 PRO A O 1
ATOM 3342 N N . GLN A 1 416 ? -26.913 11.749 4.045 1.00 92.44 416 GLN A N 1
ATOM 3343 C CA . GLN A 1 416 ? -25.874 12.358 3.220 1.00 92.44 416 GLN A CA 1
ATOM 3344 C C . GLN A 1 416 ? -24.512 12.374 3.922 1.00 92.44 416 GLN A C 1
ATOM 3346 O O . GLN A 1 416 ? -23.490 12.145 3.269 1.00 92.44 416 GLN A O 1
ATOM 3351 N N . ASP A 1 417 ? -24.477 12.607 5.237 1.00 90.94 417 ASP A N 1
ATOM 3352 C CA . ASP A 1 417 ? -23.225 12.557 5.987 1.00 90.94 417 ASP A CA 1
ATOM 3353 C C . ASP A 1 417 ? -22.708 11.117 6.075 1.00 90.94 417 ASP A C 1
ATOM 3355 O O . ASP A 1 417 ? -21.539 10.886 5.791 1.00 90.94 417 ASP A O 1
ATOM 3359 N N . ILE A 1 418 ? -23.574 10.135 6.362 1.00 91.94 418 ILE A N 1
ATOM 3360 C CA . ILE A 1 418 ? -23.218 8.703 6.398 1.00 91.94 418 ILE A CA 1
ATOM 3361 C C . ILE A 1 418 ? -22.614 8.260 5.056 1.00 91.94 418 ILE A C 1
ATOM 3363 O O . ILE A 1 418 ? -21.556 7.630 5.027 1.00 91.94 418 ILE A O 1
ATOM 3367 N N . TYR A 1 419 ? -23.235 8.643 3.935 1.00 94.25 419 TYR A N 1
ATOM 3368 C CA . TYR A 1 419 ? -22.687 8.393 2.599 1.00 94.25 419 TYR A CA 1
ATOM 3369 C C . TYR A 1 419 ? -21.322 9.069 2.389 1.00 94.25 419 TYR A C 1
ATOM 3371 O O . TYR A 1 419 ? -20.403 8.462 1.839 1.00 94.25 419 TYR A O 1
ATOM 3379 N N . THR A 1 420 ? -21.161 10.309 2.857 1.00 92.38 420 THR A N 1
ATOM 3380 C CA . THR A 1 420 ? -19.900 11.058 2.735 1.00 92.38 420 THR A CA 1
ATOM 3381 C C . THR A 1 420 ? -18.782 10.420 3.564 1.00 92.38 420 THR A C 1
ATOM 3383 O O . THR A 1 420 ? -17.683 10.236 3.046 1.00 92.38 420 THR A O 1
ATOM 3386 N N . ARG A 1 421 ? -19.067 10.007 4.807 1.00 94.12 421 ARG A N 1
ATOM 3387 C CA . ARG A 1 421 ? -18.128 9.300 5.696 1.00 94.12 421 ARG A CA 1
ATOM 3388 C C . ARG A 1 421 ? -17.696 7.965 5.106 1.00 94.12 421 ARG A C 1
ATOM 3390 O O . ARG A 1 421 ? -16.503 7.686 5.085 1.00 94.12 421 ARG A O 1
ATOM 3397 N N . LYS A 1 422 ? -18.632 7.194 4.536 1.00 95.06 422 LYS A N 1
ATOM 3398 C CA . LYS A 1 422 ? -18.296 5.960 3.811 1.00 95.06 422 LYS A CA 1
ATOM 3399 C C . LYS A 1 422 ? -17.300 6.235 2.682 1.00 95.06 422 LYS A C 1
ATOM 3401 O O . LYS A 1 422 ? -16.256 5.600 2.641 1.00 95.06 422 LYS A O 1
ATOM 3406 N N . ARG A 1 423 ? -17.571 7.224 1.822 1.00 94.88 423 ARG A N 1
ATOM 3407 C CA . ARG A 1 423 ? -16.637 7.594 0.745 1.00 94.88 423 ARG A CA 1
ATOM 3408 C C . ARG A 1 423 ? -15.273 8.046 1.278 1.00 94.88 423 ARG A C 1
ATOM 3410 O O . ARG A 1 423 ? -14.258 7.737 0.667 1.00 94.88 423 ARG A O 1
ATOM 3417 N N . MET A 1 424 ? -15.244 8.778 2.394 1.00 95.88 424 MET A N 1
ATOM 3418 C CA . MET A 1 424 ? -14.003 9.201 3.055 1.00 95.88 424 MET A CA 1
ATOM 3419 C C . MET A 1 424 ? -13.200 8.007 3.587 1.00 95.88 424 MET A C 1
ATOM 3421 O O . MET A 1 424 ? -11.984 7.994 3.417 1.00 95.88 424 MET A O 1
ATOM 3425 N N . ALA A 1 425 ? -13.861 6.987 4.142 1.00 96.50 425 ALA A N 1
ATOM 3426 C CA . ALA A 1 425 ? -13.226 5.724 4.511 1.00 96.50 425 ALA A CA 1
ATOM 3427 C C . ALA A 1 425 ? -12.716 4.958 3.276 1.00 96.50 425 ALA A C 1
ATOM 3429 O O . ALA A 1 425 ? -11.553 4.570 3.255 1.00 96.50 425 ALA A O 1
ATOM 3430 N N . ASP A 1 426 ? -13.526 4.821 2.218 1.00 95.38 426 ASP A N 1
ATOM 3431 C CA . ASP A 1 426 ? -13.123 4.175 0.957 1.00 95.38 426 ASP A CA 1
ATOM 3432 C C . ASP A 1 426 ? -11.866 4.851 0.354 1.00 95.38 426 ASP A C 1
ATOM 3434 O O . ASP A 1 426 ? -10.922 4.175 -0.058 1.00 95.38 426 ASP A O 1
ATOM 3438 N N . TYR A 1 427 ? -11.802 6.190 0.369 1.00 95.75 427 TYR A N 1
ATOM 3439 C CA . TYR A 1 427 ? -10.602 6.953 -0.003 1.00 95.75 427 TYR A CA 1
ATOM 3440 C C . TYR A 1 427 ? -9.411 6.635 0.905 1.00 95.75 427 TYR A C 1
ATOM 3442 O O . TYR A 1 427 ? -8.342 6.320 0.394 1.00 95.75 427 TYR A O 1
ATOM 3450 N N . ALA A 1 428 ? -9.593 6.695 2.227 1.00 96.62 428 ALA A N 1
ATOM 3451 C CA . ALA A 1 428 ? -8.519 6.515 3.203 1.00 96.62 428 ALA A CA 1
ATOM 3452 C C . ALA A 1 428 ? -7.877 5.119 3.083 1.00 96.62 428 ALA A C 1
ATOM 3454 O O . ALA A 1 428 ? -6.657 4.977 3.155 1.00 96.62 428 ALA A O 1
ATOM 3455 N N . ILE A 1 429 ? -8.694 4.099 2.801 1.00 96.31 429 ILE A N 1
ATOM 3456 C CA . ILE A 1 429 ? -8.254 2.740 2.467 1.00 96.31 429 ILE A CA 1
ATOM 3457 C C . ILE A 1 429 ? -7.426 2.738 1.179 1.00 96.31 429 ILE A C 1
ATOM 3459 O O . ILE A 1 429 ? -6.307 2.232 1.162 1.00 96.31 429 ILE A O 1
ATOM 3463 N N . HIS A 1 430 ? -7.958 3.271 0.077 1.00 95.69 430 HIS A N 1
ATOM 3464 C CA . HIS A 1 430 ? -7.250 3.240 -1.205 1.00 95.69 430 HIS A CA 1
ATOM 3465 C C . HIS A 1 430 ? -5.956 4.060 -1.189 1.00 95.69 430 HIS A C 1
ATOM 3467 O O . HIS A 1 430 ? -5.016 3.695 -1.896 1.00 95.69 430 HIS A O 1
ATOM 3473 N N . ASP A 1 431 ? -5.876 5.100 -0.357 1.00 95.81 431 ASP A N 1
ATOM 3474 C CA . ASP A 1 431 ? -4.652 5.868 -0.160 1.00 95.81 431 ASP A CA 1
ATOM 3475 C C . ASP A 1 431 ? -3.574 5.041 0.551 1.00 95.81 431 ASP A C 1
ATOM 3477 O O . ASP A 1 431 ? -2.498 4.869 -0.013 1.00 95.81 431 ASP A O 1
ATOM 3481 N N . VAL A 1 432 ? -3.877 4.398 1.690 1.00 97.56 432 VAL A N 1
ATOM 3482 C CA . VAL A 1 432 ? -2.903 3.540 2.402 1.00 97.56 432 VAL A CA 1
ATOM 3483 C C . VAL A 1 432 ? -2.536 2.259 1.629 1.00 97.56 432 VAL A C 1
ATOM 3485 O O . VAL A 1 432 ? -1.422 1.753 1.759 1.00 97.56 432 VAL A O 1
ATOM 3488 N N . PHE A 1 433 ? -3.405 1.759 0.741 1.00 97.31 433 PHE A N 1
ATOM 3489 C CA . PHE A 1 433 ? -3.067 0.649 -0.166 1.00 97.31 433 PHE A CA 1
ATOM 3490 C C . PHE A 1 433 ? -2.143 1.047 -1.326 1.00 97.31 433 PHE A C 1
ATOM 3492 O O . PHE A 1 433 ? -1.450 0.185 -1.875 1.00 97.31 433 PHE A O 1
ATOM 3499 N N . GLY A 1 434 ? -2.115 2.321 -1.723 1.00 96.94 434 GLY A N 1
ATOM 3500 C CA . GLY A 1 434 ? -1.259 2.810 -2.805 1.00 96.94 434 GLY A CA 1
ATOM 3501 C C . GLY A 1 434 ? 0.235 2.527 -2.568 1.00 96.94 434 GLY A C 1
ATOM 3502 O O . GLY A 1 434 ? 0.864 1.872 -3.407 1.00 96.94 434 GLY A O 1
ATOM 3503 N N . PRO A 1 435 ? 0.816 2.959 -1.431 1.00 97.69 435 PRO A N 1
ATOM 3504 C CA . PRO A 1 435 ? 2.201 2.684 -1.076 1.00 97.69 435 PRO A CA 1
ATOM 3505 C C . PRO A 1 435 ? 2.466 1.180 -0.962 1.00 97.69 435 PRO A C 1
ATOM 3507 O O . PRO A 1 435 ? 3.464 0.712 -1.503 1.00 97.69 435 PRO A O 1
ATOM 3510 N N . THR A 1 436 ? 1.548 0.398 -0.380 1.00 96.56 436 THR A N 1
ATOM 3511 C CA . THR A 1 436 ? 1.675 -1.069 -0.318 1.00 96.56 436 THR A CA 1
ATOM 3512 C C . THR A 1 436 ? 1.805 -1.706 -1.703 1.00 96.56 436 THR A C 1
ATOM 3514 O O . THR A 1 436 ? 2.671 -2.554 -1.922 1.00 96.56 436 THR A O 1
ATOM 3517 N N . HIS A 1 437 ? 0.987 -1.286 -2.671 1.00 95.75 437 HIS A N 1
ATOM 3518 C CA . HIS A 1 437 ? 1.070 -1.821 -4.031 1.00 95.75 437 HIS A CA 1
ATOM 3519 C C . HIS A 1 437 ? 2.400 -1.433 -4.697 1.00 95.75 437 HIS A C 1
ATOM 3521 O O . HIS A 1 437 ? 3.035 -2.270 -5.342 1.00 95.75 437 HIS A O 1
ATOM 3527 N N . ILE A 1 438 ? 2.875 -0.197 -4.488 1.00 96.62 438 ILE A N 1
ATOM 3528 C CA . ILE A 1 438 ? 4.204 0.231 -4.946 1.00 96.62 438 ILE A CA 1
ATOM 3529 C C . ILE A 1 438 ? 5.317 -0.594 -4.282 1.00 96.62 438 ILE A C 1
ATOM 3531 O O . ILE A 1 438 ? 6.235 -1.012 -4.981 1.00 96.62 438 ILE A O 1
ATOM 3535 N N . PHE A 1 439 ? 5.242 -0.887 -2.982 1.00 96.00 439 PHE A N 1
ATOM 3536 C CA . PHE A 1 439 ? 6.222 -1.722 -2.278 1.00 96.00 439 PHE A CA 1
ATOM 3537 C C . PHE A 1 439 ? 6.342 -3.124 -2.890 1.00 96.00 439 PHE A C 1
ATOM 3539 O O . PHE A 1 439 ? 7.457 -3.569 -3.177 1.00 96.00 439 PHE A O 1
ATOM 3546 N N . PHE A 1 440 ? 5.220 -3.797 -3.165 1.00 93.88 440 PHE A N 1
ATOM 3547 C CA . PHE A 1 440 ? 5.249 -5.104 -3.828 1.00 93.88 440 PHE A CA 1
ATOM 3548 C C . PHE A 1 440 ? 5.790 -5.009 -5.259 1.00 93.88 440 PHE A C 1
ATOM 3550 O O . PHE A 1 440 ? 6.685 -5.769 -5.623 1.00 93.88 440 PHE A O 1
ATOM 3557 N N . TYR A 1 441 ? 5.350 -4.018 -6.042 1.00 94.00 441 TYR A N 1
ATOM 3558 C CA . TYR A 1 441 ? 5.887 -3.767 -7.383 1.00 94.00 441 TYR A CA 1
ATOM 3559 C C . TYR A 1 441 ? 7.408 -3.554 -7.372 1.00 94.00 441 TYR A C 1
ATOM 3561 O O . TYR A 1 441 ? 8.122 -4.147 -8.185 1.00 94.00 441 TYR A O 1
ATOM 3569 N N . LEU A 1 442 ? 7.918 -2.745 -6.441 1.00 92.69 442 LEU A N 1
ATOM 3570 C CA . LEU A 1 442 ? 9.349 -2.515 -6.269 1.00 92.69 442 LEU A CA 1
ATOM 3571 C C . LEU A 1 442 ? 10.061 -3.811 -5.883 1.00 92.69 442 LEU A C 1
ATOM 3573 O O . LEU A 1 442 ? 11.029 -4.159 -6.548 1.00 92.69 442 LEU A O 1
ATOM 3577 N N . SER A 1 443 ? 9.549 -4.567 -4.911 1.00 88.62 443 SER A N 1
ATOM 3578 C CA . SER A 1 443 ? 10.117 -5.856 -4.490 1.00 88.62 443 SER A CA 1
ATOM 3579 C C . SER A 1 443 ? 10.235 -6.850 -5.654 1.00 88.62 443 SER A C 1
ATOM 3581 O O . SER A 1 443 ? 11.327 -7.358 -5.923 1.00 88.62 443 SER A O 1
ATOM 3583 N N . THR A 1 444 ? 9.167 -7.055 -6.437 1.00 86.06 444 THR A N 1
ATOM 3584 C CA . THR A 1 444 ? 9.195 -7.932 -7.622 1.00 86.06 444 THR A CA 1
ATOM 3585 C C . THR A 1 444 ? 10.173 -7.427 -8.686 1.00 86.06 444 THR A C 1
ATOM 3587 O O . THR A 1 444 ? 10.941 -8.202 -9.255 1.00 86.06 444 THR A O 1
ATOM 3590 N N . LYS A 1 445 ? 10.171 -6.121 -8.991 1.00 86.00 445 LYS A N 1
ATOM 3591 C CA . LYS A 1 445 ? 11.028 -5.556 -10.046 1.00 86.00 445 LYS A CA 1
ATOM 3592 C C . LYS A 1 445 ? 12.492 -5.443 -9.624 1.00 86.00 445 LYS A C 1
ATOM 3594 O O . LYS A 1 445 ? 13.362 -5.523 -10.493 1.00 86.00 445 LYS A O 1
ATOM 3599 N N . MET A 1 446 ? 12.782 -5.253 -8.342 1.00 79.75 446 MET A N 1
ATOM 3600 C CA . MET A 1 446 ? 14.137 -5.221 -7.794 1.00 79.75 446 MET A CA 1
ATOM 3601 C C . MET A 1 446 ? 14.728 -6.621 -7.705 1.00 79.75 446 MET A C 1
ATOM 3603 O O . MET A 1 446 ? 15.851 -6.785 -8.149 1.00 79.75 446 MET A O 1
ATOM 3607 N N . SER A 1 447 ? 13.974 -7.639 -7.276 1.00 70.19 447 SER A N 1
ATOM 3608 C CA . SER A 1 447 ? 14.458 -9.032 -7.256 1.00 70.19 447 SER A CA 1
ATOM 3609 C C . SER A 1 447 ? 14.964 -9.522 -8.626 1.00 70.19 447 SER A C 1
ATOM 3611 O O . SER A 1 447 ? 15.938 -10.265 -8.690 1.00 70.19 447 SER A O 1
ATOM 3613 N N . LEU A 1 448 ? 14.369 -9.039 -9.724 1.00 52.19 448 LEU A N 1
ATOM 3614 C CA . LEU A 1 448 ? 14.788 -9.334 -11.104 1.00 52.19 448 LEU A CA 1
ATOM 3615 C C . LEU A 1 448 ? 16.087 -8.634 -11.559 1.00 52.19 448 LEU A C 1
ATOM 3617 O O . LEU A 1 448 ? 16.525 -8.841 -12.690 1.00 52.19 448 LEU A O 1
ATOM 3621 N N . CYS A 1 449 ? 16.697 -7.778 -10.739 1.00 48.06 449 CYS A N 1
ATOM 3622 C CA . CYS A 1 449 ? 17.986 -7.155 -11.035 1.00 48.06 449 CYS A CA 1
ATOM 3623 C C . CYS A 1 449 ? 18.890 -7.274 -9.811 1.00 48.06 449 CYS A C 1
ATOM 3625 O O . CYS A 1 449 ? 18.564 -6.736 -8.761 1.00 48.06 449 CYS A O 1
ATOM 3627 N N . SER A 1 450 ? 20.032 -7.943 -9.960 1.00 43.22 450 SER A N 1
ATOM 3628 C CA . SER A 1 450 ? 20.965 -8.312 -8.885 1.00 43.22 450 SER A CA 1
ATOM 3629 C C . SER A 1 450 ? 21.694 -7.121 -8.231 1.00 43.22 450 SER A C 1
ATOM 3631 O O . SER A 1 450 ? 22.919 -7.044 -8.254 1.00 43.22 450 SER A O 1
ATOM 3633 N N . VAL A 1 451 ? 20.947 -6.181 -7.651 1.00 43.84 451 VAL A N 1
ATOM 3634 C CA . VAL A 1 451 ? 21.442 -4.995 -6.947 1.00 43.84 451 VAL A CA 1
ATOM 3635 C C . VAL A 1 451 ? 21.618 -5.352 -5.473 1.00 43.84 451 VAL A C 1
ATOM 3637 O O . VAL A 1 451 ? 20.651 -5.479 -4.719 1.00 43.84 451 VAL A O 1
ATOM 3640 N N . SER A 1 452 ? 22.868 -5.534 -5.055 1.00 39.56 452 SER A N 1
ATOM 3641 C CA . SER A 1 452 ? 23.229 -6.103 -3.748 1.00 39.56 452 SER A CA 1
ATOM 3642 C C . SER A 1 452 ? 22.791 -5.273 -2.530 1.00 39.56 452 SER A C 1
ATOM 3644 O O . SER A 1 452 ? 22.762 -5.799 -1.422 1.00 39.56 452 SER A O 1
ATOM 3646 N N . GLY A 1 453 ? 22.442 -3.994 -2.710 1.00 42.38 453 GLY A N 1
ATOM 3647 C CA . GLY A 1 453 ? 22.206 -3.042 -1.614 1.00 42.38 453 GLY A CA 1
ATOM 3648 C C . GLY A 1 453 ? 20.848 -3.112 -0.900 1.00 42.38 453 GLY A C 1
ATOM 3649 O O . GLY A 1 453 ? 20.696 -2.471 0.133 1.00 42.38 453 GLY A O 1
ATOM 3650 N N . LEU A 1 454 ? 19.856 -3.855 -1.411 1.00 42.50 454 LEU A N 1
ATOM 3651 C CA . LEU A 1 454 ? 18.485 -3.872 -0.853 1.00 42.50 454 LEU A CA 1
ATOM 3652 C C . LEU A 1 454 ? 18.036 -5.229 -0.282 1.00 42.50 454 LEU A C 1
ATOM 3654 O O . LEU A 1 454 ? 16.884 -5.388 0.116 1.00 42.50 454 LEU A O 1
ATOM 3658 N N . GLN A 1 455 ? 18.945 -6.202 -0.166 1.00 48.22 455 GLN A N 1
ATOM 3659 C CA . GLN A 1 455 ? 18.626 -7.551 0.332 1.00 48.22 455 GLN A CA 1
ATOM 3660 C C . GLN A 1 455 ? 18.246 -7.615 1.828 1.00 48.22 455 GLN A C 1
ATOM 3662 O O . GLN A 1 455 ? 17.820 -8.668 2.295 1.00 48.22 455 GLN A O 1
ATOM 3667 N N . SER A 1 456 ? 18.359 -6.507 2.573 1.00 46.28 456 SER A N 1
ATOM 3668 C CA . SER A 1 456 ? 17.933 -6.421 3.979 1.00 46.28 456 SER A CA 1
ATOM 3669 C C . SER A 1 456 ? 16.411 -6.373 4.164 1.00 46.28 456 SER A C 1
ATOM 3671 O O . SER A 1 456 ? 15.937 -6.643 5.261 1.00 46.28 456 SER A O 1
ATOM 3673 N N . LEU A 1 457 ? 15.638 -6.061 3.115 1.00 47.91 457 LEU A N 1
ATOM 3674 C CA . LEU A 1 457 ? 14.167 -6.072 3.132 1.00 47.91 457 LEU A CA 1
ATOM 3675 C C . LEU A 1 457 ? 13.600 -7.423 2.666 1.00 47.91 457 LEU A C 1
ATOM 3677 O O . LEU A 1 457 ? 12.621 -7.478 1.919 1.00 47.91 457 LEU A O 1
ATOM 3681 N N . LYS A 1 458 ? 14.209 -8.537 3.091 1.00 49.38 458 LYS A N 1
ATOM 3682 C CA . LYS A 1 458 ? 13.537 -9.835 2.979 1.00 49.38 458 LYS A CA 1
ATOM 3683 C C . LYS A 1 458 ? 12.289 -9.797 3.856 1.00 49.38 458 LYS A C 1
ATOM 3685 O O . LYS A 1 458 ? 12.399 -9.694 5.074 1.00 49.38 458 LYS A O 1
ATOM 3690 N N . LEU A 1 459 ? 11.119 -9.909 3.225 1.00 49.75 459 LEU A N 1
ATOM 3691 C CA . LEU A 1 459 ? 9.897 -10.306 3.922 1.00 49.75 459 LEU A CA 1
ATOM 3692 C C . LEU A 1 459 ? 10.210 -11.558 4.758 1.00 49.75 459 LEU A C 1
ATOM 3694 O O . LEU A 1 459 ? 10.942 -12.421 4.260 1.00 49.75 459 LEU A O 1
ATOM 3698 N N . PRO A 1 460 ? 9.699 -11.671 5.997 1.00 42.47 460 PRO A N 1
ATOM 3699 C CA . PRO A 1 460 ? 9.919 -12.862 6.802 1.00 42.47 460 PRO A CA 1
ATOM 3700 C C . PRO A 1 460 ? 9.433 -14.088 6.028 1.00 42.47 460 PRO A C 1
ATOM 3702 O O . PRO A 1 460 ? 8.244 -14.199 5.718 1.00 42.47 460 PRO A O 1
ATOM 3705 N N . ASP A 1 461 ? 10.355 -15.006 5.718 1.00 44.81 461 ASP A N 1
ATOM 3706 C CA . ASP A 1 461 ? 9.989 -16.328 5.218 1.00 44.81 461 ASP A CA 1
ATOM 3707 C C . ASP A 1 461 ? 8.986 -16.935 6.205 1.00 44.81 461 ASP A C 1
ATOM 3709 O O . ASP A 1 461 ? 9.180 -16.887 7.423 1.00 44.81 461 ASP A O 1
ATOM 3713 N N . SER A 1 462 ? 7.880 -17.469 5.685 1.00 39.34 462 SER A N 1
ATOM 3714 C CA . SER A 1 462 ? 6.732 -17.897 6.487 1.00 39.34 462 SER A CA 1
ATOM 3715 C C . SER A 1 462 ? 6.989 -19.233 7.202 1.00 39.34 462 SER A C 1
ATOM 3717 O O . SER A 1 462 ? 6.299 -20.226 6.959 1.00 39.34 462 SER A O 1
ATOM 3719 N N . SER A 1 463 ? 7.998 -19.268 8.074 1.00 39.44 463 SER A N 1
ATOM 3720 C CA . SER A 1 463 ? 8.401 -20.416 8.885 1.00 39.44 463 SER A CA 1
ATOM 3721 C C . SER A 1 463 ? 8.583 -20.027 10.359 1.00 39.44 463 SER A C 1
ATOM 3723 O O . SER A 1 463 ? 9.650 -19.548 10.747 1.00 39.44 463 SER A O 1
ATOM 3725 N N . PRO A 1 464 ? 7.577 -20.276 11.212 1.00 45.31 464 PRO A N 1
ATOM 3726 C CA . PRO A 1 464 ? 7.724 -20.169 12.654 1.00 45.31 464 PRO A CA 1
ATOM 3727 C C . PRO A 1 464 ? 7.592 -21.547 13.315 1.00 45.31 464 PRO A C 1
ATOM 3729 O O . PRO A 1 464 ? 6.483 -22.043 13.468 1.00 45.31 464 PRO A O 1
ATOM 3732 N N . PHE A 1 465 ? 8.698 -22.135 13.777 1.00 34.84 465 PHE A N 1
ATOM 3733 C CA . PHE A 1 465 ? 8.672 -23.006 14.960 1.00 34.84 465 PHE A CA 1
ATOM 3734 C C . PHE A 1 465 ? 10.026 -22.971 15.684 1.00 34.84 465 PHE A C 1
ATOM 3736 O O . PHE A 1 465 ? 11.028 -23.395 15.107 1.00 34.84 465 PHE A O 1
ATOM 3743 N N . PRO A 1 466 ? 10.086 -22.492 16.941 1.00 38.12 466 PRO A N 1
ATOM 3744 C CA . PRO A 1 466 ? 11.282 -22.627 17.757 1.00 38.12 466 PRO A CA 1
ATOM 3745 C C . PRO A 1 466 ? 11.440 -24.088 18.192 1.00 38.12 466 PRO A C 1
ATOM 3747 O O . PRO A 1 466 ? 10.527 -24.680 18.768 1.00 38.12 466 PRO A O 1
ATOM 3750 N N . SER A 1 467 ? 12.614 -24.668 17.951 1.00 32.25 467 SER A N 1
ATOM 3751 C CA . SER A 1 467 ? 12.985 -25.974 18.494 1.00 32.25 467 SER A CA 1
ATOM 3752 C C . SER A 1 467 ? 13.265 -25.848 19.994 1.00 32.25 467 SER A C 1
ATOM 3754 O O . SER A 1 467 ? 14.398 -25.602 20.408 1.00 32.25 467 SER A O 1
ATOM 3756 N N . SER A 1 468 ? 12.230 -26.000 20.817 1.00 39.19 468 SER A N 1
ATOM 3757 C CA . SER A 1 468 ? 12.397 -26.178 22.257 1.00 39.19 468 SER A CA 1
ATOM 3758 C C . SER A 1 468 ? 13.016 -27.549 22.528 1.00 39.19 468 SER A C 1
ATOM 3760 O O . SER A 1 468 ? 12.340 -28.566 22.367 1.00 39.19 468 SER A O 1
ATOM 3762 N N . SER A 1 469 ? 14.273 -27.579 22.958 1.00 44.19 469 SER A N 1
ATOM 3763 C CA . SER A 1 469 ? 14.852 -28.752 23.613 1.00 44.19 469 SER A CA 1
ATOM 3764 C C . SER A 1 469 ? 14.263 -28.892 25.019 1.00 44.19 469 SER A C 1
ATOM 3766 O O . SER A 1 469 ? 14.352 -27.936 25.791 1.00 44.19 469 SER A O 1
ATOM 3768 N N . PRO A 1 470 ? 13.718 -30.055 25.398 1.00 52.22 470 PRO A N 1
ATOM 3769 C CA . PRO A 1 470 ? 13.717 -30.506 26.776 1.00 52.22 470 PRO A CA 1
ATOM 3770 C C . PRO A 1 470 ? 14.870 -31.491 26.999 1.00 52.22 470 PRO A C 1
ATOM 3772 O O . PRO A 1 470 ? 15.200 -32.297 26.125 1.00 52.22 470 PRO A O 1
ATOM 3775 N N . ASP A 1 471 ? 15.467 -31.428 28.183 1.00 46.44 471 ASP A N 1
ATOM 3776 C CA . ASP A 1 471 ? 16.395 -32.449 28.651 1.00 46.44 471 ASP A CA 1
ATOM 3777 C C . ASP A 1 471 ? 15.730 -33.830 28.750 1.00 46.44 471 ASP A C 1
ATOM 3779 O O . ASP A 1 471 ? 14.514 -33.956 28.904 1.00 46.44 471 ASP A O 1
ATOM 3783 N N . ASN A 1 472 ? 16.589 -34.850 28.683 1.00 54.00 472 ASN A N 1
ATOM 3784 C CA . ASN A 1 472 ? 16.389 -36.219 29.162 1.00 54.00 472 ASN A CA 1
ATOM 3785 C C . ASN A 1 472 ? 15.183 -36.423 30.100 1.00 54.00 472 ASN A C 1
ATOM 3787 O O . ASN A 1 472 ? 15.208 -35.953 31.235 1.00 54.00 472 ASN A O 1
ATOM 3791 N N . ASP A 1 473 ? 14.269 -37.317 29.714 1.00 42.03 473 ASP A N 1
ATOM 3792 C CA . ASP A 1 473 ? 13.998 -38.460 30.587 1.00 42.03 473 ASP A CA 1
ATOM 3793 C C . ASP A 1 473 ? 13.470 -39.685 29.824 1.00 42.03 473 ASP A C 1
ATOM 3795 O O . ASP A 1 473 ? 12.831 -39.586 28.774 1.00 42.03 473 ASP A O 1
ATOM 3799 N N . ASN A 1 474 ? 13.792 -40.870 30.341 1.00 58.75 474 ASN A N 1
ATOM 3800 C CA . ASN A 1 474 ? 13.492 -42.148 29.694 1.00 58.75 474 ASN A CA 1
ATOM 3801 C C . ASN A 1 474 ? 11.998 -42.505 29.795 1.00 58.75 474 ASN A C 1
ATOM 3803 O O . ASN A 1 474 ? 11.474 -42.531 30.908 1.00 58.75 474 ASN A O 1
ATOM 3807 N N . ASN A 1 475 ? 11.358 -42.932 28.691 1.00 47.41 475 ASN A N 1
ATOM 3808 C CA . ASN A 1 475 ? 10.742 -44.274 28.582 1.00 47.41 475 ASN A CA 1
ATOM 3809 C C . ASN A 1 475 ? 9.924 -44.536 27.293 1.00 47.41 475 ASN A C 1
ATOM 3811 O O . ASN A 1 475 ? 9.123 -43.721 26.855 1.00 47.41 475 ASN A O 1
ATOM 3815 N N . ASN A 1 476 ? 10.030 -45.789 26.834 1.00 40.50 476 ASN A N 1
ATOM 3816 C CA . ASN A 1 476 ? 9.027 -46.609 26.133 1.00 40.50 476 ASN A CA 1
ATOM 3817 C C . ASN A 1 476 ? 8.527 -46.251 24.715 1.00 40.50 476 ASN A C 1
ATOM 3819 O O . ASN A 1 476 ? 7.597 -45.482 24.498 1.00 40.50 476 ASN A O 1
ATOM 3823 N N . ASN A 1 477 ? 9.042 -47.052 23.778 1.00 50.16 477 ASN A N 1
ATOM 3824 C CA . ASN A 1 477 ? 8.545 -47.353 22.433 1.00 50.16 477 ASN A CA 1
ATOM 3825 C C . ASN A 1 477 ? 7.007 -47.487 22.299 1.00 50.16 477 ASN A C 1
ATOM 3827 O O . ASN A 1 477 ? 6.474 -48.584 22.450 1.00 50.16 477 ASN A O 1
ATOM 3831 N N . THR A 1 478 ? 6.314 -46.421 21.891 1.00 50.97 478 THR A N 1
ATOM 3832 C CA . THR A 1 478 ? 5.119 -46.471 21.012 1.00 50.97 478 THR A CA 1
ATOM 3833 C C . THR A 1 478 ? 5.045 -45.157 20.200 1.00 50.97 478 THR A C 1
ATOM 3835 O O . THR A 1 478 ? 5.695 -44.187 20.574 1.00 50.97 478 THR A O 1
ATOM 3838 N N . ASP A 1 479 ? 4.304 -45.116 19.084 1.00 46.66 479 ASP A N 1
ATOM 3839 C CA . ASP A 1 479 ? 4.038 -43.917 18.244 1.00 46.66 479 ASP A CA 1
ATOM 3840 C C . ASP A 1 479 ? 5.180 -43.311 17.386 1.00 46.66 479 ASP A C 1
ATOM 3842 O O . ASP A 1 479 ? 5.187 -42.124 17.061 1.00 46.66 479 ASP A O 1
ATOM 3846 N N . MET A 1 480 ? 6.085 -44.144 16.861 1.00 40.84 480 MET A N 1
ATOM 3847 C CA . MET A 1 480 ? 7.058 -43.756 15.813 1.00 40.84 480 MET A CA 1
ATOM 3848 C C . MET A 1 480 ? 6.558 -44.021 14.370 1.00 40.84 480 MET A C 1
ATOM 3850 O O . MET A 1 480 ? 7.339 -44.433 13.514 1.00 40.84 480 MET A O 1
ATOM 3854 N N . LEU A 1 481 ? 5.261 -43.815 14.075 1.00 45.97 481 LEU A N 1
ATOM 3855 C CA . LEU A 1 481 ? 4.695 -44.187 12.759 1.00 45.97 481 LEU A CA 1
ATOM 3856 C C . LEU A 1 481 ? 3.706 -43.213 12.089 1.00 45.97 481 LEU A C 1
ATOM 3858 O O . LEU A 1 481 ? 3.407 -43.437 10.923 1.00 45.97 481 LEU A O 1
ATOM 3862 N N . ASP A 1 482 ? 3.242 -42.127 12.730 1.00 46.00 482 ASP A N 1
ATOM 3863 C CA . ASP A 1 482 ? 2.160 -41.299 12.139 1.00 46.00 482 ASP A CA 1
ATOM 3864 C C . ASP A 1 482 ? 2.345 -39.769 12.229 1.00 46.00 482 ASP A C 1
ATOM 3866 O O . ASP A 1 482 ? 1.415 -38.995 12.453 1.00 46.00 482 ASP A O 1
ATOM 3870 N N . ARG A 1 483 ? 3.584 -39.297 12.033 1.00 46.31 483 ARG A N 1
ATOM 3871 C CA . ARG A 1 483 ? 3.872 -37.881 11.716 1.00 46.31 483 ARG A CA 1
ATOM 3872 C C . ARG A 1 483 ? 4.798 -37.722 10.515 1.00 46.31 483 ARG A C 1
ATOM 3874 O O . ARG A 1 483 ? 5.721 -36.909 10.524 1.00 46.31 483 ARG A O 1
ATOM 3881 N N . GLN A 1 484 ? 4.491 -38.428 9.427 1.00 47.72 484 GLN A N 1
ATOM 3882 C CA . GLN A 1 484 ? 4.797 -37.851 8.121 1.00 47.72 484 GLN A CA 1
ATOM 3883 C C . GLN A 1 484 ? 3.940 -36.588 7.983 1.00 47.72 484 GLN A C 1
ATOM 3885 O O . GLN A 1 484 ? 2.738 -36.674 7.738 1.00 47.72 484 GLN A O 1
ATOM 3890 N N . GLN A 1 485 ? 4.544 -35.410 8.173 1.00 55.16 485 GLN A N 1
ATOM 3891 C CA . GLN A 1 485 ? 3.924 -34.154 7.757 1.00 55.16 485 GLN A CA 1
ATOM 3892 C C . GLN A 1 485 ? 3.688 -34.255 6.252 1.00 55.16 485 GLN A C 1
ATOM 3894 O O . GLN A 1 485 ? 4.612 -34.089 5.456 1.00 55.16 485 GLN A O 1
ATOM 3899 N N . LYS A 1 486 ? 2.455 -34.611 5.880 1.00 75.31 486 LYS A N 1
ATOM 3900 C CA . LYS A 1 486 ? 2.042 -34.818 4.497 1.00 75.31 486 LYS A CA 1
ATOM 3901 C C . LYS A 1 486 ? 2.319 -33.525 3.746 1.00 75.31 486 LYS A C 1
ATOM 3903 O O . LYS A 1 486 ? 1.631 -32.532 3.977 1.00 75.31 486 LYS A O 1
ATOM 3908 N N . GLN A 1 487 ? 3.367 -33.533 2.920 1.00 80.56 487 GLN A N 1
ATOM 3909 C CA . GLN A 1 487 ? 3.820 -32.327 2.241 1.00 80.56 487 GLN A CA 1
ATOM 3910 C C . GLN A 1 487 ? 2.646 -31.738 1.465 1.00 80.56 487 GLN A C 1
ATOM 3912 O O . GLN A 1 487 ? 1.981 -32.423 0.686 1.00 80.56 487 GLN A O 1
ATOM 3917 N N . LYS A 1 488 ? 2.356 -30.475 1.770 1.00 89.38 488 LYS A N 1
ATOM 3918 C CA . LYS A 1 488 ? 1.244 -29.729 1.197 1.00 89.38 488 LYS A CA 1
ATOM 3919 C C . LYS A 1 488 ? 1.412 -29.709 -0.331 1.00 89.38 488 LYS A C 1
ATOM 3921 O O . LYS A 1 488 ? 2.444 -29.214 -0.787 1.00 89.38 488 LYS A O 1
ATOM 3926 N N . PRO A 1 489 ? 0.448 -30.224 -1.118 1.00 91.38 489 PRO A N 1
ATOM 3927 C CA . PRO A 1 489 ? 0.627 -30.385 -2.552 1.00 91.38 489 PRO A CA 1
ATOM 3928 C C . PRO A 1 489 ? 0.918 -29.056 -3.254 1.00 91.38 489 PRO A C 1
ATOM 3930 O O . PRO A 1 489 ? 0.247 -28.039 -3.053 1.00 91.38 489 PRO A O 1
ATOM 3933 N N . SER A 1 490 ? 1.941 -29.090 -4.096 1.00 96.56 490 SER A N 1
ATOM 3934 C CA . SER A 1 490 ? 2.439 -27.976 -4.893 1.00 96.56 490 SER A CA 1
ATOM 3935 C C . SER A 1 490 ? 1.983 -28.134 -6.344 1.00 96.56 490 SER A C 1
ATOM 3937 O O . SER A 1 490 ? 2.228 -29.149 -6.988 1.00 96.56 490 SER A O 1
ATOM 3939 N N . PHE A 1 491 ? 1.319 -27.123 -6.882 1.00 97.81 491 PHE A N 1
ATOM 3940 C CA . PHE A 1 491 ? 0.888 -27.058 -8.273 1.00 97.81 491 PHE A CA 1
ATOM 3941 C C . PHE A 1 491 ? 1.817 -26.105 -9.016 1.00 97.81 491 PHE A C 1
ATOM 3943 O O . PHE A 1 491 ? 1.996 -24.967 -8.582 1.00 97.81 491 PHE A O 1
ATOM 3950 N N . PHE A 1 492 ? 2.382 -26.531 -10.138 1.00 97.88 492 PHE A N 1
ATOM 3951 C CA . PHE A 1 492 ? 3.109 -25.658 -11.051 1.00 97.88 492 PHE A CA 1
ATOM 3952 C C . PHE A 1 492 ? 2.299 -25.484 -12.336 1.00 97.88 492 PHE A C 1
ATOM 3954 O O . PHE A 1 492 ? 1.903 -26.462 -12.965 1.00 97.88 492 PHE A O 1
ATOM 3961 N N . ILE A 1 493 ? 2.009 -24.237 -12.704 1.00 97.88 493 ILE A N 1
ATOM 3962 C CA . ILE A 1 493 ? 1.190 -23.877 -13.861 1.00 97.88 493 ILE A CA 1
ATOM 3963 C C . ILE A 1 493 ? 2.081 -23.166 -14.881 1.00 97.88 493 ILE A C 1
ATOM 3965 O O . ILE A 1 493 ? 2.472 -22.016 -14.671 1.00 97.88 493 ILE A O 1
ATOM 3969 N N . LEU A 1 494 ? 2.376 -23.827 -16.000 1.00 97.94 494 LEU A N 1
ATOM 3970 C CA . LEU A 1 494 ? 3.036 -23.211 -17.152 1.00 97.94 494 LEU A CA 1
ATOM 3971 C C . LEU A 1 494 ? 1.969 -22.833 -18.182 1.00 97.94 494 LEU A C 1
ATOM 3973 O O . LEU A 1 494 ? 1.174 -23.673 -18.605 1.00 97.94 494 LEU A O 1
ATOM 3977 N N . SER A 1 495 ? 1.930 -21.562 -18.575 1.00 97.94 495 SER A N 1
ATOM 3978 C CA . SER A 1 495 ? 0.862 -21.035 -19.421 1.00 97.94 495 SER A CA 1
ATOM 3979 C C . SER A 1 495 ? 1.344 -20.004 -20.433 1.00 97.94 495 SER A C 1
ATOM 3981 O O . SER A 1 495 ? 2.375 -19.355 -20.252 1.00 97.94 495 SER A O 1
ATOM 3983 N N . ASP A 1 496 ? 0.563 -19.832 -21.498 1.00 97.00 496 ASP A N 1
ATOM 3984 C CA . ASP A 1 496 ? 0.684 -18.691 -22.397 1.00 97.00 496 ASP A CA 1
ATOM 3985 C C . ASP A 1 496 ? 0.206 -17.374 -21.732 1.00 97.00 496 ASP A C 1
ATOM 3987 O O . ASP A 1 496 ? 0.188 -17.225 -20.505 1.00 97.00 496 ASP A O 1
ATOM 3991 N N . SER A 1 497 ? -0.178 -16.376 -22.533 1.00 95.38 497 SER A N 1
ATOM 3992 C CA . SER A 1 497 ? -0.713 -15.094 -22.058 1.00 95.38 497 SER A CA 1
ATOM 3993 C C . SER A 1 497 ? -2.015 -15.171 -21.248 1.00 95.38 497 SER A C 1
ATOM 3995 O O . SER A 1 497 ? -2.406 -14.144 -20.691 1.00 95.38 497 SER A O 1
ATOM 3997 N N . HIS A 1 498 ? -2.701 -16.316 -21.180 1.00 91.75 498 HIS A N 1
ATOM 3998 C CA . HIS A 1 498 ? -3.881 -16.500 -20.330 1.00 91.75 498 HIS A CA 1
ATOM 3999 C C . HIS A 1 498 ? -3.519 -16.690 -18.850 1.00 91.75 498 HIS A C 1
ATOM 4001 O O . HIS A 1 498 ? -4.257 -16.221 -17.982 1.00 91.75 498 HIS A O 1
ATOM 4007 N N . GLY A 1 499 ? -2.351 -17.267 -18.545 1.00 91.94 499 GLY A N 1
ATOM 4008 C CA . GLY A 1 499 ? -1.892 -17.493 -17.170 1.00 91.94 499 GLY A CA 1
ATOM 4009 C C . GLY A 1 499 ? -1.782 -16.227 -16.318 1.00 91.94 499 GLY A C 1
ATOM 4010 O O . GLY A 1 499 ? -1.965 -16.301 -15.110 1.00 91.94 499 GLY A O 1
ATOM 4011 N N . LYS A 1 500 ? -1.580 -15.049 -16.928 1.00 88.81 500 LYS A N 1
ATOM 4012 C CA . LYS A 1 500 ? -1.535 -13.747 -16.230 1.00 88.81 500 LYS A CA 1
ATOM 4013 C C . LYS A 1 500 ? -2.839 -13.363 -15.511 1.00 88.81 500 LYS A C 1
ATOM 4015 O O . LYS A 1 500 ? -2.836 -12.428 -14.719 1.00 88.81 500 LYS A O 1
ATOM 4020 N N . PHE A 1 501 ? -3.952 -14.025 -15.836 1.00 90.06 501 PHE A N 1
ATOM 4021 C CA . PHE A 1 501 ? -5.247 -13.834 -15.179 1.00 90.06 501 PHE A CA 1
ATOM 4022 C C . PHE A 1 501 ? -5.488 -14.836 -14.040 1.00 90.06 501 PHE A C 1
ATOM 4024 O O . PHE A 1 501 ? -6.461 -14.699 -13.302 1.00 90.06 501 PHE A O 1
ATOM 4031 N N . ILE A 1 502 ? -4.614 -15.834 -13.883 1.00 89.12 502 ILE A N 1
ATOM 4032 C CA . ILE A 1 502 ? -4.647 -16.792 -12.780 1.00 89.12 502 ILE A CA 1
ATOM 4033 C C . ILE A 1 502 ? -3.748 -16.245 -11.674 1.00 89.12 502 ILE A C 1
ATOM 4035 O O . ILE A 1 502 ? -2.568 -15.979 -11.895 1.00 89.12 502 ILE A O 1
ATOM 4039 N N . GLN A 1 503 ? -4.301 -16.068 -10.478 1.00 82.69 503 GLN A N 1
ATOM 4040 C CA . GLN A 1 503 ? -3.532 -15.601 -9.328 1.00 82.69 503 GLN A CA 1
ATOM 4041 C C . GLN A 1 503 ? -2.763 -16.773 -8.692 1.00 82.69 503 GLN A C 1
ATOM 4043 O O . GLN A 1 503 ? -3.366 -17.820 -8.426 1.00 82.69 503 GLN A O 1
ATOM 4048 N N . PRO A 1 504 ? -1.454 -16.628 -8.408 1.00 88.38 504 PRO A N 1
ATOM 4049 C CA . PRO A 1 504 ? -0.757 -17.513 -7.482 1.00 88.38 504 PRO A CA 1
ATOM 4050 C C . PRO A 1 504 ? -1.472 -17.501 -6.129 1.00 88.38 504 PRO A C 1
ATOM 4052 O O . PRO A 1 504 ? -1.978 -16.468 -5.696 1.00 88.38 504 PRO A O 1
ATOM 4055 N N . SER A 1 505 ? -1.545 -18.645 -5.461 1.00 86.19 505 SER A N 1
ATOM 4056 C CA . SER A 1 505 ? -2.296 -18.803 -4.216 1.00 86.19 505 SER A CA 1
ATOM 4057 C C . SER A 1 505 ? -1.601 -19.805 -3.304 1.00 86.19 505 SER A C 1
ATOM 4059 O O . SER A 1 505 ? -1.067 -20.817 -3.756 1.00 86.19 505 SER A O 1
ATOM 4061 N N . SER A 1 506 ? -1.617 -19.536 -2.003 1.00 90.00 506 SER A N 1
ATOM 4062 C CA . SER A 1 506 ? -1.100 -20.447 -0.985 1.00 90.00 506 SER A CA 1
ATOM 4063 C C . SER A 1 506 ? -2.172 -20.614 0.082 1.00 90.00 506 SER A C 1
ATOM 4065 O O . SER A 1 506 ? -2.405 -19.726 0.896 1.00 90.00 506 SER A O 1
ATOM 4067 N N . THR A 1 507 ? -2.871 -21.745 0.044 1.00 88.56 507 THR A N 1
ATOM 4068 C CA . THR A 1 507 ? -3.926 -22.098 1.006 1.00 88.56 507 THR A CA 1
ATOM 4069 C C . THR A 1 507 ? -3.360 -23.053 2.066 1.00 88.56 507 THR A C 1
ATOM 4071 O O . THR A 1 507 ? -2.239 -23.534 1.903 1.00 88.56 507 THR A O 1
ATOM 4074 N N . PRO A 1 508 ? -4.088 -23.416 3.135 1.00 87.50 508 PRO A N 1
ATOM 4075 C CA . PRO A 1 508 ? -3.655 -24.506 4.016 1.00 87.50 508 PRO A CA 1
ATOM 4076 C C . PRO A 1 508 ? -3.482 -25.850 3.283 1.00 87.50 508 PRO A C 1
ATOM 4078 O O . PRO A 1 508 ? -2.689 -26.684 3.706 1.00 87.50 508 PRO A O 1
ATOM 4081 N N . ASN A 1 509 ? -4.187 -26.038 2.160 1.00 90.94 509 ASN A N 1
ATOM 4082 C CA . ASN A 1 509 ? -4.294 -27.319 1.465 1.00 90.94 509 ASN A CA 1
ATOM 4083 C C . ASN A 1 509 ? -3.356 -27.460 0.259 1.00 90.94 509 ASN A C 1
ATOM 4085 O O . ASN A 1 509 ? -3.027 -28.585 -0.094 1.00 90.94 509 ASN A O 1
ATOM 4089 N N . TYR A 1 510 ? -2.947 -26.367 -0.395 1.00 94.38 510 TYR A N 1
ATOM 4090 C CA . TYR A 1 510 ? -2.080 -26.407 -1.583 1.00 94.38 510 TYR A CA 1
ATOM 4091 C C . TYR A 1 510 ? -1.368 -25.069 -1.858 1.00 94.38 510 TYR A C 1
ATOM 4093 O O . TYR A 1 510 ? -1.809 -24.016 -1.391 1.00 94.38 510 TYR A O 1
ATOM 4101 N N . THR A 1 511 ? -0.268 -25.100 -2.615 1.00 94.06 511 THR A N 1
ATOM 4102 C CA . THR A 1 511 ? 0.423 -23.902 -3.143 1.00 94.06 511 THR A CA 1
ATOM 4103 C C . THR A 1 511 ? 0.398 -23.933 -4.669 1.00 94.06 511 THR A C 1
ATOM 4105 O O . THR A 1 511 ? 0.694 -24.979 -5.236 1.00 94.06 511 THR A O 1
ATOM 4108 N N . THR A 1 512 ? 0.094 -22.822 -5.346 1.00 96.50 512 THR A N 1
ATOM 4109 C CA . THR A 1 512 ? 0.225 -22.681 -6.808 1.00 96.50 512 THR A CA 1
ATOM 4110 C C . THR A 1 512 ? 1.378 -21.745 -7.181 1.00 96.50 512 THR A C 1
ATOM 4112 O O . THR A 1 512 ? 1.415 -20.585 -6.775 1.00 96.50 512 THR A O 1
ATOM 4115 N N . TYR A 1 513 ? 2.291 -22.240 -8.012 1.00 95.88 513 TYR A N 1
ATOM 4116 C CA . TYR A 1 513 ? 3.336 -21.478 -8.696 1.00 95.88 513 TYR A CA 1
ATOM 4117 C C . TYR A 1 513 ? 2.929 -21.307 -10.158 1.00 95.88 513 TYR A C 1
ATOM 4119 O O . TYR A 1 513 ? 2.464 -22.265 -10.773 1.00 95.88 513 TYR A O 1
ATOM 4127 N N . ILE A 1 514 ? 3.081 -20.111 -10.729 1.00 96.62 514 ILE A N 1
ATOM 4128 C CA . ILE A 1 514 ? 2.584 -19.807 -12.079 1.00 96.62 514 ILE A CA 1
ATOM 4129 C C . ILE A 1 514 ? 3.680 -19.131 -12.898 1.00 96.62 514 ILE A C 1
ATOM 4131 O O . ILE A 1 514 ? 4.281 -18.155 -12.461 1.00 96.62 514 ILE A O 1
ATOM 4135 N N . THR A 1 515 ? 3.925 -19.636 -14.104 1.00 96.88 515 THR A N 1
ATOM 4136 C CA . THR A 1 515 ? 4.791 -19.021 -15.117 1.00 96.88 515 THR A CA 1
ATOM 4137 C C . THR A 1 515 ? 3.962 -18.772 -16.374 1.00 96.88 515 THR A C 1
ATOM 4139 O O . THR A 1 515 ? 3.565 -19.710 -17.060 1.00 96.88 515 THR A O 1
ATOM 4142 N N . SER A 1 516 ? 3.674 -17.499 -16.662 1.00 96.81 516 SER A N 1
ATOM 4143 C CA . SER A 1 516 ? 2.920 -17.066 -17.846 1.00 96.81 516 SER A CA 1
ATOM 4144 C C . SER A 1 516 ? 3.861 -16.395 -18.845 1.00 96.81 516 SER A C 1
ATOM 4146 O O . SER A 1 516 ? 4.492 -15.388 -18.526 1.00 96.81 516 SER A O 1
ATOM 4148 N N . ILE A 1 517 ? 3.960 -16.956 -20.051 1.00 97.00 517 ILE A N 1
ATOM 4149 C CA . ILE A 1 517 ? 4.852 -16.488 -21.120 1.00 97.00 517 ILE A CA 1
ATOM 4150 C C . ILE A 1 517 ? 3.987 -16.081 -22.325 1.00 97.00 517 ILE A C 1
ATOM 4152 O O . ILE A 1 517 ? 3.438 -16.940 -23.019 1.00 97.00 517 ILE A O 1
ATOM 4156 N N . PRO A 1 518 ? 3.811 -14.777 -22.605 1.00 96.06 518 PRO A N 1
ATOM 4157 C CA . PRO A 1 518 ? 3.064 -14.328 -23.775 1.00 96.06 518 PRO A CA 1
ATOM 4158 C C . PRO A 1 518 ? 3.664 -14.870 -25.078 1.00 96.06 518 PRO A C 1
ATOM 4160 O O . PRO A 1 518 ? 4.869 -14.793 -25.289 1.00 96.06 518 PRO A O 1
ATOM 4163 N N . GLY A 1 519 ? 2.817 -15.409 -25.957 1.00 96.12 519 GLY A N 1
ATOM 4164 C CA . GLY A 1 519 ? 3.249 -16.009 -27.225 1.00 96.12 519 GLY A CA 1
ATOM 4165 C C . GLY A 1 519 ? 3.719 -17.467 -27.139 1.00 96.12 519 GLY A C 1
ATOM 4166 O O . GLY A 1 519 ? 4.002 -18.041 -28.187 1.00 96.12 519 GLY A O 1
ATOM 4167 N N . LEU A 1 520 ? 3.756 -18.078 -25.945 1.00 98.00 520 LEU A N 1
ATOM 4168 C CA . LEU A 1 520 ? 4.139 -19.482 -25.741 1.00 98.00 520 LEU A CA 1
ATOM 4169 C C . LEU A 1 520 ? 3.353 -20.440 -26.651 1.00 98.00 520 LEU A C 1
ATOM 4171 O O . LEU A 1 520 ? 2.121 -20.366 -26.746 1.00 98.00 520 LEU A O 1
ATOM 4175 N N . ARG A 1 521 ? 4.082 -21.360 -27.287 1.00 97.88 521 ARG A N 1
ATOM 4176 C CA . ARG A 1 521 ? 3.584 -22.446 -28.137 1.00 97.88 521 ARG A CA 1
ATOM 4177 C C . ARG A 1 521 ? 4.068 -23.795 -27.620 1.00 97.88 521 ARG A C 1
ATOM 4179 O O . ARG A 1 521 ? 5.025 -23.873 -26.856 1.00 97.88 521 ARG A O 1
ATOM 4186 N N . TRP A 1 522 ? 3.442 -24.871 -28.091 1.00 97.81 522 TRP A N 1
ATOM 4187 C CA . TRP A 1 522 ? 3.905 -26.235 -27.820 1.00 97.81 522 TRP A CA 1
ATOM 4188 C C . TRP A 1 522 ? 5.320 -26.480 -28.362 1.00 97.81 522 TRP A C 1
ATOM 4190 O O . TRP A 1 522 ? 6.166 -27.028 -27.659 1.00 97.81 522 TRP A O 1
ATOM 4200 N N . TYR A 1 523 ? 5.585 -25.994 -29.575 1.00 97.62 523 TYR A N 1
ATOM 4201 C CA . TYR A 1 523 ? 6.893 -26.003 -30.220 1.00 97.62 523 TYR A CA 1
ATOM 4202 C C . TYR A 1 523 ? 7.063 -24.746 -31.083 1.00 97.62 523 TYR A C 1
ATOM 4204 O O . TYR A 1 523 ? 6.149 -24.380 -31.827 1.00 97.62 523 TYR A O 1
ATOM 4212 N N . ASP A 1 524 ? 8.231 -24.109 -31.022 1.00 96.50 524 ASP A N 1
ATOM 4213 C CA . ASP A 1 524 ? 8.634 -23.060 -31.962 1.00 96.50 524 ASP A CA 1
ATOM 4214 C C . ASP A 1 524 ? 10.144 -23.155 -32.229 1.00 96.50 524 ASP A C 1
ATOM 4216 O O . ASP A 1 524 ? 10.967 -22.953 -31.340 1.00 96.50 524 ASP A O 1
ATOM 4220 N N . ASN A 1 525 ? 10.514 -23.489 -33.468 1.00 96.25 525 ASN A N 1
ATOM 4221 C CA . ASN A 1 525 ? 11.911 -23.667 -33.869 1.00 96.25 525 ASN A CA 1
ATOM 4222 C C . ASN A 1 525 ? 12.625 -22.359 -34.251 1.00 96.25 525 ASN A C 1
ATOM 4224 O O . ASN A 1 525 ? 13.831 -22.379 -34.491 1.00 96.25 525 ASN A O 1
ATOM 4228 N N . LYS A 1 526 ? 11.897 -21.240 -34.341 1.00 96.19 526 LYS A N 1
ATOM 4229 C CA . LYS A 1 526 ? 12.455 -19.897 -34.559 1.00 96.19 526 LYS A CA 1
ATOM 4230 C C . LYS A 1 526 ? 12.656 -19.170 -33.234 1.00 96.19 526 LYS A C 1
ATOM 4232 O O . LYS A 1 526 ? 13.611 -18.413 -33.102 1.00 96.19 526 LYS A O 1
ATOM 4237 N N . HIS A 1 527 ? 11.770 -19.438 -32.277 1.00 96.06 527 HIS A N 1
ATOM 4238 C CA . HIS A 1 527 ? 11.722 -18.833 -30.952 1.00 96.06 527 HIS A CA 1
ATOM 4239 C C . HIS A 1 527 ? 11.751 -19.925 -29.882 1.00 96.06 527 HIS A C 1
ATOM 4241 O O . HIS A 1 527 ? 10.726 -20.268 -29.294 1.00 96.06 527 HIS A O 1
ATOM 4247 N N . ILE A 1 528 ? 12.937 -20.479 -29.622 1.00 96.38 528 ILE A N 1
ATOM 4248 C CA . ILE A 1 528 ? 13.152 -21.541 -28.619 1.00 96.38 528 ILE A CA 1
ATOM 4249 C C . ILE A 1 528 ? 12.690 -21.067 -27.225 1.00 96.38 528 ILE A C 1
ATOM 4251 O O . ILE A 1 528 ? 12.183 -21.840 -26.416 1.00 96.38 528 ILE A O 1
ATOM 4255 N N . GLU A 1 529 ? 12.784 -19.766 -26.954 1.00 94.62 529 GLU A N 1
ATOM 4256 C CA . GLU A 1 529 ? 12.263 -19.097 -25.763 1.00 94.62 529 GLU A CA 1
ATOM 4257 C C . GLU A 1 529 ? 10.728 -19.094 -25.635 1.00 94.62 529 GLU A C 1
ATOM 4259 O O . GLU A 1 529 ? 10.229 -18.879 -24.532 1.00 94.62 529 GLU A O 1
ATOM 4264 N N . LEU A 1 530 ? 9.999 -19.372 -26.721 1.00 97.12 530 LEU A N 1
ATOM 4265 C CA . LEU A 1 530 ? 8.540 -19.542 -26.786 1.00 97.12 530 LEU A CA 1
ATOM 4266 C C . LEU A 1 530 ? 8.125 -21.004 -27.055 1.00 97.12 530 LEU A C 1
ATOM 4268 O O . LEU A 1 530 ? 6.947 -21.266 -27.299 1.00 97.12 530 LEU A O 1
ATOM 4272 N N . SER A 1 531 ? 9.064 -21.954 -27.010 1.00 97.75 531 SER A N 1
ATOM 4273 C CA . SER A 1 531 ? 8.827 -23.389 -27.196 1.00 97.75 531 SER A CA 1
ATOM 4274 C C . SER A 1 531 ? 8.664 -24.079 -25.840 1.00 97.75 531 SER A C 1
ATOM 4276 O O . SER A 1 531 ? 9.620 -24.180 -25.069 1.00 97.75 531 SER A O 1
ATOM 4278 N N . ALA A 1 532 ? 7.466 -24.581 -25.522 1.00 97.88 532 ALA A N 1
ATOM 4279 C CA . ALA A 1 532 ? 7.203 -25.266 -24.253 1.00 97.88 532 ALA A CA 1
ATOM 4280 C C . ALA A 1 532 ? 8.105 -26.498 -24.051 1.00 97.88 532 ALA A C 1
ATOM 4282 O O . ALA A 1 532 ? 8.609 -26.706 -22.949 1.00 97.88 532 ALA A O 1
ATOM 4283 N N . ILE A 1 533 ? 8.364 -27.261 -25.123 1.00 97.56 533 ILE A N 1
ATOM 4284 C CA . ILE A 1 533 ? 9.261 -28.435 -25.132 1.00 97.56 533 ILE A CA 1
ATOM 4285 C C . ILE A 1 533 ? 10.697 -28.081 -24.712 1.00 97.56 533 ILE A C 1
ATOM 4287 O O . ILE A 1 533 ? 11.388 -28.916 -24.128 1.00 97.56 533 ILE A O 1
ATOM 4291 N N . ASP A 1 534 ? 11.157 -26.864 -24.995 1.00 97.69 534 ASP A N 1
ATOM 4292 C CA . ASP A 1 534 ? 12.520 -26.429 -24.679 1.00 97.69 534 ASP A CA 1
ATOM 4293 C C . ASP A 1 534 ? 12.583 -25.629 -23.373 1.00 97.69 534 ASP A C 1
ATOM 4295 O O . ASP A 1 534 ? 13.568 -25.711 -22.641 1.00 97.69 534 ASP A O 1
ATOM 4299 N N . LEU A 1 535 ? 11.500 -24.934 -23.012 1.00 96.94 535 LEU A N 1
ATOM 4300 C CA . LEU A 1 535 ? 11.351 -24.264 -21.720 1.00 96.94 535 LEU A CA 1
ATOM 4301 C C . LEU A 1 535 ? 11.373 -25.236 -20.537 1.00 96.94 535 LEU A C 1
ATOM 4303 O O . LEU A 1 535 ? 12.031 -24.929 -19.547 1.00 96.94 535 LEU A O 1
ATOM 4307 N N . ILE A 1 536 ? 10.733 -26.410 -20.632 1.00 97.12 536 ILE A N 1
ATOM 4308 C CA . ILE A 1 536 ? 10.756 -27.404 -19.538 1.00 97.12 536 ILE A CA 1
ATOM 4309 C C . ILE A 1 536 ? 12.164 -27.926 -19.212 1.00 97.12 536 ILE A C 1
ATOM 4311 O O . ILE A 1 536 ? 12.384 -28.410 -18.108 1.00 97.12 536 ILE A O 1
ATOM 4315 N N . LYS A 1 537 ? 13.126 -27.779 -20.134 1.00 96.62 537 LYS A N 1
ATOM 4316 C CA . LYS A 1 537 ? 14.530 -28.186 -19.959 1.00 96.62 537 LYS A CA 1
ATOM 4317 C C . LYS A 1 537 ? 15.399 -27.096 -19.316 1.00 96.62 537 LYS A C 1
ATOM 4319 O O . LYS A 1 537 ? 16.568 -27.347 -19.032 1.00 96.62 537 LYS A O 1
ATOM 4324 N N . LYS A 1 538 ? 14.880 -25.876 -19.119 1.00 96.44 538 LYS A N 1
ATOM 4325 C CA . LYS A 1 538 ? 15.654 -24.766 -18.540 1.00 96.44 538 LYS A CA 1
ATOM 4326 C C . LYS A 1 538 ? 15.827 -24.932 -17.023 1.00 96.44 538 LYS A C 1
ATOM 4328 O O . LYS A 1 538 ? 14.837 -25.253 -16.362 1.00 96.44 538 LYS A O 1
ATOM 4333 N N . PRO A 1 539 ? 17.017 -24.666 -16.445 1.00 95.06 539 PRO A N 1
ATOM 4334 C CA . PRO A 1 539 ? 17.299 -24.892 -15.023 1.00 95.06 539 PRO A CA 1
ATOM 4335 C C . PRO A 1 539 ? 16.250 -24.315 -14.063 1.00 95.06 539 PRO A C 1
ATOM 4337 O O . PRO A 1 539 ? 15.846 -24.982 -13.112 1.00 95.06 539 PRO A O 1
ATOM 4340 N N . GLU A 1 540 ? 15.742 -23.118 -14.353 1.00 92.31 540 GLU A N 1
ATOM 4341 C CA . GLU A 1 540 ? 14.728 -22.431 -13.553 1.00 92.31 540 GLU A CA 1
ATOM 4342 C C . GLU A 1 540 ? 13.414 -23.224 -13.498 1.00 92.31 540 GLU A C 1
ATOM 4344 O O . GLU A 1 540 ? 12.815 -23.365 -12.435 1.00 92.31 540 GLU A O 1
ATOM 4349 N N . ILE A 1 541 ? 12.992 -23.794 -14.631 1.00 96.00 541 ILE A N 1
ATOM 4350 C CA . ILE A 1 541 ? 11.764 -24.588 -14.754 1.00 96.00 541 ILE A CA 1
ATOM 4351 C C . ILE A 1 541 ? 11.969 -26.000 -14.195 1.00 96.00 541 ILE A C 1
ATOM 4353 O O . ILE A 1 541 ? 11.105 -26.500 -13.474 1.00 96.00 541 ILE A O 1
ATOM 4357 N N . THR A 1 542 ? 13.127 -26.622 -14.446 1.00 96.12 542 THR A N 1
ATOM 4358 C CA . THR A 1 542 ? 13.443 -27.965 -13.923 1.00 96.12 542 THR A CA 1
ATOM 4359 C C . THR A 1 542 ? 13.424 -28.023 -12.389 1.00 96.12 542 THR A C 1
ATOM 4361 O O . THR A 1 542 ? 13.046 -29.050 -11.827 1.00 96.12 542 THR A O 1
ATOM 4364 N N . SER A 1 543 ? 13.759 -26.922 -11.703 1.00 93.56 543 SER A N 1
ATOM 4365 C CA . SER A 1 543 ? 13.671 -26.797 -10.240 1.00 93.56 543 SER A CA 1
ATOM 4366 C C . SER A 1 543 ? 12.222 -26.881 -9.731 1.00 93.56 543 SER A C 1
ATOM 4368 O O . SER A 1 543 ? 11.918 -27.666 -8.826 1.00 93.56 543 SER A O 1
ATOM 4370 N N . PHE A 1 544 ? 11.294 -26.156 -10.369 1.00 94.56 544 PHE A N 1
ATOM 4371 C CA . PHE A 1 544 ? 9.861 -26.259 -10.065 1.00 94.56 544 PHE A CA 1
ATOM 4372 C C . PHE A 1 544 ? 9.304 -27.641 -10.421 1.00 94.56 544 PHE A C 1
ATOM 4374 O O . PHE A 1 544 ? 8.599 -28.235 -9.612 1.00 94.56 544 PHE A O 1
ATOM 4381 N N . LEU A 1 545 ? 9.669 -28.197 -11.581 1.00 97.00 545 LEU A N 1
ATOM 4382 C CA . LEU A 1 545 ? 9.245 -29.540 -11.993 1.00 97.00 545 LEU A CA 1
ATOM 4383 C C . LEU A 1 545 ? 9.768 -30.648 -11.069 1.00 97.00 545 LEU A C 1
ATOM 4385 O O . LEU A 1 545 ? 9.099 -31.656 -10.898 1.00 97.00 545 LEU A O 1
ATOM 4389 N N . SER A 1 546 ? 10.923 -30.459 -10.428 1.00 96.44 546 SER A N 1
ATOM 4390 C CA . SER A 1 546 ? 11.474 -31.418 -9.457 1.00 96.44 546 SER A CA 1
ATOM 4391 C C . SER A 1 546 ? 10.772 -31.391 -8.093 1.00 96.44 546 SER A C 1
ATOM 4393 O O . SER A 1 546 ? 10.967 -32.308 -7.298 1.00 96.44 546 SER A O 1
ATOM 4395 N N . SER A 1 547 ? 9.997 -30.340 -7.802 1.00 95.00 547 SER A N 1
ATOM 4396 C CA . SER A 1 547 ? 9.397 -30.066 -6.485 1.00 95.00 547 SER A CA 1
ATOM 4397 C C . SER A 1 547 ? 7.871 -29.888 -6.507 1.00 95.00 547 SER A C 1
ATOM 4399 O O . SER A 1 547 ? 7.242 -29.782 -5.448 1.00 95.00 547 SER A O 1
ATOM 4401 N N . CYS A 1 548 ? 7.248 -29.864 -7.688 1.00 97.00 548 CYS A N 1
ATOM 4402 C CA . CYS A 1 548 ? 5.798 -29.818 -7.830 1.00 97.00 548 CYS A CA 1
ATOM 4403 C C . CYS A 1 548 ? 5.163 -31.197 -7.583 1.00 97.00 548 CYS A C 1
ATOM 4405 O O . CYS A 1 548 ? 5.693 -32.228 -7.971 1.00 97.00 548 CYS A O 1
ATOM 4407 N N . SER A 1 549 ? 3.993 -31.226 -6.956 1.00 97.00 549 SER A N 1
ATOM 4408 C CA . SER A 1 549 ? 3.138 -32.416 -6.880 1.00 97.00 549 SER A CA 1
ATOM 4409 C C . SER A 1 549 ? 2.303 -32.598 -8.151 1.00 97.00 549 SER A C 1
ATOM 4411 O O . SER A 1 549 ? 1.998 -33.726 -8.525 1.00 97.00 549 SER A O 1
ATOM 4413 N N . VAL A 1 550 ? 1.921 -31.491 -8.800 1.00 97.44 550 VAL A N 1
ATOM 4414 C CA . VAL A 1 550 ? 1.077 -31.465 -10.002 1.00 97.44 550 VAL A CA 1
ATOM 4415 C C . VAL A 1 550 ? 1.601 -30.425 -10.995 1.00 97.44 550 VAL A C 1
ATOM 4417 O O . VAL A 1 550 ? 1.819 -29.272 -10.622 1.00 97.44 550 VAL A O 1
ATOM 4420 N N . LEU A 1 551 ? 1.727 -30.801 -12.268 1.00 98.06 551 LEU A N 1
ATOM 4421 C CA . LEU A 1 551 ? 1.974 -29.891 -13.390 1.00 98.06 551 LEU A CA 1
ATOM 4422 C C . LEU A 1 551 ? 0.672 -29.620 -14.156 1.00 98.06 551 LEU A C 1
ATOM 4424 O O . LEU A 1 551 ? -0.037 -30.547 -14.546 1.00 98.06 551 LEU A O 1
ATOM 4428 N N . VAL A 1 552 ? 0.384 -28.347 -14.421 1.00 98.00 552 VAL A N 1
ATOM 4429 C CA . VAL A 1 552 ? -0.724 -27.894 -15.271 1.00 98.00 552 VAL A CA 1
ATOM 4430 C C . VAL A 1 552 ? -0.162 -27.110 -16.454 1.00 98.00 552 VAL A C 1
ATOM 4432 O O . VAL A 1 552 ? 0.537 -26.114 -16.275 1.00 98.00 552 VAL A O 1
ATOM 4435 N N . LEU A 1 553 ? -0.489 -27.541 -17.670 1.00 97.94 553 LEU A N 1
ATOM 4436 C CA . LEU A 1 553 ? -0.078 -26.895 -18.914 1.00 97.94 553 LEU A CA 1
ATOM 4437 C C . LEU A 1 553 ? -1.287 -26.218 -19.561 1.00 97.94 553 LEU A C 1
ATOM 4439 O O . LEU A 1 553 ? -2.173 -26.899 -20.074 1.00 97.94 553 LEU A O 1
ATOM 4443 N N . LEU A 1 554 ? -1.321 -24.884 -19.530 1.00 97.56 554 LEU A N 1
ATOM 4444 C CA . LEU A 1 554 ? -2.390 -24.056 -20.101 1.00 97.56 554 LEU A CA 1
ATOM 4445 C C . LEU A 1 554 ? -1.860 -23.305 -21.331 1.00 97.56 554 LEU A C 1
ATOM 4447 O O . LEU A 1 554 ? -1.506 -22.123 -21.261 1.00 97.56 554 LEU A O 1
ATOM 4451 N N . ILE A 1 555 ? -1.730 -24.043 -22.433 1.00 96.81 555 ILE A N 1
ATOM 4452 C CA . ILE A 1 555 ? -1.041 -23.630 -23.660 1.00 96.81 555 ILE A CA 1
ATOM 4453 C C . ILE A 1 555 ? -1.884 -24.093 -24.854 1.00 96.81 555 ILE A C 1
ATOM 4455 O O . ILE A 1 555 ? -2.232 -25.267 -24.961 1.00 96.81 555 ILE A O 1
ATOM 4459 N N . GLY A 1 556 ? -2.188 -23.201 -25.794 1.00 91.38 556 GLY A N 1
ATOM 4460 C CA . GLY A 1 556 ? -2.942 -23.590 -26.990 1.00 91.38 556 GLY A CA 1
ATOM 4461 C C . GLY A 1 556 ? -3.067 -22.470 -28.008 1.00 91.38 556 GLY A C 1
ATOM 4462 O O . GLY A 1 556 ? -2.602 -22.621 -29.144 1.00 91.38 556 GLY A O 1
ATOM 4463 N N . THR A 1 557 ? -3.566 -21.317 -27.558 1.00 93.62 557 THR A N 1
ATOM 4464 C CA . THR A 1 557 ? -4.034 -20.202 -28.402 1.00 93.62 557 THR A CA 1
ATOM 4465 C C . THR A 1 557 ? -3.055 -19.676 -29.451 1.00 93.62 557 THR A C 1
ATOM 4467 O O . THR A 1 557 ? -3.486 -19.113 -30.458 1.00 93.62 557 THR A O 1
ATOM 4470 N N . ASN A 1 558 ? -1.742 -19.812 -29.235 1.00 95.94 558 ASN A N 1
ATOM 4471 C CA . ASN A 1 558 ? -0.709 -19.370 -30.180 1.00 95.94 558 ASN A CA 1
ATOM 4472 C C . ASN A 1 558 ? -0.259 -20.471 -31.147 1.00 95.94 558 ASN A C 1
ATOM 4474 O O . ASN A 1 558 ? 0.288 -20.151 -32.201 1.00 95.94 558 ASN A O 1
ATOM 4478 N N . SER A 1 559 ? -0.470 -21.744 -30.800 1.00 96.06 559 SER A N 1
ATOM 4479 C CA . SER A 1 559 ? -0.115 -22.898 -31.638 1.00 96.06 559 SER A CA 1
ATOM 4480 C C . SER A 1 559 ? -1.219 -23.177 -32.659 1.00 96.06 559 SER A C 1
ATOM 4482 O O . SER A 1 559 ? -0.942 -23.360 -33.843 1.00 96.06 559 SER A O 1
ATOM 4484 N N . THR A 1 560 ? -2.483 -23.122 -32.227 1.00 95.94 560 THR A N 1
ATOM 4485 C CA . THR A 1 560 ? -3.678 -23.372 -33.059 1.00 95.94 560 THR A CA 1
ATOM 4486 C C . THR A 1 560 ? -3.814 -22.423 -34.254 1.00 95.94 560 THR A C 1
ATOM 4488 O O . THR A 1 560 ? -4.460 -22.767 -35.239 1.00 95.94 560 THR A O 1
ATOM 4491 N N . ARG A 1 561 ? -3.156 -21.256 -34.217 1.00 94.31 561 ARG A N 1
ATOM 4492 C CA . ARG A 1 561 ? -3.123 -20.268 -35.314 1.00 94.31 561 ARG A CA 1
ATOM 4493 C C . ARG A 1 561 ? -2.242 -20.663 -36.501 1.00 94.31 561 ARG A C 1
ATOM 4495 O O . ARG A 1 561 ? -2.408 -20.095 -37.575 1.00 94.31 561 ARG A O 1
ATOM 4502 N N . SER A 1 562 ? -1.263 -21.547 -36.303 1.00 94.25 562 SER A N 1
ATOM 4503 C CA . SER A 1 562 ? -0.194 -21.796 -37.289 1.00 94.25 562 SER A CA 1
ATOM 4504 C C . SER A 1 562 ? 0.253 -23.254 -37.411 1.00 94.25 562 SER A C 1
ATOM 4506 O O . SER A 1 562 ? 1.040 -23.574 -38.298 1.00 94.25 562 SER A O 1
ATOM 4508 N N . THR A 1 563 ? -0.216 -24.136 -36.532 1.00 94.69 563 THR A N 1
ATOM 4509 C CA . THR A 1 563 ? 0.185 -25.544 -36.462 1.00 94.69 563 THR A CA 1
ATOM 4510 C C . THR A 1 563 ? -1.053 -26.423 -36.594 1.00 94.69 563 THR A C 1
ATOM 4512 O O . THR A 1 563 ? -2.070 -26.169 -35.949 1.00 94.69 563 THR A O 1
ATOM 4515 N N . ALA A 1 564 ? -0.990 -27.461 -37.432 1.00 96.81 564 ALA A N 1
ATOM 4516 C CA . ALA A 1 564 ? -2.124 -28.363 -37.624 1.00 96.81 564 ALA A CA 1
ATOM 4517 C C . ALA A 1 564 ? -2.462 -29.103 -36.318 1.00 96.81 564 ALA A C 1
ATOM 4519 O O . ALA A 1 564 ? -1.561 -29.504 -35.582 1.00 96.81 564 ALA A O 1
ATOM 4520 N N . ALA A 1 565 ? -3.747 -29.351 -36.047 1.00 95.75 565 ALA A N 1
ATOM 4521 C CA . ALA A 1 565 ? -4.180 -30.007 -34.808 1.00 95.75 565 ALA A CA 1
ATOM 4522 C C . ALA A 1 565 ? -3.501 -31.375 -34.575 1.00 95.75 565 ALA A C 1
ATOM 4524 O O . ALA A 1 565 ? -3.144 -31.705 -33.448 1.00 95.75 565 ALA A O 1
ATOM 4525 N N . THR A 1 566 ? -3.240 -32.139 -35.640 1.00 95.88 566 THR A N 1
ATOM 4526 C CA . THR A 1 566 ? -2.484 -33.403 -35.584 1.00 95.88 566 THR A CA 1
ATOM 4527 C C . THR A 1 566 ? -1.041 -33.216 -35.107 1.00 95.88 566 THR A C 1
ATOM 4529 O O . THR A 1 566 ? -0.563 -34.003 -34.295 1.00 95.88 566 THR A O 1
ATOM 4532 N N . GLN A 1 567 ? -0.365 -32.154 -35.551 1.00 96.88 567 GLN A N 1
ATOM 4533 C CA . GLN A 1 567 ? 0.982 -31.795 -35.101 1.00 96.88 567 GLN A CA 1
ATOM 4534 C C . GLN A 1 567 ? 0.974 -31.274 -33.658 1.00 96.88 567 GLN A C 1
ATOM 4536 O O . GLN A 1 567 ? 1.870 -31.615 -32.893 1.00 96.88 567 GLN A O 1
ATOM 4541 N N . ILE A 1 568 ? -0.048 -30.507 -33.256 1.00 97.00 568 ILE A N 1
ATOM 4542 C CA . ILE A 1 568 ? -0.226 -30.073 -31.858 1.00 97.00 568 ILE A CA 1
ATOM 4543 C C . ILE A 1 568 ? -0.373 -31.291 -30.940 1.00 97.00 568 ILE A C 1
ATOM 4545 O O . ILE A 1 568 ? 0.311 -31.370 -29.925 1.00 97.00 568 ILE A O 1
ATOM 4549 N N . ILE A 1 569 ? -1.201 -32.274 -31.312 1.00 96.12 569 ILE A N 1
ATOM 4550 C CA . ILE A 1 569 ? -1.370 -33.518 -30.543 1.00 96.12 569 ILE A CA 1
ATOM 4551 C C . ILE A 1 569 ? -0.031 -34.258 -30.398 1.00 96.12 569 ILE A C 1
ATOM 4553 O O . ILE A 1 569 ? 0.314 -34.655 -29.289 1.00 96.12 569 ILE A O 1
ATOM 4557 N N . GLN A 1 570 ? 0.752 -34.381 -31.475 1.00 96.56 570 GLN A N 1
ATOM 4558 C CA . GLN A 1 570 ? 2.084 -35.000 -31.434 1.00 96.56 570 GLN A CA 1
ATOM 4559 C C . GLN A 1 570 ? 3.066 -34.234 -30.529 1.00 96.56 570 GLN A C 1
ATOM 4561 O O . GLN A 1 570 ? 3.800 -34.849 -29.761 1.00 96.56 570 GLN A O 1
ATOM 4566 N N . GLN A 1 571 ? 3.064 -32.898 -30.574 1.00 97.19 571 GLN A N 1
ATOM 4567 C CA . GLN A 1 571 ? 3.909 -32.055 -29.717 1.00 97.19 571 GLN A CA 1
ATOM 4568 C C . GLN A 1 571 ? 3.525 -32.179 -28.235 1.00 97.19 571 GLN A C 1
ATOM 4570 O O . GLN A 1 571 ? 4.403 -32.295 -27.383 1.00 97.19 571 GLN A O 1
ATOM 4575 N N . VAL A 1 572 ? 2.224 -32.212 -27.929 1.00 97.50 572 VAL A N 1
ATOM 4576 C CA . VAL A 1 572 ? 1.696 -32.441 -26.573 1.00 97.50 572 VAL A CA 1
ATOM 4577 C C . VAL A 1 572 ? 2.072 -33.833 -26.066 1.00 97.50 572 VAL A C 1
ATOM 4579 O O . VAL A 1 572 ? 2.540 -33.955 -24.938 1.00 97.50 572 VAL A O 1
ATOM 4582 N N . GLN A 1 573 ? 1.910 -34.874 -26.889 1.00 96.88 573 GLN A N 1
ATOM 4583 C CA . GLN A 1 573 ? 2.305 -36.245 -26.547 1.00 96.88 573 GLN A CA 1
ATOM 4584 C C . GLN A 1 573 ? 3.800 -36.331 -26.235 1.00 96.88 573 GLN A C 1
ATOM 4586 O O . GLN A 1 573 ? 4.164 -36.793 -25.157 1.00 96.88 573 GLN A O 1
ATOM 4591 N N . HIS A 1 574 ? 4.650 -35.795 -27.112 1.00 96.94 574 HIS A N 1
ATOM 4592 C CA . HIS A 1 574 ? 6.096 -35.790 -26.907 1.00 96.94 574 HIS A CA 1
ATOM 4593 C C . HIS A 1 574 ? 6.512 -35.011 -25.647 1.00 96.94 574 HIS A C 1
ATOM 4595 O O . HIS A 1 574 ? 7.378 -35.458 -24.897 1.00 96.94 574 HIS A O 1
ATOM 4601 N N . LEU A 1 575 ? 5.872 -33.869 -25.361 1.00 97.31 575 LEU A N 1
ATOM 4602 C CA . LEU A 1 575 ? 6.126 -33.115 -24.132 1.00 97.31 575 LEU A CA 1
ATOM 4603 C C . LEU A 1 575 ? 5.724 -33.919 -22.885 1.00 97.31 575 LEU A C 1
ATOM 4605 O O . LEU A 1 575 ? 6.506 -33.986 -21.938 1.00 97.31 575 LEU A O 1
ATOM 4609 N N . ILE A 1 576 ? 4.545 -34.553 -22.886 1.00 97.06 576 ILE A N 1
ATOM 4610 C CA . ILE A 1 576 ? 4.082 -35.425 -21.792 1.00 97.06 576 ILE A CA 1
ATOM 4611 C C . ILE A 1 576 ? 5.061 -36.583 -21.567 1.00 97.06 576 ILE A C 1
ATOM 4613 O O . ILE A 1 576 ? 5.391 -36.887 -20.423 1.00 97.06 576 ILE A O 1
ATOM 4617 N N . GLU A 1 577 ? 5.530 -37.228 -22.635 1.00 96.75 577 GLU A N 1
ATOM 4618 C CA . GLU A 1 577 ? 6.492 -38.332 -22.566 1.00 96.75 577 GLU A CA 1
ATOM 4619 C C . GLU A 1 577 ? 7.819 -37.887 -21.940 1.00 96.75 577 GLU A C 1
ATOM 4621 O O . GLU A 1 577 ? 8.280 -38.534 -21.000 1.00 96.75 577 GLU A O 1
ATOM 4626 N N . ASN A 1 578 ? 8.373 -36.750 -22.376 1.00 96.56 578 ASN A N 1
ATOM 4627 C CA . ASN A 1 578 ? 9.591 -36.175 -21.796 1.00 96.56 578 ASN A CA 1
ATOM 4628 C C . ASN A 1 578 ? 9.401 -35.851 -20.302 1.00 96.56 578 ASN A C 1
ATOM 4630 O O . ASN A 1 578 ? 10.178 -36.305 -19.467 1.00 96.56 578 ASN A O 1
ATOM 4634 N N . VAL A 1 579 ? 8.318 -35.148 -19.937 1.00 97.38 579 VAL A N 1
ATOM 4635 C CA . VAL A 1 579 ? 8.019 -34.806 -18.532 1.00 97.38 579 VAL A CA 1
ATOM 4636 C C . VAL A 1 579 ? 7.900 -36.060 -17.663 1.00 97.38 579 VAL A C 1
ATOM 4638 O O . VAL A 1 579 ? 8.425 -36.085 -16.555 1.00 97.38 579 VAL A O 1
ATOM 4641 N N . ARG A 1 580 ? 7.242 -37.120 -18.141 1.00 96.69 580 ARG A N 1
ATOM 4642 C CA . ARG A 1 580 ? 7.088 -38.370 -17.376 1.00 96.69 580 ARG A CA 1
ATOM 4643 C C . ARG A 1 580 ? 8.369 -39.193 -17.287 1.00 96.69 580 ARG A C 1
ATOM 4645 O O . ARG A 1 580 ? 8.545 -39.920 -16.309 1.00 96.69 580 ARG A O 1
ATOM 4652 N N . HIS A 1 581 ? 9.237 -39.092 -18.290 1.00 96.75 581 HIS A N 1
ATOM 4653 C CA . HIS A 1 581 ? 10.556 -39.715 -18.285 1.00 96.75 581 HIS A CA 1
ATOM 4654 C C . HIS A 1 581 ? 11.467 -39.064 -17.236 1.00 96.75 581 HIS A C 1
ATOM 4656 O O . HIS A 1 581 ? 12.020 -39.763 -16.383 1.00 96.75 581 HIS A O 1
ATOM 4662 N N . ASP A 1 582 ? 11.550 -37.732 -17.260 1.00 97.31 582 ASP A N 1
ATOM 4663 C CA . ASP A 1 582 ? 12.440 -36.945 -16.404 1.00 97.31 582 ASP A CA 1
ATOM 4664 C C . ASP A 1 582 ? 11.905 -36.829 -14.960 1.00 97.31 582 ASP A C 1
ATOM 4666 O O . ASP A 1 582 ? 12.661 -36.942 -13.992 1.00 97.31 582 ASP A O 1
ATOM 4670 N N . TYR A 1 583 ? 10.584 -36.687 -14.788 1.00 97.19 583 TYR A N 1
ATOM 4671 C CA . TYR A 1 583 ? 9.921 -36.442 -13.501 1.00 97.19 583 TYR A CA 1
ATOM 4672 C C . TYR A 1 583 ? 8.967 -37.581 -13.131 1.00 97.19 583 TYR A C 1
ATOM 4674 O O . TYR A 1 583 ? 7.747 -37.485 -13.265 1.00 97.19 583 TYR A O 1
ATOM 4682 N N . LYS A 1 584 ? 9.518 -38.674 -12.588 1.00 97.06 584 LYS A N 1
ATOM 4683 C CA . LYS A 1 584 ? 8.761 -39.899 -12.244 1.00 97.06 584 LYS A CA 1
ATOM 4684 C C . LYS A 1 584 ? 7.528 -39.681 -11.352 1.00 97.06 584 LYS A C 1
ATOM 4686 O O . LYS A 1 584 ? 6.588 -40.467 -11.430 1.00 97.06 584 LYS A O 1
ATOM 4691 N N . HIS A 1 585 ? 7.509 -38.639 -10.520 1.00 95.88 585 HIS A N 1
ATOM 4692 C CA . HIS A 1 585 ? 6.359 -38.303 -9.670 1.00 95.88 585 HIS A CA 1
ATOM 4693 C C . HIS A 1 585 ? 5.177 -37.694 -10.460 1.00 95.88 585 HIS A C 1
ATOM 4695 O O . HIS A 1 585 ? 4.038 -37.778 -10.008 1.00 95.88 585 HIS A O 1
ATOM 4701 N N . LEU A 1 586 ? 5.416 -37.173 -11.671 1.00 96.81 586 LEU A N 1
ATOM 4702 C CA . LEU A 1 586 ? 4.402 -36.689 -12.624 1.00 96.81 586 LEU A CA 1
ATOM 4703 C C . LEU A 1 586 ? 3.936 -37.781 -13.612 1.00 96.81 586 LEU A C 1
ATOM 4705 O O . LEU A 1 586 ? 3.205 -37.503 -14.565 1.00 96.81 586 LEU A O 1
ATOM 4709 N N . ASN A 1 587 ? 4.350 -39.038 -13.407 1.00 94.19 587 ASN A N 1
ATOM 4710 C CA . ASN A 1 587 ? 3.918 -40.164 -14.238 1.00 94.19 587 ASN A CA 1
ATOM 4711 C C . ASN A 1 587 ? 2.439 -40.538 -14.015 1.00 94.19 587 ASN A C 1
ATOM 4713 O O . ASN A 1 587 ? 1.796 -41.065 -14.924 1.00 94.19 587 ASN A O 1
ATOM 4717 N N . ASP A 1 588 ? 1.876 -40.226 -12.842 1.00 93.06 588 ASP A N 1
ATOM 4718 C CA . ASP A 1 588 ? 0.438 -40.365 -12.599 1.00 93.06 588 ASP A CA 1
ATOM 4719 C C . ASP A 1 588 ? -0.362 -39.427 -13.526 1.00 93.06 588 ASP A C 1
ATOM 4721 O O . ASP A 1 588 ? 0.014 -38.281 -13.780 1.00 93.06 588 ASP A O 1
ATOM 4725 N N . TYR A 1 589 ? -1.492 -39.906 -14.042 1.00 89.38 589 TYR A N 1
ATOM 4726 C CA . TYR A 1 589 ? -2.409 -39.106 -14.853 1.00 89.38 589 TYR A CA 1
ATOM 4727 C C . TYR A 1 589 ? -3.118 -38.012 -14.040 1.00 89.38 589 TYR A C 1
ATOM 4729 O O . TYR A 1 589 ? -3.613 -37.060 -14.636 1.00 89.38 589 TYR A O 1
ATOM 4737 N N . GLN A 1 590 ? -3.152 -38.119 -12.709 1.00 92.00 590 GLN A N 1
ATOM 4738 C CA . GLN A 1 590 ? -3.677 -37.079 -11.817 1.00 92.00 590 GLN A CA 1
ATOM 4739 C C . GLN A 1 590 ? -2.676 -35.935 -11.584 1.00 92.00 590 GLN A C 1
ATOM 4741 O O . GLN A 1 590 ? -3.088 -34.817 -11.280 1.00 92.00 590 GLN A O 1
ATOM 4746 N N . ASN A 1 591 ? -1.378 -36.187 -11.785 1.00 95.81 591 ASN A N 1
ATOM 4747 C CA . ASN A 1 591 ? -0.302 -35.232 -11.499 1.00 95.81 591 ASN A CA 1
ATOM 4748 C C . ASN A 1 591 ? 0.131 -34.415 -12.731 1.00 95.81 591 ASN A C 1
ATOM 4750 O O . ASN A 1 591 ? 1.001 -33.554 -12.623 1.00 95.81 591 ASN A O 1
ATOM 4754 N N . LEU A 1 592 ? -0.469 -34.657 -13.901 1.00 96.75 592 LEU A N 1
ATOM 4755 C CA . LEU A 1 592 ? -0.162 -33.944 -15.140 1.00 96.75 592 LEU A CA 1
ATOM 4756 C C . LEU A 1 592 ? -1.441 -33.612 -15.916 1.00 96.75 592 LEU A C 1
ATOM 4758 O O . LEU A 1 592 ? -2.016 -34.469 -16.587 1.00 96.75 592 LEU A O 1
ATOM 4762 N N . ALA A 1 593 ? -1.858 -32.349 -15.853 1.00 96.25 593 ALA A N 1
ATOM 4763 C CA . ALA A 1 593 ? -3.023 -31.829 -16.559 1.00 96.25 593 ALA A CA 1
ATOM 4764 C C . ALA A 1 593 ? -2.609 -30.998 -17.783 1.00 96.25 593 ALA A C 1
ATOM 4766 O O . ALA A 1 593 ? -1.766 -30.106 -17.689 1.00 96.25 593 ALA A O 1
ATOM 4767 N N . VAL A 1 594 ? -3.253 -31.246 -18.925 1.00 94.75 594 VAL A N 1
ATOM 4768 C CA . VAL A 1 594 ? -3.113 -30.429 -20.139 1.00 94.75 594 VAL A CA 1
ATOM 4769 C C . VAL A 1 594 ? -4.457 -29.805 -20.478 1.00 94.75 594 VAL A C 1
ATOM 4771 O O . VAL A 1 594 ? -5.445 -30.513 -20.667 1.00 94.75 594 VAL A O 1
ATOM 4774 N N . VAL A 1 595 ? -4.479 -28.479 -20.572 1.00 91.44 595 VAL A N 1
ATOM 4775 C CA . VAL A 1 595 ? -5.646 -27.679 -20.941 1.00 91.44 595 VAL A CA 1
ATOM 4776 C C . VAL A 1 595 ? -5.318 -26.944 -22.236 1.00 91.44 595 VAL A C 1
ATOM 4778 O O . VAL A 1 595 ? -4.494 -26.030 -22.259 1.00 91.44 595 VAL A O 1
ATOM 4781 N N . LEU A 1 596 ? -5.957 -27.377 -23.322 1.00 83.50 596 LEU A N 1
ATOM 4782 C CA . LEU A 1 596 ? -5.865 -26.731 -24.628 1.00 83.50 596 LEU A CA 1
ATOM 4783 C C . LEU A 1 596 ? -6.843 -25.552 -24.678 1.00 83.50 596 LEU A C 1
ATOM 4785 O O . LEU A 1 596 ? -8.037 -25.737 -24.440 1.00 83.50 596 LEU A O 1
ATOM 4789 N N . THR A 1 597 ? -6.313 -24.368 -24.984 1.00 71.69 597 THR A N 1
ATOM 4790 C CA . THR A 1 597 ? -7.032 -23.091 -25.135 1.00 71.69 597 THR A CA 1
ATOM 4791 C C . THR A 1 597 ? -7.086 -22.606 -26.578 1.00 71.69 597 THR A C 1
ATOM 4793 O O . THR A 1 597 ? -6.137 -22.892 -27.349 1.00 71.69 597 THR A O 1
#

Radius of gyration: 34.32 Å; chains: 1; bounding box: 90×107×92 Å

Secondary structure (DSSP, 8-state):
---------PPPPP---------------------------------------------------------------------------PPP---------------------S-TTHHHHT--SSSS----SHHHHHHHHHHHHHHHHHHHHHHS-B----GGGT-SPEEESTT--HHHHHHHHHHHTT--EEEEEEEEEEE--SS-SS-PEEEEEEEEEEEESSSS-EEEEEEETTTPPPTTSHHHHHHHHHHHHHTSTT-EEEESS-HHHHSGGGGGG-SS-HHHHH-TTTEEEHHHHHHHHHHHHSPPPHHHHHHHHHH--TT--SS--S----GGGGS--S----TTS----GGGS----TTT-TT-STT-PPPHHHHHHHHHS-B---TTTTS-GGG-S-GGG-SS-SHHHHHHHHHHHHHHHHHHHHHHHHHHHHHHHHHTS--GGGTT-PPPPS------PPP---------SS----PPPEEEEEESTTGGGSPPEE-SS-EEEEEE-TT-BS--SS-GGGBHHHHTTSHHHHHHHHH-SEEEEE--TTTTTTS-HHHHHHHHHHHHHHHHHH-GGG-STTSEEEE--